Protein AF-0000000069453238 (afdb_homodimer)

Radius of gyration: 23.29 Å; Cα contacts (8 Å, |Δi|>4): 1257; chains: 2; bounding box: 55×72×62 Å

Secondary structure (DSSP, 8-state):
---HHHHTTSPPPPTTS-B----EEEHHHHHTT-HHHHHHHHHHHHTTEEEEE-TTS---THHHHHHHHHHHHHHHHHHHHHHHHHHHHHHHT--TTHHHHHS-SSS-B--EEEEEEEPPPS-TT---EEEEEE---SSEEEEEESS--EEE--TT--SSGGG-EE----TTEEEEEEPHHHHHHTTTSSEEPPEEEEPPPGGGGGS-EEEEEEEE--BTT-B-SPP-STTSPPPPTTPPPP-SBHHHHHHHHHHHHHTTSS----EE----/---HHHHTTSPPPPTTS-B----EEEHHHHHTT-HHHHHHHHHHHHTTEEEEE--SS---THHHHHHHHHHHHHHHHHHHHHHHHHHHHHHHT--TTHHHHHS-SSS-B--EEEEEEEPPPS-TT---EEEEEE---SSEEEEEESS--EEE--TT--SSGGG-EE----TTEEEEEEPHHHHHHTTTSSEE--EEEEPPPGGGGGS-EEEEEEEE--BTT-B-SPP-STTSPPPPTTPPPP-SBHHHHHHHHHHHHHTTSS----EE----

Foldseek 3Di:
DDDVVNCVVDDHDDPPDDDDDAAEAEPVCVVVVPPVRVVSVVVRVVVPDHHYDDPDDDDPCVCVVCVVVVVVVQVVVLVVVQVVVQVVCVVQAHDGCPLCQQFDPPADWPKDKDKDKDAADPDQPFWFFPWDKAWAAFAKKKKDKQFWFKWWQDPPDDPDPVRIGTDHDDPPDIDMFGGPLNCLQLVQQDKTTIMTGIQGHGPSSRGMIIMMMIRTHTHQQAASFHDDGGNRDDADVVRDTRGDTSNVVVVVVVVCVVVVNDDGHMTGNDDD/DDDVVNCVVDDHDDPPDDDDDAAEAEPVCVVVVPPVSVVSVVVRVVVPDHHYDDPPDDDPCVCVVCVVVVVVVLVVVLVVVQVVVQVVCVVQAHDGCPLCQQFDPPFDWPKDKDKDKDFADPDQPFWFFPWDKAWAAFAKKKKDKQFWFKWWQDPPDDPDPVRIGTDHDDPPDIDMFGGPLNCLQLVQQDKTTIMTGIQGHGPSSRGMIIMMMIRTHTHQQAASFHDDGGNRDDADVVRDTRGDTSNVVVVVVVVCVVVVNDDGHMTGNDDD

Structure (mmCIF, N/CA/C/O backbone):
data_AF-0000000069453238-model_v1
#
loop_
_entity.id
_entity.type
_entity.pdbx_description
1 polymer 'Contig An06c0040, genomic contig'
#
loop_
_atom_site.group_PDB
_atom_site.id
_atom_site.type_symbol
_atom_site.label_atom_id
_atom_site.label_alt_id
_atom_site.label_comp_id
_atom_site.label_asym_id
_atom_site.label_entity_id
_atom_site.label_seq_id
_atom_site.pdbx_PDB_ins_code
_atom_site.Cartn_x
_atom_site.Cartn_y
_atom_site.Cartn_z
_atom_site.occupancy
_atom_site.B_iso_or_equiv
_atom_site.auth_seq_id
_atom_site.auth_comp_id
_atom_site.auth_asym_id
_atom_site.auth_atom_id
_atom_site.pdbx_PDB_model_num
ATOM 1 N N . MET A 1 1 ? -8.023 17.938 -8.141 1 64.69 1 MET A N 1
ATOM 2 C CA . MET A 1 1 ? -9.047 17.531 -7.184 1 64.69 1 MET A CA 1
ATOM 3 C C . MET A 1 1 ? -10.336 17.156 -7.895 1 64.69 1 MET A C 1
ATOM 5 O O . MET A 1 1 ? -10.664 17.703 -8.945 1 64.69 1 MET A O 1
ATOM 9 N N . PRO A 1 2 ? -10.961 16.125 -7.246 1 71.62 2 PRO A N 1
ATOM 10 C CA . PRO A 1 2 ? -12.164 15.727 -7.984 1 71.62 2 PRO A CA 1
ATOM 11 C C . PRO A 1 2 ? -13.258 16.797 -7.945 1 71.62 2 PRO A C 1
ATOM 13 O O . PRO A 1 2 ? -13.594 17.297 -6.867 1 71.62 2 PRO A O 1
ATOM 16 N N . THR A 1 3 ? -13.609 17.219 -9.078 1 76.25 3 THR A N 1
ATOM 17 C CA . THR A 1 3 ? -14.672 18.203 -9.219 1 76.25 3 THR A CA 1
ATOM 18 C C . THR A 1 3 ? -16.047 17.531 -9.117 1 76.25 3 THR A C 1
ATOM 20 O O . THR A 1 3 ? -16.141 16.297 -9.086 1 76.25 3 THR A O 1
ATOM 23 N N . SER A 1 4 ? -17.031 18.406 -9 1 82.19 4 SER A N 1
ATOM 24 C CA . SER A 1 4 ? -18.406 17.922 -8.922 1 82.19 4 SER A CA 1
ATOM 25 C C . SER A 1 4 ? -18.734 17.031 -10.117 1 82.19 4 SER A C 1
ATOM 27 O O . SER A 1 4 ? -19.516 16.078 -9.992 1 82.19 4 SER A O 1
ATOM 29 N N . LYS A 1 5 ? -18.156 17.406 -11.234 1 81.44 5 LYS A N 1
ATOM 30 C CA . LYS A 1 5 ? -18.406 16.625 -12.445 1 81.44 5 LYS A CA 1
ATOM 31 C C . LYS A 1 5 ? -18.047 15.164 -12.258 1 81.44 5 LYS A C 1
ATOM 33 O O . LYS A 1 5 ? -18.734 14.273 -12.766 1 81.44 5 LYS A O 1
ATOM 38 N N . TYR A 1 6 ? -16.984 14.914 -11.5 1 82.44 6 TYR A N 1
ATOM 39 C CA . TYR A 1 6 ? -16.547 13.547 -11.273 1 82.44 6 TYR A CA 1
ATOM 40 C C . TYR A 1 6 ? -17.469 12.828 -10.305 1 82.44 6 TYR A C 1
ATOM 42 O O . TYR A 1 6 ? -17.734 11.633 -10.453 1 82.44 6 TYR A O 1
ATOM 50 N N . PHE A 1 7 ? -17.984 13.547 -9.367 1 88 7 PHE A N 1
ATOM 51 C CA . PHE A 1 7 ? -18.891 12.961 -8.383 1 88 7 PHE A CA 1
ATOM 52 C C . PHE A 1 7 ? -20.219 12.594 -9.016 1 88 7 PHE A C 1
ATOM 54 O O . PHE A 1 7 ? -20.875 11.641 -8.586 1 88 7 PHE A O 1
ATOM 61 N N . ASP A 1 8 ? -20.578 13.328 -10.047 1 90 8 ASP A N 1
ATOM 62 C CA . ASP A 1 8 ? -21.859 13.117 -10.719 1 90 8 ASP A CA 1
ATOM 63 C C . ASP A 1 8 ? -21.828 11.836 -11.562 1 90 8 ASP A C 1
ATOM 65 O O . ASP A 1 8 ? -22.875 11.344 -11.984 1 90 8 ASP A O 1
ATOM 69 N N . ARG A 1 9 ? -20.672 11.32 -11.773 1 86.94 9 ARG A N 1
ATOM 70 C CA . ARG A 1 9 ? -20.516 10.172 -12.656 1 86.94 9 ARG A CA 1
ATOM 71 C C . ARG A 1 9 ? -20.719 8.867 -11.891 1 86.94 9 ARG A C 1
ATOM 73 O O . ARG A 1 9 ? -20.734 7.785 -12.492 1 86.94 9 ARG A O 1
ATOM 80 N N . ILE A 1 10 ? -20.844 8.961 -10.586 1 91.88 10 ILE A N 1
ATOM 81 C CA . ILE A 1 10 ? -21 7.75 -9.797 1 91.88 10 ILE A CA 1
ATOM 82 C C . ILE A 1 10 ? -22.203 7.891 -8.859 1 91.88 10 ILE A C 1
ATOM 84 O O . ILE A 1 10 ? -22.703 9 -8.641 1 91.88 10 ILE A O 1
ATOM 88 N N . PRO A 1 11 ? -22.703 6.758 -8.352 1 95.31 11 PRO A N 1
ATOM 89 C CA . PRO A 1 11 ? -23.781 6.867 -7.367 1 95.31 11 PRO A CA 1
ATOM 90 C C . PRO A 1 11 ? -23.406 7.734 -6.172 1 95.31 11 PRO A C 1
ATOM 92 O O . PRO A 1 11 ? -22.234 7.762 -5.766 1 95.31 11 PRO A O 1
ATOM 95 N N . PRO A 1 12 ? -24.375 8.43 -5.629 1 95 12 PRO A N 1
ATOM 96 C CA . PRO A 1 12 ? -24.062 9.297 -4.488 1 95 12 PRO A CA 1
ATOM 97 C C . PRO A 1 12 ? -23.641 8.508 -3.248 1 95 12 PRO A C 1
ATOM 99 O O . PRO A 1 12 ? -24.047 7.352 -3.086 1 95 12 PRO A O 1
ATOM 102 N N . PHE A 1 13 ? -22.844 9.094 -2.438 1 96 13 PHE A N 1
ATOM 103 C CA . PHE A 1 13 ? -22.531 8.523 -1.131 1 96 13 PHE A CA 1
ATOM 104 C C . PHE A 1 13 ? -23.797 8.336 -0.309 1 96 13 PHE A C 1
ATOM 106 O O . PHE A 1 13 ? -24.609 9.258 -0.191 1 96 13 PHE A O 1
ATOM 113 N N . PRO A 1 14 ? -23.938 7.109 0.239 1 95.19 14 PRO A N 1
ATOM 114 C CA . PRO A 1 14 ? -25.188 6.875 0.963 1 95.19 14 PRO A CA 1
ATOM 115 C C . PRO A 1 14 ? -25.344 7.797 2.17 1 95.19 14 PRO A C 1
ATOM 117 O O . PRO A 1 14 ? -24.375 8.07 2.879 1 95.19 14 PRO A O 1
ATOM 120 N N . SER A 1 15 ? -26.547 8.258 2.447 1 93.88 15 SER A N 1
ATOM 121 C CA . SER A 1 15 ? -26.828 9.25 3.484 1 93.88 15 SER A CA 1
ATOM 122 C C . SER A 1 15 ? -26.875 8.602 4.863 1 93.88 15 SER A C 1
ATOM 124 O O . SER A 1 15 ? -26.797 9.289 5.883 1 93.88 15 SER A O 1
ATOM 126 N N . ASP A 1 16 ? -27.062 7.293 4.984 1 92.62 16 ASP A N 1
ATOM 127 C CA . ASP A 1 16 ? -27.297 6.629 6.262 1 92.62 16 ASP A CA 1
ATOM 128 C C . ASP A 1 16 ? -26.016 5.969 6.773 1 92.62 16 ASP A C 1
ATOM 130 O O . ASP A 1 16 ? -26.047 5.184 7.723 1 92.62 16 ASP A O 1
ATOM 134 N N . MET A 1 17 ? -24.906 6.258 6.238 1 93.31 17 MET A N 1
ATOM 135 C CA . MET A 1 17 ? -23.641 5.688 6.695 1 93.31 17 MET A CA 1
ATOM 136 C C . MET A 1 17 ? -23.094 6.465 7.891 1 93.31 17 MET A C 1
ATOM 138 O O . MET A 1 17 ? -23.297 7.676 7.996 1 93.31 17 MET A O 1
ATOM 142 N N . PRO A 1 18 ? -22.516 5.734 8.836 1 95.94 18 PRO A N 1
ATOM 143 C CA . PRO A 1 18 ? -21.828 6.465 9.906 1 95.94 18 PRO A CA 1
ATOM 144 C C . PRO A 1 18 ? -20.609 7.234 9.414 1 95.94 18 PRO A C 1
ATOM 146 O O . PRO A 1 18 ? -19.594 6.629 9.039 1 95.94 18 PRO A O 1
ATOM 149 N N . VAL A 1 19 ? -20.672 8.547 9.398 1 96.75 19 VAL A N 1
ATOM 150 C CA . VAL A 1 19 ? -19.625 9.398 8.859 1 96.75 19 VAL A CA 1
ATOM 151 C C . VAL A 1 19 ? -19 10.219 9.984 1 96.75 19 VAL A C 1
ATOM 153 O O . VAL A 1 19 ? -19.688 10.594 10.938 1 96.75 19 VAL A O 1
ATOM 156 N N . VAL A 1 20 ? -17.766 10.43 9.906 1 96.12 20 VAL A N 1
ATOM 157 C CA . VAL A 1 20 ? -17.094 11.352 10.812 1 96.12 20 VAL A CA 1
ATOM 158 C C . VAL A 1 20 ? -17.297 12.789 10.336 1 96.12 20 VAL A C 1
ATOM 160 O O . VAL A 1 20 ? -17.312 13.055 9.133 1 96.12 20 VAL A O 1
ATOM 163 N N . SER A 1 21 ? -17.5 13.672 11.242 1 93.69 21 SER A N 1
ATOM 164 C CA . SER A 1 21 ? -17.562 15.094 10.906 1 93.69 21 SER A CA 1
ATOM 165 C C . SER A 1 21 ? -16.172 15.703 10.812 1 93.69 21 SER A C 1
ATOM 167 O O . SER A 1 21 ? -15.461 15.797 11.82 1 93.69 21 SER A O 1
ATOM 169 N N . LEU A 1 22 ? -15.789 16.109 9.648 1 94.88 22 LEU A N 1
ATOM 170 C CA . LEU A 1 22 ? -14.469 16.703 9.461 1 94.88 22 LEU A CA 1
ATOM 171 C C . LEU A 1 22 ? -14.578 18.203 9.195 1 94.88 22 LEU A C 1
ATOM 173 O O . LEU A 1 22 ? -15.484 18.641 8.492 1 94.88 22 LEU A O 1
ATOM 177 N N . ALA A 1 23 ? -13.68 18.891 9.789 1 95.12 23 ALA A N 1
ATOM 178 C CA . ALA A 1 23 ? -13.562 20.297 9.414 1 95.12 23 ALA A CA 1
ATOM 179 C C . ALA A 1 23 ? -13.18 20.438 7.941 1 95.12 23 ALA A C 1
ATOM 181 O O . ALA A 1 23 ? -12.391 19.641 7.418 1 95.12 23 ALA A O 1
ATOM 182 N N . LYS A 1 24 ? -13.82 21.422 7.309 1 94.19 24 LYS A N 1
ATOM 183 C CA . LYS A 1 24 ? -13.453 21.797 5.945 1 94.19 24 LYS A CA 1
ATOM 184 C C . LYS A 1 24 ? -12.727 23.141 5.93 1 94.19 24 LYS A C 1
ATOM 186 O O . LYS A 1 24 ? -13.344 24.188 6.129 1 94.19 24 LYS A O 1
ATOM 191 N N . VAL A 1 25 ? -11.453 23.062 5.625 1 95.88 25 VAL A N 1
ATOM 192 C CA . VAL A 1 25 ? -10.617 24.25 5.652 1 95.88 25 VAL A CA 1
ATOM 193 C C . VAL A 1 25 ? -10.383 24.75 4.23 1 95.88 25 VAL A C 1
ATOM 195 O O . VAL A 1 25 ? -10.047 23.969 3.338 1 95.88 25 VAL A O 1
ATOM 198 N N . SER A 1 26 ? -10.586 26.031 4.039 1 93.75 26 SER A N 1
ATOM 199 C CA . SER A 1 26 ? -10.383 26.656 2.734 1 93.75 26 SER A CA 1
ATOM 200 C C . SER A 1 26 ? -8.914 27.016 2.518 1 93.75 26 SER A C 1
ATOM 202 O O . SER A 1 26 ? -8.352 27.812 3.26 1 93.75 26 SER A O 1
ATOM 204 N N . LEU A 1 27 ? -8.367 26.438 1.478 1 92.88 27 LEU A N 1
ATOM 205 C CA . LEU A 1 27 ? -6.98 26.766 1.162 1 92.88 27 LEU A CA 1
ATOM 206 C C . LEU A 1 27 ? -6.828 28.25 0.86 1 92.88 27 LEU A C 1
ATOM 208 O O . LEU A 1 27 ? -5.852 28.875 1.272 1 92.88 27 LEU A O 1
ATOM 212 N N . GLU A 1 28 ? -7.762 28.797 0.151 1 91.69 28 GLU A N 1
ATOM 213 C CA . GLU A 1 28 ? -7.734 30.203 -0.193 1 91.69 28 GLU A CA 1
ATOM 214 C C . GLU A 1 28 ? -7.77 31.078 1.06 1 91.69 28 GLU A C 1
ATOM 216 O O . GLU A 1 28 ? -7.02 32.062 1.165 1 91.69 28 GLU A O 1
ATOM 221 N N . ALA A 1 29 ? -8.625 30.703 1.977 1 94.12 29 ALA A N 1
ATOM 222 C CA . ALA A 1 29 ? -8.734 31.469 3.219 1 94.12 29 ALA A CA 1
ATOM 223 C C . ALA A 1 29 ? -7.449 31.359 4.039 1 94.12 29 ALA A C 1
ATOM 225 O O . ALA A 1 29 ? -7.055 32.312 4.719 1 94.12 29 ALA A O 1
ATOM 226 N N . LEU A 1 30 ? -6.836 30.156 4.012 1 94.06 30 LEU A N 1
ATOM 227 C CA . LEU A 1 30 ? -5.555 29.984 4.691 1 94.06 30 LEU A CA 1
ATOM 228 C C . LEU A 1 30 ? -4.496 30.891 4.074 1 94.06 30 LEU A C 1
ATOM 230 O O . LEU A 1 30 ? -3.746 31.562 4.793 1 94.06 30 LEU A O 1
ATOM 234 N N . LYS A 1 31 ? -4.422 30.938 2.766 1 92.25 31 LYS A N 1
ATOM 235 C CA . LYS A 1 31 ? -3.445 31.75 2.061 1 92.25 31 LYS A CA 1
ATOM 236 C C . LYS A 1 31 ? -3.631 33.219 2.395 1 92.25 31 LYS A C 1
ATOM 238 O O . LYS A 1 31 ? -2.66 34 2.457 1 92.25 31 LYS A O 1
ATOM 243 N N . ASP A 1 32 ? -4.91 33.594 2.684 1 94.06 32 ASP A N 1
ATOM 244 C CA . ASP A 1 32 ? -5.238 34.969 3.031 1 94.06 32 ASP A CA 1
ATOM 245 C C . ASP A 1 32 ? -5.016 35.219 4.52 1 94.06 32 ASP A C 1
ATOM 247 O O . ASP A 1 32 ? -5.312 36.312 5.016 1 94.06 32 ASP A O 1
ATOM 251 N N . ASN A 1 33 ? -4.586 34.25 5.215 1 94.62 33 ASN A N 1
ATOM 252 C CA . ASN A 1 33 ? -4.312 34.344 6.645 1 94.62 33 ASN A CA 1
ATOM 253 C C . ASN A 1 33 ? -5.559 34.719 7.434 1 94.62 33 ASN A C 1
ATOM 255 O O . ASN A 1 33 ? -5.477 35.531 8.359 1 94.62 33 ASN A O 1
ATOM 259 N N . ARG A 1 34 ? -6.711 34.25 6.973 1 94.94 34 ARG A N 1
ATOM 260 C CA . ARG A 1 34 ? -7.926 34.469 7.746 1 94.94 34 ARG A CA 1
ATOM 261 C C . ARG A 1 34 ? -7.855 33.781 9.102 1 94.94 34 ARG A C 1
ATOM 263 O O . ARG A 1 34 ? -7.816 32.562 9.18 1 94.94 34 ARG A O 1
ATOM 270 N N . GLY A 1 35 ? -7.91 34.5 10.117 1 95 35 GLY A N 1
ATOM 271 C CA . GLY A 1 35 ? -7.711 34 11.469 1 95 35 GLY A CA 1
ATOM 272 C C . GLY A 1 35 ? -8.648 32.875 11.828 1 95 35 GLY A C 1
ATOM 273 O O . GLY A 1 35 ? -8.234 31.875 12.422 1 95 35 GLY A O 1
ATOM 274 N N . SER A 1 36 ? -9.883 33.062 11.5 1 96 36 SER A N 1
ATOM 275 C CA . SER A 1 36 ? -10.875 32.031 11.82 1 96 36 SER A CA 1
ATOM 276 C C . SER A 1 36 ? -10.539 30.703 11.141 1 96 36 SER A C 1
ATOM 278 O O . SER A 1 36 ? -10.742 29.641 11.719 1 96 36 SER A O 1
ATOM 280 N N . GLU A 1 37 ? -10.047 30.812 9.891 1 95.62 37 GLU A N 1
ATOM 281 C CA . GLU A 1 37 ? -9.703 29.594 9.141 1 95.62 37 GLU A CA 1
ATOM 282 C C . GLU A 1 37 ? -8.461 28.938 9.711 1 95.62 37 GLU A C 1
ATOM 284 O O . GLU A 1 37 ? -8.367 27.703 9.742 1 95.62 37 GLU A O 1
ATOM 289 N N . VAL A 1 38 ? -7.52 29.719 10.133 1 96.19 38 VAL A N 1
ATOM 290 C CA . VAL A 1 38 ? -6.301 29.203 10.75 1 96.19 38 VAL A CA 1
ATOM 291 C C . VAL A 1 38 ? -6.641 28.484 12.047 1 96.19 38 VAL A C 1
ATOM 293 O O . VAL A 1 38 ? -6.109 27.406 12.328 1 96.19 38 VAL A O 1
ATOM 296 N N . LYS A 1 39 ? -7.539 29.062 12.82 1 95.75 39 LYS A N 1
ATOM 297 C CA . LYS A 1 39 ? -7.988 28.422 14.047 1 95.75 39 LYS A CA 1
ATOM 298 C C . LYS A 1 39 ? -8.703 27.109 13.75 1 95.75 39 LYS A C 1
ATOM 300 O O . LYS A 1 39 ? -8.523 26.125 14.469 1 95.75 39 LYS A O 1
ATOM 305 N N . LYS A 1 40 ? -9.508 27.172 12.742 1 96.44 40 LYS A N 1
ATOM 306 C CA . LYS A 1 40 ? -10.203 25.969 12.305 1 96.44 40 LYS A CA 1
ATOM 307 C C . LYS A 1 40 ? -9.211 24.859 11.922 1 96.44 40 LYS A C 1
ATOM 309 O O . LYS A 1 40 ? -9.406 23.703 12.273 1 96.44 40 LYS A O 1
ATOM 314 N N . LEU A 1 41 ? -8.195 25.188 11.164 1 96.12 41 LEU A N 1
ATOM 315 C CA . LEU A 1 41 ? -7.141 24.25 10.797 1 96.12 41 LEU A CA 1
ATOM 316 C C . LEU A 1 41 ? -6.5 23.625 12.031 1 96.12 41 LEU A C 1
ATOM 318 O O . LEU A 1 41 ? -6.32 22.406 12.102 1 96.12 41 LEU A O 1
ATOM 322 N N . TYR A 1 42 ? -6.152 24.469 12.945 1 95.31 42 TYR A N 1
ATOM 323 C CA . TYR A 1 42 ? -5.461 24 14.141 1 95.31 42 TYR A CA 1
ATOM 324 C C . TYR A 1 42 ? -6.301 22.969 14.891 1 95.31 42 TYR A C 1
ATOM 326 O O . TYR A 1 42 ? -5.797 21.922 15.312 1 95.31 42 TYR A O 1
ATOM 334 N N . GLU A 1 43 ? -7.586 23.266 15.07 1 94.12 43 GLU A N 1
ATOM 335 C CA . GLU A 1 43 ? -8.484 22.328 15.742 1 94.12 43 GLU A CA 1
ATOM 336 C C . GLU A 1 43 ? -8.602 21.016 14.961 1 94.12 43 GLU A C 1
ATOM 338 O O . GLU A 1 43 ? -8.648 19.938 15.547 1 94.12 43 GLU A O 1
ATOM 343 N N . ALA A 1 44 ? -8.633 21.156 13.695 1 94.44 44 ALA A N 1
ATOM 344 C CA . ALA A 1 44 ? -8.781 19.984 12.836 1 94.44 44 ALA A CA 1
ATOM 345 C C . ALA A 1 44 ? -7.559 19.078 12.938 1 94.44 44 ALA A C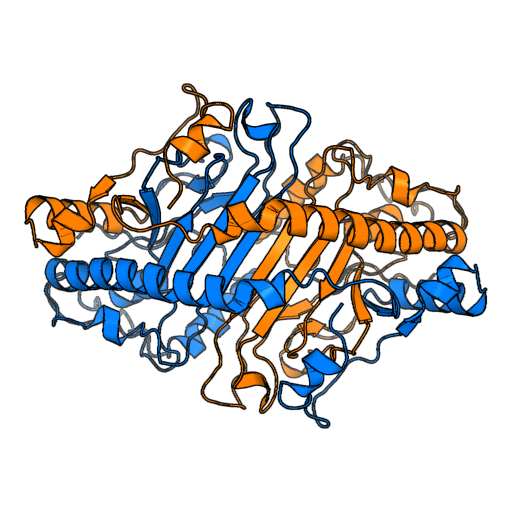 1
ATOM 347 O O . ALA A 1 44 ? -7.695 17.844 13.008 1 94.44 44 ALA A O 1
ATOM 348 N N . VAL A 1 45 ? -6.363 19.656 12.891 1 93.56 45 VAL A N 1
ATOM 349 C CA . VAL A 1 45 ? -5.148 18.844 12.914 1 93.56 45 VAL A CA 1
ATOM 350 C C . VAL A 1 45 ? -5 18.172 14.281 1 93.56 45 VAL A C 1
ATOM 352 O O . VAL A 1 45 ? -4.422 17.094 14.383 1 93.56 45 VAL A O 1
ATOM 355 N N . LYS A 1 46 ? -5.551 18.812 15.32 1 92.62 46 LYS A N 1
ATOM 356 C CA . LYS A 1 46 ? -5.559 18.188 16.641 1 92.62 46 LYS A CA 1
ATOM 357 C C . LYS A 1 46 ? -6.449 16.953 16.656 1 92.62 46 LYS A C 1
ATOM 359 O O . LYS A 1 46 ? -6.277 16.062 17.5 1 92.62 46 LYS A O 1
ATOM 364 N N . ASN A 1 47 ? -7.309 16.922 15.648 1 90.88 47 ASN A N 1
ATOM 365 C CA . ASN A 1 47 ? -8.18 15.758 15.523 1 90.88 47 ASN A CA 1
ATOM 366 C C . ASN A 1 47 ? -7.637 14.758 14.5 1 90.88 47 ASN A C 1
ATOM 368 O O . ASN A 1 47 ? -8.203 13.68 14.32 1 90.88 47 ASN A O 1
ATOM 372 N N . GLY A 1 48 ? -6.664 15.156 13.812 1 93.88 48 GLY A N 1
ATOM 373 C CA . GLY A 1 48 ? -5.844 14.211 13.07 1 93.88 48 GLY A CA 1
ATOM 374 C C . GLY A 1 48 ? -6.203 14.125 11.602 1 93.88 48 GLY A C 1
ATOM 375 O O . GLY A 1 48 ? -5.418 13.625 10.797 1 93.88 48 GLY A O 1
ATOM 376 N N . VAL A 1 49 ? -7.453 14.5 11.227 1 95.31 49 VAL A N 1
ATOM 377 C CA . VAL A 1 49 ? -7.898 14.406 9.844 1 95.31 49 VAL A CA 1
ATOM 378 C C . VAL A 1 49 ? -8.805 15.594 9.508 1 95.31 49 VAL A C 1
ATOM 380 O O . VAL A 1 49 ? -9.602 16.031 10.344 1 95.31 49 VAL A O 1
ATOM 383 N N . LEU A 1 50 ? -8.695 16.125 8.281 1 95.5 50 LEU A N 1
ATOM 384 C CA . LEU A 1 50 ? -9.516 17.25 7.844 1 95.5 50 LEU A CA 1
ATOM 385 C C . LEU A 1 50 ? -9.68 17.25 6.328 1 95.5 50 LEU A C 1
ATOM 387 O O . LEU A 1 50 ? -8.992 16.5 5.625 1 95.5 50 LEU A O 1
ATOM 391 N N . HIS A 1 51 ? -10.625 18.078 5.875 1 93.88 51 HIS A N 1
ATOM 392 C CA . HIS A 1 51 ? -10.742 18.406 4.461 1 93.88 51 HIS A CA 1
ATOM 393 C C . HIS A 1 51 ? -10.07 19.734 4.145 1 93.88 51 HIS A C 1
ATOM 395 O O . HIS A 1 51 ? -10.164 20.688 4.926 1 93.88 51 HIS A O 1
ATOM 401 N N . VAL A 1 52 ? -9.398 19.734 3.107 1 92 52 VAL A N 1
ATOM 402 C CA . VAL A 1 52 ? -8.898 21 2.578 1 92 52 VAL A CA 1
ATOM 403 C C . VAL A 1 52 ? -9.539 21.281 1.223 1 92 52 VAL A C 1
ATOM 405 O O . VAL A 1 52 ? -9.438 20.469 0.298 1 92 52 VAL A O 1
ATOM 408 N N . ASP A 1 53 ? -10.195 22.344 1.2 1 89.25 53 ASP A N 1
ATOM 409 C CA . ASP A 1 53 ? -10.867 22.766 -0.022 1 89.25 53 ASP A CA 1
ATOM 410 C C . ASP A 1 53 ? -9.953 23.656 -0.862 1 89.25 53 ASP A C 1
ATOM 412 O O . ASP A 1 53 ? -9.5 24.703 -0.396 1 89.25 53 ASP A O 1
ATOM 416 N N . TYR A 1 54 ? -9.57 23.281 -2.047 1 75.62 54 TYR A N 1
ATOM 417 C CA . TYR A 1 54 ? -8.656 24.062 -2.875 1 75.62 54 TYR A CA 1
ATOM 418 C C . TYR A 1 54 ? -9.367 24.609 -4.105 1 75.62 54 TYR A C 1
ATOM 420 O O . TYR A 1 54 ? -8.805 25.406 -4.852 1 75.62 54 TYR A O 1
ATOM 428 N N . HIS A 1 55 ? -10.758 24.703 -4.215 1 62.25 55 HIS A N 1
ATOM 429 C CA . HIS A 1 55 ? -11.648 25.219 -5.246 1 62.25 55 HIS A CA 1
ATOM 430 C C . HIS A 1 55 ? -10.969 25.219 -6.613 1 62.25 55 HIS A C 1
ATOM 432 O O . HIS A 1 55 ? -11.602 24.906 -7.625 1 62.25 55 HIS A O 1
ATOM 438 N N . SER A 1 56 ? -9.797 26.141 -6.859 1 54.19 56 SER A N 1
ATOM 439 C CA . SER A 1 56 ? -9.375 26.609 -8.18 1 54.19 56 SER A CA 1
ATOM 440 C C . SER A 1 56 ? -8.672 25.5 -8.953 1 54.19 56 SER A C 1
ATOM 442 O O . SER A 1 56 ? -8.5 25.594 -10.172 1 54.19 56 SER A O 1
ATOM 444 N N . ARG A 1 57 ? -7.66 24.828 -8.367 1 52.5 57 ARG A N 1
ATOM 445 C CA . ARG A 1 57 ? -6.602 24.344 -9.242 1 52.5 57 ARG A CA 1
ATOM 446 C C . ARG A 1 57 ? -6.914 22.938 -9.758 1 52.5 57 ARG A C 1
ATOM 448 O O . ARG A 1 57 ? -7.707 22.219 -9.148 1 52.5 57 ARG A O 1
ATOM 455 N N . LEU A 1 58 ? -6.477 22.719 -11.086 1 48.59 58 LEU A N 1
ATOM 456 C CA . LEU A 1 58 ? -6.508 21.641 -12.062 1 48.59 58 LEU A CA 1
ATOM 457 C C . LEU A 1 58 ? -6.062 20.312 -11.438 1 48.59 58 LEU A C 1
ATOM 459 O O . LEU A 1 58 ? -4.988 20.25 -10.836 1 48.59 58 LEU A O 1
ATOM 463 N N . HIS A 1 59 ? -6.973 19.625 -10.945 1 49.66 59 HIS A N 1
ATOM 464 C CA . HIS A 1 59 ? -6.836 18.203 -10.648 1 49.66 59 HIS A CA 1
ATOM 465 C C . HIS A 1 59 ? -5.879 17.531 -11.625 1 49.66 59 HIS A C 1
ATOM 467 O O . HIS A 1 59 ? -5.938 17.766 -12.828 1 49.66 59 HIS A O 1
ATOM 473 N N . PRO A 1 60 ? -4.734 17.203 -11.242 1 51.34 60 PRO A N 1
ATOM 474 C CA . PRO A 1 60 ? -4.125 16.328 -12.242 1 51.34 60 PRO A CA 1
ATOM 475 C C . PRO A 1 60 ? -5.105 15.297 -12.805 1 51.34 60 PRO A C 1
ATOM 477 O O . PRO A 1 60 ? -5.801 14.617 -12.047 1 51.34 60 PRO A O 1
ATOM 480 N N . ASP A 1 61 ? -5.738 15.562 -13.836 1 56.56 61 ASP A N 1
ATOM 481 C CA . ASP A 1 61 ? -6.574 14.602 -14.555 1 56.56 61 ASP A CA 1
ATOM 482 C C . ASP A 1 61 ? -5.848 13.273 -14.742 1 56.56 61 ASP A C 1
ATOM 484 O O . ASP A 1 61 ? -6.148 12.523 -15.68 1 56.56 61 ASP A O 1
ATOM 488 N N . VAL A 1 62 ? -4.781 13.18 -13.922 1 57.5 62 VAL A N 1
ATOM 489 C CA . VAL A 1 62 ? -3.967 12 -14.164 1 57.5 62 VAL A CA 1
ATOM 490 C C . VAL A 1 62 ? -4.832 10.742 -14.062 1 57.5 62 VAL A C 1
ATOM 492 O O . VAL A 1 62 ? -4.742 9.852 -14.914 1 57.5 62 VAL A O 1
ATOM 495 N N . ILE A 1 63 ? -5.699 10.672 -12.992 1 59.78 63 ILE A N 1
ATOM 496 C CA . ILE A 1 63 ? -6.449 9.438 -12.812 1 59.78 63 ILE A CA 1
ATOM 497 C C . ILE A 1 63 ? -7.512 9.312 -13.906 1 59.78 63 ILE A C 1
ATOM 499 O O . ILE A 1 63 ? -7.715 8.234 -14.469 1 59.78 63 ILE A O 1
ATOM 503 N N . SER A 1 64 ? -8.07 10.445 -14.188 1 60.56 64 SER A N 1
ATOM 504 C CA . SER A 1 64 ? -9.148 10.359 -15.164 1 60.56 64 SER A CA 1
ATOM 505 C C . SER A 1 64 ? -8.617 10.031 -16.562 1 60.56 64 SER A C 1
ATOM 507 O O . SER A 1 64 ? -9.273 9.336 -17.328 1 60.56 64 SER A O 1
ATOM 509 N N . ILE A 1 65 ? -7.434 10.383 -16.75 1 60.22 65 ILE A N 1
ATOM 510 C CA . ILE A 1 65 ? -6.93 10.211 -18.109 1 60.22 65 ILE A CA 1
ATOM 511 C C . ILE A 1 65 ? -6.273 8.836 -18.234 1 60.22 65 ILE A C 1
ATOM 513 O O . ILE A 1 65 ? -6.055 8.359 -19.359 1 60.22 65 ILE A O 1
ATOM 517 N N . SER A 1 66 ? -6.176 8.227 -17.125 1 69.75 66 SER A N 1
ATOM 518 C CA . SER A 1 66 ? -5.418 6.984 -17.188 1 69.75 66 SER A CA 1
ATOM 519 C C . SER A 1 66 ? -6.328 5.77 -17.031 1 69.75 66 SER A C 1
ATOM 521 O O . SER A 1 66 ? -5.863 4.629 -17.078 1 69.75 66 SER A O 1
ATOM 523 N N . GLN A 1 67 ? -7.609 6.012 -17 1 73 67 GLN A N 1
ATOM 524 C CA . GLN A 1 67 ? -8.523 4.914 -16.703 1 73 67 GLN A CA 1
ATOM 525 C C . GLN A 1 67 ? -8.469 3.844 -17.781 1 73 67 GLN A C 1
ATOM 527 O O . GLN A 1 67 ? -8.406 2.65 -17.484 1 73 67 GLN A O 1
ATOM 532 N N . GLU A 1 68 ? -8.539 4.285 -19 1 77.12 68 GLU A N 1
ATOM 533 C CA . GLU A 1 68 ? -8.523 3.332 -20.109 1 77.12 68 GLU A CA 1
ATOM 534 C C . GLU A 1 68 ? -7.203 2.574 -20.172 1 77.12 68 GLU A C 1
ATOM 536 O O . GLU A 1 68 ? -7.184 1.371 -20.438 1 77.12 68 GLU A O 1
ATOM 541 N N . GLN A 1 69 ? -6.152 3.279 -19.891 1 77.88 69 GLN A N 1
ATOM 542 C CA . GLN A 1 69 ? -4.84 2.643 -19.906 1 77.88 69 GLN A CA 1
ATOM 543 C C . GLN A 1 69 ? -4.711 1.624 -18.766 1 77.88 69 GLN A C 1
ATOM 545 O O . GLN A 1 69 ? -4.137 0.549 -18.953 1 77.88 69 GLN A O 1
ATOM 550 N N . ILE A 1 70 ? -5.242 1.943 -17.688 1 79.69 70 ILE A N 1
ATOM 551 C CA . ILE A 1 70 ? -5.191 1.05 -16.531 1 79.69 70 ILE A CA 1
ATOM 552 C C . ILE A 1 70 ? -6.055 -0.184 -16.797 1 79.69 70 ILE A C 1
ATOM 554 O O . ILE A 1 70 ? -5.648 -1.308 -16.5 1 79.69 70 ILE A O 1
ATOM 558 N N . ARG A 1 71 ? -7.168 0.028 -17.375 1 82.12 71 ARG A N 1
ATOM 559 C CA . ARG A 1 71 ? -8.047 -1.092 -17.703 1 82.12 71 ARG A CA 1
ATOM 560 C C . ARG A 1 71 ? -7.348 -2.066 -18.656 1 82.12 71 ARG A C 1
ATOM 562 O O . ARG A 1 71 ? -7.402 -3.281 -18.453 1 82.12 71 ARG A O 1
ATOM 569 N N . GLN A 1 72 ? -6.762 -1.543 -19.672 1 82.19 72 GLN A N 1
ATOM 570 C CA . GLN A 1 72 ? -6.051 -2.379 -20.641 1 82.19 72 GLN A CA 1
ATOM 571 C C . GLN A 1 72 ? -4.898 -3.125 -19.969 1 82.19 72 GLN A C 1
ATOM 573 O O . GLN A 1 72 ? -4.652 -4.293 -20.266 1 82.19 72 GLN A O 1
ATOM 578 N N . PHE A 1 73 ? -4.234 -2.439 -19.094 1 82.5 73 PHE A N 1
ATOM 579 C CA . PHE A 1 73 ? -3.15 -3.061 -18.344 1 82.5 73 PHE A CA 1
ATOM 580 C C . PHE A 1 73 ? -3.668 -4.238 -17.531 1 82.5 73 PHE A C 1
ATOM 582 O O . PHE A 1 73 ? -3.066 -5.312 -17.531 1 82.5 73 PHE A O 1
ATOM 589 N N . ILE A 1 74 ? -4.738 -4.051 -16.922 1 86.5 74 ILE A N 1
ATOM 590 C CA . ILE A 1 74 ? -5.312 -5.086 -16.062 1 86.5 74 ILE A CA 1
ATOM 591 C C . ILE A 1 74 ? -5.688 -6.305 -16.906 1 86.5 74 ILE A C 1
ATOM 593 O O . ILE A 1 74 ? -5.363 -7.438 -16.547 1 86.5 74 ILE A O 1
ATOM 597 N N . GLU A 1 75 ? -6.324 -6.062 -18 1 87.31 75 GLU A N 1
ATOM 598 C CA . GLU A 1 75 ? -6.742 -7.148 -18.875 1 87.31 75 GLU A CA 1
ATOM 599 C C . GLU A 1 75 ? -5.543 -7.953 -19.375 1 87.31 75 GLU A C 1
ATOM 601 O O . GLU A 1 75 ? -5.578 -9.188 -19.375 1 87.31 75 GLU A O 1
ATOM 606 N N . HIS A 1 76 ? -4.559 -7.258 -19.703 1 86.44 76 HIS A N 1
ATOM 607 C CA . HIS A 1 76 ? -3.363 -7.926 -20.203 1 86.44 76 HIS A CA 1
ATOM 608 C C . HIS A 1 76 ? -2.648 -8.688 -19.094 1 86.44 76 HIS A C 1
ATOM 610 O O . HIS A 1 76 ? -2.24 -9.836 -19.297 1 86.44 76 HIS A O 1
ATOM 616 N N . ALA A 1 77 ? -2.428 -7.969 -17.984 1 89.19 77 ALA A N 1
ATOM 617 C CA . ALA A 1 77 ? -1.756 -8.594 -16.859 1 89.19 77 ALA A CA 1
ATOM 618 C C . ALA A 1 77 ? -2.525 -9.82 -16.375 1 89.19 77 ALA A C 1
ATOM 620 O O . ALA A 1 77 ? -1.925 -10.852 -16.047 1 89.19 77 ALA A O 1
ATOM 621 N N . HIS A 1 78 ? -3.809 -9.695 -16.391 1 91.88 78 HIS A N 1
ATOM 622 C CA . HIS A 1 78 ? -4.633 -10.812 -15.953 1 91.88 78 HIS A CA 1
ATOM 623 C C . HIS A 1 78 ? -4.496 -12 -16.906 1 91.88 78 HIS A C 1
ATOM 625 O O . HIS A 1 78 ? -4.445 -13.148 -16.469 1 91.88 78 HIS A O 1
ATOM 631 N N . ALA A 1 79 ? -4.473 -11.711 -18.141 1 90.94 79 ALA A N 1
ATOM 632 C CA . ALA A 1 79 ? -4.324 -12.766 -19.141 1 90.94 79 ALA A CA 1
ATOM 633 C C . ALA A 1 79 ? -3.006 -13.516 -18.953 1 90.94 79 ALA A C 1
ATOM 635 O O . ALA A 1 79 ? -2.941 -14.734 -19.156 1 90.94 79 ALA A O 1
ATOM 636 N N . VAL A 1 80 ? -1.976 -12.812 -18.656 1 90.5 80 VAL A N 1
ATOM 637 C CA . VAL A 1 80 ? -0.68 -13.43 -18.391 1 90.5 80 VAL A CA 1
ATOM 638 C C . VAL A 1 80 ? -0.793 -14.383 -17.203 1 90.5 80 VAL A C 1
ATOM 640 O O . VAL A 1 80 ? -0.352 -15.531 -17.281 1 90.5 80 VAL A O 1
ATOM 643 N N . LEU A 1 81 ? -1.376 -13.938 -16.156 1 93.81 81 LEU A N 1
ATOM 644 C CA . LEU A 1 81 ? -1.485 -14.758 -14.945 1 93.81 81 LEU A CA 1
ATOM 645 C C . LEU A 1 81 ? -2.43 -15.93 -15.172 1 93.81 81 LEU A C 1
ATOM 647 O O . LEU A 1 81 ? -2.225 -17.016 -14.609 1 93.81 81 LEU A O 1
ATOM 651 N N . ASP A 1 82 ? -3.43 -15.688 -16.031 1 94.88 82 ASP A N 1
ATOM 652 C CA . ASP A 1 82 ? -4.301 -16.797 -16.406 1 94.88 82 ASP A CA 1
ATOM 653 C C . ASP A 1 82 ? -3.512 -17.922 -17.062 1 94.88 82 ASP A C 1
ATOM 655 O O . ASP A 1 82 ? -3.771 -19.094 -16.812 1 94.88 82 ASP A O 1
ATOM 659 N N . GLU A 1 83 ? -2.623 -17.547 -17.906 1 93.94 83 GLU A N 1
ATOM 660 C CA . GLU A 1 83 ? -1.79 -18.547 -18.562 1 93.94 83 GLU A CA 1
ATOM 661 C C . GLU A 1 83 ? -0.93 -19.297 -17.547 1 93.94 83 GLU A C 1
ATOM 663 O O . GLU A 1 83 ? -0.791 -20.531 -17.641 1 93.94 83 GLU A O 1
ATOM 668 N N . VAL A 1 84 ? -0.346 -18.578 -16.625 1 95.69 84 VAL A N 1
ATOM 669 C CA . VAL A 1 84 ? 0.472 -19.188 -15.578 1 95.69 84 VAL A CA 1
ATOM 670 C C . VAL A 1 84 ? -0.378 -20.141 -14.742 1 95.69 84 VAL A C 1
ATOM 672 O O . VAL A 1 84 ? 0.027 -21.281 -14.484 1 95.69 84 VAL A O 1
ATOM 675 N N . LEU A 1 85 ? -1.558 -19.703 -14.352 1 97.38 85 LEU A N 1
ATOM 676 C CA . LEU A 1 85 ? -2.449 -20.5 -13.516 1 97.38 85 LEU A CA 1
ATOM 677 C C . LEU A 1 85 ? -2.906 -21.766 -14.258 1 97.38 85 LEU A C 1
ATOM 679 O O . LEU A 1 85 ? -3.023 -22.828 -13.664 1 97.38 85 LEU A O 1
ATOM 683 N N . ALA A 1 86 ? -3.156 -21.609 -15.531 1 96.94 86 ALA A N 1
ATOM 684 C CA . ALA A 1 86 ? -3.561 -22.766 -16.344 1 96.94 86 ALA A CA 1
ATOM 685 C C . ALA A 1 86 ? -2.48 -23.844 -16.344 1 96.94 86 ALA A C 1
ATOM 687 O O . ALA A 1 86 ? -2.781 -25.031 -16.234 1 96.94 86 ALA A O 1
ATOM 688 N N . LYS A 1 87 ? -1.243 -23.422 -16.531 1 97.38 87 LYS A N 1
ATOM 689 C CA . LYS A 1 87 ? -0.144 -24.375 -16.516 1 97.38 87 LYS A CA 1
ATOM 690 C C . LYS A 1 87 ? 0.039 -24.984 -15.125 1 97.38 87 LYS A C 1
ATOM 692 O O . LYS A 1 87 ? 0.422 -26.156 -15 1 97.38 87 LYS A O 1
ATOM 697 N N . LEU A 1 88 ? -0.225 -24.203 -14.133 1 96.69 88 LEU A N 1
ATOM 698 C CA . LEU A 1 88 ? -0.13 -24.719 -12.766 1 96.69 88 LEU A CA 1
ATOM 699 C C . LEU A 1 88 ? -1.16 -25.812 -12.531 1 96.69 88 LEU A C 1
ATOM 701 O O . LEU A 1 88 ? -0.88 -26.797 -11.836 1 96.69 88 LEU A O 1
ATOM 705 N N . ASP A 1 89 ? -2.389 -25.625 -13.086 1 97.19 89 ASP A N 1
ATOM 706 C CA . ASP A 1 89 ? -3.367 -26.703 -13.031 1 97.19 89 ASP A CA 1
ATOM 707 C C . ASP A 1 89 ? -2.771 -28.016 -13.539 1 97.19 89 ASP A C 1
ATOM 709 O O . ASP A 1 89 ? -2.936 -29.062 -12.906 1 97.19 89 ASP A O 1
ATOM 713 N N . THR A 1 90 ? -2.096 -27.938 -14.609 1 96.12 90 THR A N 1
ATOM 714 C CA . THR A 1 90 ? -1.468 -29.109 -15.227 1 96.12 90 THR A CA 1
ATOM 715 C C . THR A 1 90 ? -0.391 -29.688 -14.312 1 96.12 90 THR A C 1
ATOM 717 O O . THR A 1 90 ? -0.335 -30.891 -14.102 1 96.12 90 THR A O 1
ATOM 720 N N . CYS A 1 91 ? 0.436 -28.797 -13.766 1 95.31 91 CYS A N 1
ATOM 721 C CA . CYS A 1 91 ? 1.524 -29.219 -12.891 1 95.31 91 CYS A CA 1
ATOM 722 C C . CYS A 1 91 ? 0.987 -29.922 -11.648 1 95.31 91 CYS A C 1
ATOM 724 O O . CYS A 1 91 ? 1.566 -30.906 -11.188 1 95.31 91 CYS A O 1
ATOM 726 N N . LEU A 1 92 ? -0.083 -29.438 -11.125 1 95.69 92 LEU A N 1
ATOM 727 C CA . LEU A 1 92 ? -0.664 -29.953 -9.883 1 95.69 92 LEU A CA 1
ATOM 728 C C . LEU A 1 92 ? -1.464 -31.219 -10.148 1 95.69 92 LEU A C 1
ATOM 730 O O . LEU A 1 92 ? -1.785 -31.969 -9.219 1 95.69 92 LEU A O 1
ATOM 734 N N . GLY A 1 93 ? -1.827 -31.469 -11.422 1 96.06 93 GLY A N 1
ATOM 735 C CA . GLY A 1 93 ? -2.625 -32.625 -11.781 1 96.06 93 GLY A CA 1
ATOM 736 C C . GLY A 1 93 ? -4.09 -32.469 -11.414 1 96.06 93 GLY A C 1
ATOM 737 O O . GLY A 1 93 ? -4.738 -33.469 -11.023 1 96.06 93 GLY A O 1
ATOM 738 N N . ILE A 1 94 ? -4.586 -31.281 -11.453 1 96.69 94 ILE A N 1
ATOM 739 C CA . ILE A 1 94 ? -5.996 -31.047 -11.156 1 96.69 94 ILE A CA 1
ATOM 740 C C . ILE A 1 94 ? -6.73 -30.672 -12.445 1 96.69 94 ILE A C 1
ATOM 742 O O . ILE A 1 94 ? -6.121 -30.578 -13.508 1 96.69 94 ILE A O 1
ATOM 746 N N . GLU A 1 95 ? -8.07 -30.547 -12.305 1 96.88 95 GLU A N 1
ATOM 747 C CA . GLU A 1 95 ? -8.891 -30.25 -13.477 1 96.88 95 GLU A CA 1
ATOM 748 C C . GLU A 1 95 ? -8.469 -28.938 -14.125 1 96.88 95 GLU A C 1
ATOM 750 O O . GLU A 1 95 ? -8.172 -27.953 -13.43 1 96.88 95 GLU A O 1
ATOM 755 N N . SER A 1 96 ? -8.422 -28.906 -15.461 1 96.19 96 SER A N 1
ATOM 756 C CA . SER A 1 96 ? -8.078 -27.703 -16.203 1 96.19 96 SER A CA 1
ATOM 757 C C . SER A 1 96 ? -9.047 -26.562 -15.875 1 96.19 96 SER A C 1
ATOM 759 O O . SER A 1 96 ? -10.234 -26.781 -15.672 1 96.19 96 SER A O 1
ATOM 761 N N . GLN A 1 97 ? -8.461 -25.297 -15.797 1 96.75 97 GLN A N 1
ATOM 762 C CA . GLN A 1 97 ? -9.211 -24.062 -15.609 1 96.75 97 GLN A CA 1
ATOM 763 C C . GLN A 1 97 ? -9.75 -23.953 -14.188 1 96.75 97 GLN A C 1
ATOM 765 O O . GLN A 1 97 ? -10.688 -23.203 -13.93 1 96.75 97 GLN A O 1
ATOM 770 N N . THR A 1 98 ? -9.18 -24.766 -13.289 1 97.5 98 THR A N 1
ATOM 771 C CA . THR A 1 98 ? -9.617 -24.688 -11.898 1 97.5 98 THR A CA 1
ATOM 772 C C . THR A 1 98 ? -9.18 -23.375 -11.258 1 97.5 98 THR A C 1
ATOM 774 O O . THR A 1 98 ? -10.016 -22.609 -10.766 1 97.5 98 THR A O 1
ATOM 777 N N . LEU A 1 99 ? -7.906 -23.062 -11.305 1 97.44 99 LEU A N 1
ATOM 778 C CA . LEU A 1 99 ? -7.367 -21.906 -10.602 1 97.44 99 LEU A CA 1
ATOM 779 C C . LEU A 1 99 ? -7.812 -20.609 -11.273 1 97.44 99 LEU A C 1
ATOM 781 O O . LEU A 1 99 ? -8.078 -19.609 -10.594 1 97.44 99 LEU A O 1
ATOM 785 N N . GLU A 1 100 ? -7.891 -20.547 -12.609 1 96.25 100 GLU A N 1
ATOM 786 C CA . GLU A 1 100 ? -8.422 -19.391 -13.305 1 96.25 100 GLU A CA 1
ATOM 787 C C . GLU A 1 100 ? -9.859 -19.094 -12.883 1 96.25 100 GLU A C 1
ATOM 789 O O . GLU A 1 100 ? -10.234 -17.938 -12.695 1 96.25 100 GLU A O 1
ATOM 794 N N . ALA A 1 101 ? -10.633 -20.172 -12.75 1 96.44 101 ALA A N 1
ATOM 795 C CA . ALA A 1 101 ? -12.039 -20.031 -12.406 1 96.44 101 ALA A CA 1
ATOM 796 C C . ALA A 1 101 ? -12.211 -19.516 -10.977 1 96.44 101 ALA A C 1
ATOM 798 O O . ALA A 1 101 ? -13.242 -18.938 -10.641 1 96.44 101 ALA A O 1
ATOM 799 N N . LEU A 1 102 ? -11.219 -19.75 -10.203 1 96.81 102 LEU A N 1
ATOM 800 C CA . LEU A 1 102 ? -11.273 -19.297 -8.812 1 96.81 102 LEU A CA 1
ATOM 801 C C . LEU A 1 102 ? -10.852 -17.844 -8.688 1 96.81 102 LEU A C 1
ATOM 803 O O . LEU A 1 102 ? -11.102 -17.203 -7.664 1 96.81 102 LEU A O 1
ATOM 807 N N . SER A 1 103 ? -10.18 -17.297 -9.695 1 94.38 103 SER A N 1
ATOM 808 C CA . SER A 1 103 ? -9.703 -15.922 -9.672 1 94.38 103 SER A CA 1
ATOM 809 C C . SER A 1 103 ? -10.031 -15.195 -10.969 1 94.38 103 SER A C 1
ATOM 811 O O . SER A 1 103 ? -9.148 -14.625 -11.609 1 94.38 103 SER A O 1
ATOM 813 N N . PRO A 1 104 ? -11.289 -15.109 -11.281 1 92.56 104 PRO A N 1
ATOM 814 C CA . PRO A 1 104 ? -11.688 -14.492 -12.547 1 92.56 104 PRO A CA 1
ATOM 815 C C . PRO A 1 104 ? -11.617 -12.969 -12.523 1 92.56 104 PRO A C 1
ATOM 817 O O . PRO A 1 104 ? -11.711 -12.367 -11.453 1 92.56 104 PRO A O 1
ATOM 820 N N . LEU A 1 105 ? -11.422 -12.438 -13.711 1 87.94 105 LEU A N 1
ATOM 821 C CA . LEU A 1 105 ? -11.375 -10.984 -13.859 1 87.94 105 LEU A CA 1
ATOM 822 C C . LEU A 1 105 ? -12.766 -10.383 -13.75 1 87.94 105 LEU A C 1
ATOM 824 O O . LEU A 1 105 ? -12.922 -9.242 -13.305 1 87.94 105 LEU A O 1
ATOM 828 N N . ASP A 1 106 ? -13.797 -11.133 -14.078 1 84.94 106 ASP A N 1
ATOM 829 C CA . ASP A 1 106 ? -15.125 -10.562 -14.289 1 84.94 106 ASP A CA 1
ATOM 830 C C . ASP A 1 106 ? -16.016 -10.789 -13.07 1 84.94 106 ASP A C 1
ATOM 832 O O . ASP A 1 106 ? -17.234 -10.625 -13.148 1 84.94 106 ASP A O 1
ATOM 836 N N . GLN A 1 107 ? -15.469 -11.359 -12.023 1 86 107 GLN A N 1
ATOM 837 C CA . GLN A 1 107 ? -16.25 -11.539 -10.805 1 86 107 GLN A CA 1
ATOM 838 C C . GLN A 1 107 ? -15.664 -10.711 -9.656 1 86 107 GLN A C 1
ATOM 840 O O . GLN A 1 107 ? -14.516 -10.281 -9.719 1 86 107 GLN A O 1
ATOM 845 N N . GLU A 1 108 ? -16.469 -10.562 -8.695 1 81.56 108 GLU A N 1
ATOM 846 C CA . GLU A 1 108 ? -16.094 -9.734 -7.551 1 81.56 108 GLU A CA 1
ATOM 847 C C . GLU A 1 108 ? -14.891 -10.32 -6.812 1 81.56 108 GLU A C 1
ATOM 849 O O . GLU A 1 108 ? -14.859 -11.516 -6.516 1 81.56 108 GLU A O 1
ATOM 854 N N . SER A 1 109 ? -13.922 -9.477 -6.656 1 83.38 109 SER A N 1
ATOM 855 C CA . SER A 1 109 ? -12.727 -9.82 -5.891 1 83.38 109 SER A CA 1
ATOM 856 C C . SER A 1 109 ? -12.078 -8.578 -5.293 1 83.38 109 SER A C 1
ATOM 858 O O . SER A 1 109 ? -12.523 -7.453 -5.539 1 83.38 109 SER A O 1
ATOM 860 N N . ASP A 1 110 ? -11.078 -8.797 -4.5 1 83.31 110 ASP A N 1
ATOM 861 C CA . ASP A 1 110 ? -10.352 -7.688 -3.885 1 83.31 110 ASP A CA 1
ATOM 862 C C . ASP A 1 110 ? -9.086 -7.352 -4.676 1 83.31 110 ASP A C 1
ATOM 864 O O . ASP A 1 110 ? -8.117 -6.844 -4.117 1 83.31 110 ASP A O 1
ATOM 868 N N . GLY A 1 111 ? -9.117 -7.758 -5.969 1 88 111 GLY A N 1
ATOM 869 C CA . GLY A 1 111 ? -7.973 -7.43 -6.797 1 88 111 GLY A CA 1
ATOM 870 C C . GLY A 1 111 ? -7.715 -5.938 -6.895 1 88 111 GLY A C 1
ATOM 871 O O . GLY A 1 111 ? -8.648 -5.137 -6.852 1 88 111 GLY A O 1
ATOM 872 N N . ILE A 1 112 ? -6.457 -5.484 -7.016 1 90.62 112 ILE A N 1
ATOM 873 C CA . ILE A 1 112 ? -6.105 -4.07 -7.012 1 90.62 112 ILE A CA 1
ATOM 874 C C . ILE A 1 112 ? -4.879 -3.84 -7.891 1 90.62 112 ILE A C 1
ATOM 876 O O . ILE A 1 112 ? -4.039 -4.73 -8.039 1 90.62 112 ILE A O 1
ATOM 880 N N . VAL A 1 113 ? -4.867 -2.666 -8.492 1 90.12 113 VAL A N 1
ATOM 881 C CA . VAL A 1 113 ? -3.66 -2.168 -9.141 1 90.12 113 VAL A CA 1
ATOM 882 C C . VAL A 1 113 ? -3.059 -1.03 -8.32 1 90.12 113 VAL A C 1
ATOM 884 O O . VAL A 1 113 ? -3.777 -0.135 -7.867 1 90.12 113 VAL A O 1
ATOM 887 N N . ARG A 1 114 ? -1.796 -1.104 -8.086 1 90.75 114 ARG A N 1
ATOM 888 C CA . ARG A 1 114 ? -1.05 -0.047 -7.414 1 90.75 114 ARG A CA 1
ATOM 889 C C . ARG A 1 114 ? 0.035 0.523 -8.32 1 90.75 114 ARG A C 1
ATOM 891 O O . ARG A 1 114 ? 0.893 -0.215 -8.812 1 90.75 114 ARG A O 1
ATOM 898 N N . LEU A 1 115 ? -0.076 1.764 -8.562 1 87.62 115 LEU A N 1
ATOM 899 C CA . LEU A 1 115 ? 1.014 2.508 -9.18 1 87.62 115 LEU A CA 1
ATOM 900 C C . LEU A 1 115 ? 1.754 3.35 -8.148 1 87.62 115 LEU A C 1
ATOM 902 O O . LEU A 1 115 ? 1.16 4.223 -7.512 1 87.62 115 LEU A O 1
ATOM 906 N N . LEU A 1 116 ? 3.014 3.07 -8.047 1 89.88 116 LEU A N 1
ATOM 907 C CA . LEU A 1 116 ? 3.797 3.678 -6.973 1 89.88 116 LEU A CA 1
ATOM 908 C C . LEU A 1 116 ? 4.941 4.508 -7.543 1 89.88 116 LEU A C 1
ATOM 910 O O . LEU A 1 116 ? 5.582 4.105 -8.516 1 89.88 116 LEU A O 1
ATOM 914 N N . TRP A 1 117 ? 5.121 5.664 -6.914 1 87.31 117 TRP A N 1
ATOM 915 C CA . TRP A 1 117 ? 6.188 6.578 -7.312 1 87.31 117 TRP A CA 1
ATOM 916 C C . TRP A 1 117 ? 6.926 7.113 -6.09 1 87.31 117 TRP A C 1
ATOM 918 O O . TRP A 1 117 ? 6.309 7.637 -5.16 1 87.31 117 TRP A O 1
ATOM 928 N N . SER A 1 118 ? 8.227 6.918 -6.098 1 86.69 118 SER A N 1
ATOM 929 C CA . SER A 1 118 ? 9.062 7.465 -5.035 1 86.69 118 SER A CA 1
ATOM 930 C C . SER A 1 118 ? 10.148 8.375 -5.598 1 86.69 118 SER A C 1
ATOM 932 O O . SER A 1 118 ? 10.688 8.117 -6.676 1 86.69 118 SER A O 1
ATOM 934 N N . PRO A 1 119 ? 10.523 9.375 -4.883 1 81.62 119 PRO A N 1
ATOM 935 C CA . PRO A 1 119 ? 11.531 10.312 -5.379 1 81.62 119 PRO A CA 1
ATOM 936 C C . PRO A 1 119 ? 12.945 9.742 -5.344 1 81.62 119 PRO A C 1
ATOM 938 O O . PRO A 1 119 ? 13.195 8.742 -4.66 1 81.62 119 PRO A O 1
ATOM 941 N N . ALA A 1 120 ? 13.75 10.43 -6.172 1 84.38 120 ALA A N 1
ATOM 942 C CA . ALA A 1 120 ? 15.18 10.117 -6.141 1 84.38 120 ALA A CA 1
ATOM 943 C C . ALA A 1 120 ? 15.789 10.508 -4.801 1 84.38 120 ALA A C 1
ATOM 945 O O . ALA A 1 120 ? 15.359 11.477 -4.168 1 84.38 120 ALA A O 1
ATOM 946 N N . GLN A 1 121 ? 16.719 9.656 -4.43 1 84.38 121 GLN A N 1
ATOM 947 C CA . GLN A 1 121 ? 17.484 9.969 -3.229 1 84.38 121 GLN A CA 1
ATOM 948 C C . GLN A 1 121 ? 18.797 10.688 -3.578 1 84.38 121 GLN A C 1
ATOM 950 O O . GLN A 1 121 ? 19.203 10.695 -4.738 1 84.38 121 GLN A O 1
ATOM 955 N N . THR A 1 122 ? 19.406 11.336 -2.623 1 81.31 122 THR A N 1
ATOM 956 C CA . THR A 1 122 ? 20.609 12.109 -2.883 1 81.31 122 THR A CA 1
ATOM 957 C C . THR A 1 122 ? 21.859 11.297 -2.525 1 81.31 122 THR A C 1
ATOM 959 O O . THR A 1 122 ? 22.984 11.742 -2.762 1 81.31 122 THR A O 1
ATOM 962 N N . ASN A 1 123 ? 21.609 10.062 -1.932 1 82.38 123 ASN A N 1
ATOM 963 C CA . ASN A 1 123 ? 22.703 9.203 -1.488 1 82.38 123 ASN A CA 1
ATOM 964 C C . ASN A 1 123 ? 22.516 7.762 -1.959 1 82.38 123 ASN A C 1
ATOM 966 O O . ASN A 1 123 ? 21.484 7.148 -1.684 1 82.38 123 ASN A O 1
ATOM 970 N N . PRO A 1 124 ? 23.531 7.223 -2.666 1 82 124 PRO A N 1
ATOM 971 C CA . PRO A 1 124 ? 23.422 5.863 -3.195 1 82 124 PRO A CA 1
ATOM 972 C C . PRO A 1 124 ? 23.438 4.801 -2.098 1 82 124 PRO A C 1
ATOM 974 O O . PRO A 1 124 ? 23.094 3.645 -2.352 1 82 124 PRO A O 1
ATOM 977 N N . ASN A 1 125 ? 23.875 5.16 -0.889 1 77.25 125 ASN A N 1
ATOM 978 C CA . ASN A 1 125 ? 23.984 4.18 0.185 1 77.25 125 ASN A CA 1
ATOM 979 C C . ASN A 1 125 ? 22.75 4.176 1.07 1 77.25 125 ASN A C 1
ATOM 981 O O . ASN A 1 125 ? 22.75 3.582 2.15 1 77.25 125 ASN A O 1
ATOM 985 N N . TYR A 1 126 ? 21.844 4.715 0.463 1 69.88 126 TYR A N 1
ATOM 986 C CA . TYR A 1 126 ? 20.625 4.816 1.265 1 69.88 126 TYR A CA 1
ATOM 987 C C . TYR A 1 126 ? 19.859 3.504 1.253 1 69.88 126 TYR A C 1
ATOM 989 O O . TYR A 1 126 ? 19.719 2.865 0.207 1 69.88 126 TYR A O 1
ATOM 997 N N . ASP A 1 127 ? 19.594 2.932 2.467 1 75.88 127 ASP A N 1
ATOM 998 C CA . ASP A 1 127 ? 18.828 1.699 2.617 1 75.88 127 ASP A CA 1
ATOM 999 C C . ASP A 1 127 ? 17.547 1.938 3.422 1 75.88 127 ASP A C 1
ATOM 1001 O O . ASP A 1 127 ? 17.531 1.775 4.645 1 75.88 127 ASP A O 1
ATOM 1005 N N . ARG A 1 128 ? 16.5 2.369 2.758 1 80.44 128 ARG A N 1
ATOM 1006 C CA . ARG A 1 128 ? 15.227 2.643 3.424 1 80.44 128 ARG A CA 1
ATOM 1007 C C . ARG A 1 128 ? 14.164 1.637 3.004 1 80.44 128 ARG A C 1
ATOM 1009 O O . ARG A 1 128 ? 14.086 1.259 1.834 1 80.44 128 ARG A O 1
ATOM 1016 N N . ILE A 1 129 ? 13.469 1.324 4.055 1 84.69 129 ILE A N 1
ATOM 1017 C CA . ILE A 1 129 ? 12.32 0.477 3.754 1 84.69 129 ILE A CA 1
ATOM 1018 C C . ILE A 1 129 ? 11.156 1.339 3.287 1 84.69 129 ILE A C 1
ATOM 1020 O O . ILE A 1 129 ? 10.68 2.207 4.023 1 84.69 129 ILE A O 1
ATOM 1024 N N . LEU A 1 130 ? 10.75 1.179 2.059 1 83.19 130 LEU A N 1
ATOM 1025 C CA . LEU A 1 130 ? 9.641 1.924 1.479 1 83.19 130 LEU A CA 1
ATOM 1026 C C . LEU A 1 130 ? 8.32 1.19 1.696 1 83.19 130 LEU A C 1
ATOM 1028 O O . LEU A 1 130 ? 7.273 1.821 1.849 1 83.19 130 LEU A O 1
ATOM 1032 N N . PHE A 1 131 ? 8.352 -0.015 1.636 1 85.81 131 PHE A N 1
ATOM 1033 C CA . PHE A 1 131 ? 7.219 -0.895 1.901 1 85.81 131 PHE A CA 1
ATOM 1034 C C . PHE A 1 131 ? 7.652 -2.098 2.73 1 85.81 131 PHE A C 1
ATOM 1036 O O . PHE A 1 131 ? 8.469 -2.906 2.281 1 85.81 131 PHE A O 1
ATOM 1043 N N . GLY A 1 132 ? 7.094 -2.207 3.912 1 85.88 132 GLY A N 1
ATOM 1044 C CA . GLY A 1 132 ? 7.535 -3.199 4.883 1 85.88 132 GLY A CA 1
ATOM 1045 C C . GLY A 1 132 ? 7.277 -4.625 4.434 1 85.88 132 GLY A C 1
ATOM 1046 O O . GLY A 1 132 ? 6.465 -4.863 3.539 1 85.88 132 GLY A O 1
ATOM 1047 N N . GLY A 1 133 ? 7.957 -5.527 5.105 1 89.06 133 GLY A N 1
ATOM 1048 C CA . GLY A 1 133 ? 7.824 -6.938 4.789 1 89.06 133 GLY A CA 1
ATOM 1049 C C . GLY A 1 133 ? 6.398 -7.445 4.902 1 89.06 133 GLY A C 1
ATOM 1050 O O . GLY A 1 133 ? 5.707 -7.164 5.883 1 89.06 133 GLY A O 1
ATOM 1051 N N . HIS A 1 134 ? 5.977 -8.211 3.885 1 90.69 134 HIS A N 1
ATOM 1052 C CA . HIS A 1 134 ? 4.637 -8.781 3.84 1 90.69 134 HIS A CA 1
ATOM 1053 C C . HIS A 1 134 ? 4.551 -9.914 2.818 1 90.69 134 HIS A C 1
ATOM 1055 O O . HIS A 1 134 ? 5.469 -10.094 2.012 1 90.69 134 HIS A O 1
ATOM 1061 N N . THR A 1 135 ? 3.564 -10.703 2.943 1 93.56 135 THR A N 1
ATOM 1062 C CA . THR A 1 135 ? 3.15 -11.625 1.893 1 93.56 135 THR A CA 1
ATOM 1063 C C . THR A 1 135 ? 1.861 -11.148 1.23 1 93.56 135 THR A C 1
ATOM 1065 O O . THR A 1 135 ? 1.099 -10.383 1.823 1 93.56 135 THR A O 1
ATOM 1068 N N . ASP A 1 136 ? 1.735 -11.555 0.017 1 94.19 136 ASP A N 1
ATOM 1069 C CA . ASP A 1 136 ? 0.507 -11.18 -0.677 1 94.19 136 ASP A CA 1
ATOM 1070 C C . ASP A 1 136 ? -0.629 -12.148 -0.344 1 94.19 136 ASP A C 1
ATOM 1072 O O . ASP A 1 136 ? -0.466 -13.367 -0.444 1 94.19 136 ASP A O 1
ATOM 1076 N N . MET A 1 137 ? -1.81 -11.734 0.043 1 91.06 137 MET A N 1
ATOM 1077 C CA . MET A 1 137 ? -2.914 -12.578 0.496 1 91.06 137 MET A CA 1
ATOM 1078 C C . MET A 1 137 ? -3.65 -13.195 -0.689 1 91.06 137 MET A C 1
ATOM 1080 O O . MET A 1 137 ? -4.371 -14.18 -0.534 1 91.06 137 MET A O 1
ATOM 1084 N N . GLY A 1 138 ? -3.498 -12.805 -1.844 1 93.75 138 GLY A N 1
ATOM 1085 C CA . GLY A 1 138 ? -4.281 -13.219 -3 1 93.75 138 GLY A CA 1
ATOM 1086 C C . GLY A 1 138 ? -3.709 -14.43 -3.707 1 93.75 138 GLY A C 1
ATOM 1087 O O . GLY A 1 138 ? -3.033 -15.258 -3.088 1 93.75 138 GLY A O 1
ATOM 1088 N N . THR A 1 139 ? -4.152 -14.648 -4.922 1 96.94 139 THR A N 1
ATOM 1089 C CA . THR A 1 139 ? -3.746 -15.789 -5.738 1 96.94 139 THR A CA 1
ATOM 1090 C C . THR A 1 139 ? -2.326 -15.594 -6.27 1 96.94 139 THR A C 1
ATOM 1092 O O . THR A 1 139 ? -1.431 -16.391 -5.961 1 96.94 139 THR A O 1
ATOM 1095 N N . MET A 1 140 ? -2.117 -14.555 -6.957 1 96.94 140 MET A N 1
ATOM 1096 C CA . MET A 1 140 ? -0.826 -14.211 -7.547 1 96.94 140 MET A CA 1
ATOM 1097 C C . MET A 1 140 ? -0.719 -12.703 -7.781 1 96.94 140 MET A C 1
ATOM 1099 O O . MET A 1 140 ? -1.732 -12.023 -7.953 1 96.94 140 MET A O 1
ATOM 1103 N N . THR A 1 141 ? 0.461 -12.211 -7.766 1 96.62 141 THR A N 1
ATOM 1104 C CA . THR A 1 141 ? 0.731 -10.805 -8.008 1 96.62 141 THR A CA 1
ATOM 1105 C C . THR A 1 141 ? 1.739 -10.633 -9.141 1 96.62 141 THR A C 1
ATOM 1107 O O . THR A 1 141 ? 2.732 -11.359 -9.211 1 96.62 141 THR A O 1
ATOM 1110 N N . LEU A 1 142 ? 1.447 -9.766 -10.031 1 93.88 142 LEU A N 1
ATOM 1111 C CA . LEU A 1 142 ? 2.373 -9.367 -11.086 1 93.88 142 LEU A CA 1
ATOM 1112 C C . LEU A 1 142 ? 2.957 -7.984 -10.797 1 93.88 142 LEU A C 1
ATOM 1114 O O . LEU A 1 142 ? 2.219 -7.039 -10.523 1 93.88 142 LEU A O 1
ATOM 1118 N N . LEU A 1 143 ? 4.305 -7.887 -10.844 1 92.44 143 LEU A N 1
ATOM 1119 C CA . LEU A 1 143 ? 4.988 -6.637 -10.531 1 92.44 143 LEU A CA 1
ATOM 1120 C C . LEU A 1 143 ? 5.918 -6.227 -11.672 1 92.44 143 LEU A C 1
ATOM 1122 O O . LEU A 1 143 ? 6.527 -7.082 -12.32 1 92.44 143 LEU A O 1
ATOM 1126 N N . PHE A 1 144 ? 6.008 -4.859 -11.75 1 87.75 144 PHE A N 1
ATOM 1127 C CA . PHE A 1 144 ? 6.926 -4.262 -12.719 1 87.75 144 PHE A CA 1
ATOM 1128 C C . PHE A 1 144 ? 7.688 -3.1 -12.094 1 87.75 144 PHE A C 1
ATOM 1130 O O . PHE A 1 144 ? 7.094 -2.25 -11.422 1 87.75 144 PHE A O 1
ATOM 1137 N N . ASN A 1 145 ? 8.953 -3.146 -12.242 1 90.19 145 ASN A N 1
ATOM 1138 C CA . ASN A 1 145 ? 9.805 -2.012 -11.898 1 90.19 145 ASN A CA 1
ATOM 1139 C C . ASN A 1 145 ? 11.086 -2.008 -12.727 1 90.19 145 ASN A C 1
ATOM 1141 O O . ASN A 1 145 ? 11.516 -3.053 -13.227 1 90.19 145 ASN A O 1
ATOM 1145 N N . ILE A 1 146 ? 11.648 -0.875 -12.938 1 90.69 146 ILE A N 1
ATOM 1146 C CA . ILE A 1 146 ? 12.922 -0.746 -13.648 1 90.69 146 ILE A CA 1
ATOM 1147 C C . ILE A 1 146 ? 14.062 -0.603 -12.648 1 90.69 146 ILE A C 1
ATOM 1149 O O . ILE A 1 146 ? 14.992 -1.408 -12.641 1 90.69 146 ILE A O 1
ATOM 1153 N N . ALA A 1 147 ? 13.945 0.443 -11.82 1 93.19 147 ALA A N 1
ATOM 1154 C CA . ALA A 1 147 ? 14.914 0.547 -10.727 1 93.19 147 ALA A CA 1
ATOM 1155 C C . ALA A 1 147 ? 14.695 -0.562 -9.703 1 93.19 147 ALA A C 1
ATOM 1157 O O . ALA A 1 147 ? 13.555 -0.92 -9.391 1 93.19 147 ALA A O 1
ATOM 1158 N N . GLY A 1 148 ? 15.781 -1.079 -9.148 1 95.12 148 GLY A N 1
ATOM 1159 C CA . GLY A 1 148 ? 15.695 -2.135 -8.156 1 95.12 148 GLY A CA 1
ATOM 1160 C C . GLY A 1 148 ? 14.961 -1.708 -6.898 1 95.12 148 GLY A C 1
ATOM 1161 O O . GLY A 1 148 ? 14.078 -0.851 -6.953 1 95.12 148 GLY A O 1
ATOM 1162 N N . GLY A 1 149 ? 15.203 -2.475 -5.793 1 95.19 149 GLY A N 1
ATOM 1163 C CA . GLY A 1 149 ? 14.609 -2.145 -4.504 1 95.19 149 GLY A CA 1
ATOM 1164 C C . GLY A 1 149 ? 13.727 -3.248 -3.955 1 95.19 149 GLY A C 1
ATOM 1165 O O . GLY A 1 149 ? 13.484 -3.318 -2.748 1 95.19 149 GLY A O 1
ATOM 1166 N N . LEU A 1 150 ? 13.188 -4.055 -4.848 1 96.44 150 LEU A N 1
ATOM 1167 C CA . LEU A 1 150 ? 12.406 -5.191 -4.383 1 96.44 150 LEU A CA 1
ATOM 1168 C C . LEU A 1 150 ? 13.312 -6.277 -3.805 1 96.44 150 LEU A C 1
ATOM 1170 O O . LEU A 1 150 ? 14.328 -6.633 -4.406 1 96.44 150 LEU A O 1
ATOM 1174 N N . GLN A 1 151 ? 12.93 -6.66 -2.598 1 96.75 151 GLN A N 1
ATOM 1175 C CA . GLN A 1 151 ? 13.703 -7.711 -1.947 1 96.75 151 GLN A CA 1
ATOM 1176 C C . GLN A 1 151 ? 12.805 -8.852 -1.479 1 96.75 151 GLN A C 1
ATOM 1178 O O . GLN A 1 151 ? 11.609 -8.664 -1.278 1 96.75 151 GLN A O 1
ATOM 1183 N N . VAL A 1 152 ? 13.375 -10.023 -1.381 1 97.19 152 VAL A N 1
ATOM 1184 C CA . VAL A 1 152 ? 12.711 -11.195 -0.836 1 97.19 152 VAL A CA 1
ATOM 1185 C C . VAL A 1 152 ? 13.562 -11.812 0.273 1 97.19 152 VAL A C 1
ATOM 1187 O O . VAL A 1 152 ? 14.789 -11.742 0.228 1 97.19 152 VAL A O 1
ATOM 1190 N N . LEU A 1 153 ? 12.922 -12.242 1.301 1 95.5 153 LEU A N 1
ATOM 1191 C CA . LEU A 1 153 ? 13.594 -13.039 2.318 1 95.5 153 LEU A CA 1
ATOM 1192 C C . LEU A 1 153 ? 13.539 -14.523 1.975 1 95.5 153 LEU A C 1
ATOM 1194 O O . LEU A 1 153 ? 12.461 -15.133 2.006 1 95.5 153 LEU A O 1
ATOM 1198 N N . PRO A 1 154 ? 14.68 -15.102 1.609 1 94.5 154 PRO A N 1
ATOM 1199 C CA . PRO A 1 154 ? 14.656 -16.516 1.241 1 94.5 154 PRO A CA 1
ATOM 1200 C C . PRO A 1 154 ? 14.07 -17.406 2.342 1 94.5 154 PRO A C 1
ATOM 1202 O O . PRO A 1 154 ? 14.273 -17.141 3.527 1 94.5 154 PRO A O 1
ATOM 1205 N N . ALA A 1 155 ? 13.414 -18.453 1.901 1 92.38 155 ALA A N 1
ATOM 1206 C CA . ALA A 1 155 ? 12.766 -19.359 2.842 1 92.38 155 ALA A CA 1
ATOM 1207 C C . ALA A 1 155 ? 13.766 -19.922 3.85 1 92.38 155 ALA A C 1
ATOM 1209 O O . ALA A 1 155 ? 14.891 -20.266 3.486 1 92.38 155 ALA A O 1
ATOM 1210 N N . GLY A 1 156 ? 13.352 -19.953 5.086 1 90.56 156 GLY A N 1
ATOM 1211 C CA . GLY A 1 156 ? 14.164 -20.562 6.129 1 90.56 156 GLY A CA 1
ATOM 1212 C C . GLY A 1 156 ? 15.148 -19.594 6.754 1 90.56 156 GLY A C 1
ATOM 1213 O O . GLY A 1 156 ? 15.805 -19.922 7.746 1 90.56 156 GLY A O 1
ATOM 1214 N N . CYS A 1 157 ? 15.266 -18.438 6.262 1 92.94 157 CYS A N 1
ATOM 1215 C CA . CYS A 1 157 ? 16.219 -17.469 6.789 1 92.94 157 CYS A CA 1
ATOM 1216 C C . CYS A 1 157 ? 15.586 -16.625 7.891 1 92.94 157 CYS A C 1
ATOM 1218 O O . CYS A 1 157 ? 14.398 -16.312 7.824 1 92.94 157 CYS A O 1
ATOM 1220 N N . GLU A 1 158 ? 16.406 -16.25 8.844 1 91.88 158 GLU A N 1
ATOM 1221 C CA . GLU A 1 158 ? 15.969 -15.312 9.867 1 91.88 158 GLU A CA 1
ATOM 1222 C C . GLU A 1 158 ? 15.672 -13.938 9.266 1 91.88 158 GLU A C 1
ATOM 1224 O O . GLU A 1 158 ? 16.359 -13.5 8.344 1 91.88 158 GLU A O 1
ATOM 1229 N N . ASN A 1 159 ? 14.648 -13.289 9.82 1 88.69 159 ASN A N 1
ATOM 1230 C CA . ASN A 1 159 ? 14.273 -11.969 9.336 1 88.69 159 ASN A CA 1
ATOM 1231 C C . ASN A 1 159 ? 15.203 -10.883 9.867 1 88.69 159 ASN A C 1
ATOM 1233 O O . ASN A 1 159 ? 14.828 -10.125 10.758 1 88.69 159 ASN A O 1
ATOM 1237 N N . CYS A 1 160 ? 16.312 -10.836 9.391 1 89.19 160 CYS A N 1
ATOM 1238 C CA . CYS A 1 160 ? 17.281 -9.789 9.664 1 89.19 160 CYS A CA 1
ATOM 1239 C C . CYS A 1 160 ? 17.797 -9.172 8.367 1 89.19 160 CYS A C 1
ATOM 1241 O O . CYS A 1 160 ? 17.688 -9.789 7.301 1 89.19 160 CYS A O 1
ATOM 1243 N N . LYS A 1 161 ? 18.328 -7.996 8.43 1 86.75 161 LYS A N 1
ATOM 1244 C CA . LYS A 1 161 ? 18.672 -7.18 7.27 1 86.75 161 LYS A CA 1
ATOM 1245 C C . LYS A 1 161 ? 19.609 -7.926 6.328 1 86.75 161 LYS A C 1
ATOM 1247 O O . LYS A 1 161 ? 19.438 -7.887 5.109 1 86.75 161 LYS A O 1
ATOM 1252 N N . GLU A 1 162 ? 20.484 -8.742 6.82 1 92.62 162 GLU A N 1
ATOM 1253 C CA . GLU A 1 162 ? 21.562 -9.359 6.047 1 92.62 162 GLU A CA 1
ATOM 1254 C C . GLU A 1 162 ? 21.016 -10.508 5.188 1 92.62 162 GLU A C 1
ATOM 1256 O O . GLU A 1 162 ? 21.672 -10.914 4.219 1 92.62 162 GLU A O 1
ATOM 1261 N N . ASN A 1 163 ? 19.875 -10.977 5.547 1 95.75 163 ASN A N 1
ATOM 1262 C CA . ASN A 1 163 ? 19.375 -12.164 4.867 1 95.75 163 ASN A CA 1
ATOM 1263 C C . ASN A 1 163 ? 18.484 -11.797 3.682 1 95.75 163 ASN A C 1
ATOM 1265 O O . ASN A 1 163 ? 18.156 -12.656 2.857 1 95.75 163 ASN A O 1
ATOM 1269 N N . TRP A 1 164 ? 18.094 -10.516 3.594 1 95.19 164 TRP A N 1
ATOM 1270 C CA . TRP A 1 164 ? 17.25 -10.094 2.482 1 95.19 164 TRP A CA 1
ATOM 1271 C C . TRP A 1 164 ? 18.031 -10.062 1.179 1 95.19 164 TRP A C 1
ATOM 1273 O O . TRP A 1 164 ? 19.203 -9.656 1.164 1 95.19 164 TRP A O 1
ATOM 1283 N N . ARG A 1 165 ? 17.438 -10.523 0.075 1 97.5 165 ARG A N 1
ATOM 1284 C CA . ARG A 1 165 ? 18.047 -10.539 -1.251 1 97.5 165 ARG A CA 1
ATOM 1285 C C . ARG A 1 165 ? 17.25 -9.695 -2.234 1 97.5 165 ARG A C 1
ATOM 1287 O O . ARG A 1 165 ? 16.016 -9.727 -2.221 1 97.5 165 ARG A O 1
ATOM 1294 N N . TYR A 1 166 ? 17.969 -9.016 -3.08 1 97.31 166 TYR A N 1
ATOM 1295 C CA . TYR A 1 166 ? 17.312 -8.211 -4.098 1 97.31 166 TYR A CA 1
ATOM 1296 C C . TYR A 1 166 ? 16.75 -9.086 -5.215 1 97.31 166 TYR A C 1
ATOM 1298 O O . TYR A 1 166 ? 17.359 -10.094 -5.582 1 97.31 166 TYR A O 1
ATOM 1306 N N . ILE A 1 167 ? 15.68 -8.727 -5.73 1 97.31 167 ILE A N 1
ATOM 1307 C CA . ILE A 1 167 ? 15.211 -9.203 -7.031 1 97.31 167 ILE A CA 1
ATOM 1308 C C . ILE A 1 167 ? 15.633 -8.219 -8.117 1 97.31 167 ILE A C 1
ATOM 1310 O O . ILE A 1 167 ? 15.094 -7.113 -8.211 1 97.31 167 ILE A O 1
ATOM 1314 N N . LYS A 1 168 ? 16.578 -8.617 -8.875 1 96.5 168 LYS A N 1
ATOM 1315 C CA . LYS A 1 168 ? 17.047 -7.746 -9.953 1 96.5 168 LYS A CA 1
ATOM 1316 C C . LYS A 1 168 ? 16.031 -7.664 -11.078 1 96.5 168 LYS A C 1
ATOM 1318 O O . LYS A 1 168 ? 15.656 -8.688 -11.656 1 96.5 168 LYS A O 1
ATOM 1323 N N . PRO A 1 169 ? 15.586 -6.398 -11.367 1 94.25 169 PRO A N 1
ATOM 1324 C CA . PRO A 1 169 ? 14.672 -6.277 -12.5 1 94.25 169 PRO A CA 1
ATOM 1325 C C . PRO A 1 169 ? 15.312 -6.695 -13.82 1 94.25 169 PRO A C 1
ATOM 1327 O O . PRO A 1 169 ? 16.5 -6.434 -14.047 1 94.25 169 PRO A O 1
ATOM 1330 N N . GLU A 1 170 ? 14.562 -7.34 -14.648 1 91.5 170 GLU A N 1
ATOM 1331 C CA . GLU A 1 170 ? 15.023 -7.801 -15.953 1 91.5 170 GLU A CA 1
ATOM 1332 C C . GLU A 1 170 ? 14.18 -7.215 -17.078 1 91.5 170 GLU A C 1
ATOM 1334 O O . GLU A 1 170 ? 12.945 -7.258 -17.016 1 91.5 170 GLU A O 1
ATOM 1339 N N . PRO A 1 171 ? 14.875 -6.695 -18.078 1 88.69 171 PRO A N 1
ATOM 1340 C CA . PRO A 1 171 ? 14.109 -6.199 -19.234 1 88.69 171 PRO A CA 1
ATOM 1341 C C . PRO A 1 171 ? 13.18 -7.258 -19.828 1 88.69 171 PRO A C 1
ATOM 1343 O O . PRO A 1 171 ? 13.586 -8.414 -19.984 1 88.69 171 PRO A O 1
ATOM 1346 N N . GLY A 1 172 ? 11.922 -6.809 -20.078 1 85.56 172 GLY A N 1
ATOM 1347 C CA . GLY A 1 172 ? 10.961 -7.691 -20.719 1 85.56 172 GLY A CA 1
ATOM 1348 C C . GLY A 1 172 ? 10.312 -8.672 -19.766 1 85.56 172 GLY A C 1
ATOM 1349 O O . GLY A 1 172 ? 9.492 -9.492 -20.172 1 85.56 172 GLY A O 1
ATOM 1350 N N . CYS A 1 173 ? 10.656 -8.578 -18.453 1 89.88 173 CYS A N 1
ATOM 1351 C CA . CYS A 1 173 ? 10.141 -9.547 -17.5 1 89.88 173 CYS A CA 1
ATOM 1352 C C . CYS A 1 173 ? 9.289 -8.867 -16.438 1 89.88 173 CYS A C 1
ATOM 1354 O O . CYS A 1 173 ? 9.523 -7.699 -16.094 1 89.88 173 CYS A O 1
ATOM 1356 N N . ALA A 1 174 ? 8.289 -9.547 -16 1 91.31 174 ALA A N 1
ATOM 1357 C CA . ALA A 1 174 ? 7.559 -9.211 -14.789 1 91.31 174 ALA A CA 1
ATOM 1358 C C . ALA A 1 174 ? 7.941 -10.156 -13.648 1 91.31 174 ALA A C 1
ATOM 1360 O O . ALA A 1 174 ? 8.359 -11.289 -13.883 1 91.31 174 ALA A O 1
ATOM 1361 N N . VAL A 1 175 ? 7.902 -9.602 -12.484 1 94.62 175 VAL A N 1
ATOM 1362 C CA . VAL A 1 175 ? 8.023 -10.453 -11.312 1 94.62 175 VAL A CA 1
ATOM 1363 C C . VAL A 1 175 ? 6.648 -10.984 -10.906 1 94.62 175 VAL A C 1
ATOM 1365 O O . VAL A 1 175 ? 5.672 -10.227 -10.891 1 94.62 175 VAL A O 1
ATOM 1368 N N . VAL A 1 176 ? 6.543 -12.266 -10.672 1 96.06 176 VAL A N 1
ATOM 1369 C CA . VAL A 1 176 ? 5.301 -12.875 -10.211 1 96.06 176 VAL A CA 1
ATOM 1370 C C . VAL A 1 176 ? 5.492 -13.445 -8.812 1 96.06 176 VAL A C 1
ATOM 1372 O O . VAL A 1 176 ? 6.406 -14.234 -8.57 1 96.06 176 VAL A O 1
ATOM 1375 N N . ASN A 1 177 ? 4.668 -12.984 -7.883 1 97.06 177 ASN A N 1
ATOM 1376 C CA . ASN A 1 177 ? 4.621 -13.508 -6.523 1 97.06 177 ASN A CA 1
ATOM 1377 C C . ASN A 1 177 ? 3.43 -14.438 -6.324 1 97.06 177 ASN A C 1
ATOM 1379 O O . ASN A 1 177 ? 2.305 -14.109 -6.711 1 97.06 177 ASN A O 1
ATOM 1383 N N . VAL A 1 178 ? 3.713 -15.602 -5.723 1 97.75 178 VAL A N 1
ATOM 1384 C CA . VAL A 1 178 ? 2.633 -16.5 -5.32 1 97.75 178 VAL A CA 1
ATOM 1385 C C . VAL A 1 178 ? 1.974 -15.977 -4.047 1 97.75 178 VAL A C 1
ATOM 1387 O O . VAL A 1 178 ? 2.66 -15.531 -3.123 1 97.75 178 VAL A O 1
ATOM 1390 N N . GLY A 1 179 ? 0.674 -16.031 -3.984 1 97.19 179 GLY A N 1
ATOM 1391 C CA . GLY A 1 179 ? -0.047 -15.492 -2.842 1 97.19 179 GLY A CA 1
ATOM 1392 C C . GLY A 1 179 ? -0.438 -16.547 -1.83 1 97.19 179 GLY A C 1
ATOM 1393 O O . GLY A 1 179 ? -0.37 -17.75 -2.119 1 97.19 179 GLY A O 1
ATOM 1394 N N . ASP A 1 180 ? -0.886 -16.078 -0.7 1 96.19 180 ASP A N 1
ATOM 1395 C CA . ASP A 1 180 ? -1.246 -16.938 0.428 1 96.19 180 ASP A CA 1
ATOM 1396 C C . ASP A 1 180 ? -2.439 -17.812 0.085 1 96.19 180 ASP A C 1
ATOM 1398 O O . ASP A 1 180 ? -2.545 -18.938 0.581 1 96.19 180 ASP A O 1
ATOM 1402 N N . THR A 1 181 ? -3.389 -17.344 -0.693 1 96.31 181 THR A N 1
ATOM 1403 C CA . THR A 1 181 ? -4.574 -18.109 -1.057 1 96.31 181 THR A CA 1
ATOM 1404 C C . THR A 1 181 ? -4.188 -19.375 -1.841 1 96.31 181 THR A C 1
ATOM 1406 O O . THR A 1 181 ? -4.719 -20.453 -1.594 1 96.31 181 THR A O 1
ATOM 1409 N N . LEU A 1 182 ? -3.277 -19.234 -2.764 1 96.5 182 LEU A N 1
ATOM 1410 C CA . LEU A 1 182 ? -2.791 -20.391 -3.514 1 96.5 182 LEU A CA 1
ATOM 1411 C C . LEU A 1 182 ? -2.1 -21.375 -2.588 1 96.5 182 LEU A C 1
ATOM 1413 O O . LEU A 1 182 ? -2.219 -22.594 -2.777 1 96.5 182 LEU A O 1
ATOM 1417 N N . VAL A 1 183 ? -1.357 -20.844 -1.631 1 96.06 183 VAL A N 1
ATOM 1418 C CA . VAL A 1 183 ? -0.696 -21.688 -0.65 1 96.06 183 VAL A CA 1
ATOM 1419 C C . VAL A 1 183 ? -1.737 -22.516 0.103 1 96.06 183 VAL A C 1
ATOM 1421 O O . VAL A 1 183 ? -1.584 -23.734 0.258 1 96.06 183 VAL A O 1
ATOM 1424 N N . GLU A 1 184 ? -2.805 -21.891 0.53 1 95.31 184 GLU A N 1
ATOM 1425 C CA . GLU A 1 184 ? -3.879 -22.578 1.235 1 95.31 184 GLU A CA 1
ATOM 1426 C C . GLU A 1 184 ? -4.539 -23.625 0.344 1 95.31 184 GLU A C 1
ATOM 1428 O O . GLU A 1 184 ? -4.723 -24.781 0.757 1 95.31 184 GLU A O 1
ATOM 1433 N N . TRP A 1 185 ? -4.879 -23.266 -0.868 1 96.38 185 TRP A N 1
ATOM 1434 C CA . TRP A 1 185 ? -5.57 -24.156 -1.795 1 96.38 185 TRP A CA 1
ATOM 1435 C C . TRP A 1 185 ? -4.73 -25.391 -2.1 1 96.38 185 TRP A C 1
ATOM 1437 O O . TRP A 1 185 ? -5.27 -26.453 -2.43 1 96.38 185 TRP A O 1
ATOM 1447 N N . THR A 1 186 ? -3.43 -25.266 -1.993 1 95.88 186 THR A N 1
ATOM 1448 C CA . THR A 1 186 ? -2.562 -26.375 -2.387 1 95.88 186 THR A CA 1
ATOM 1449 C C . THR A 1 186 ? -2.006 -27.094 -1.158 1 95.88 186 THR A C 1
ATOM 1451 O O . THR A 1 186 ? -1.05 -27.859 -1.263 1 95.88 186 THR A O 1
ATOM 1454 N N . GLY A 1 187 ? -2.535 -26.734 0.027 1 93.5 187 GLY A N 1
ATOM 1455 C CA . GLY A 1 187 ? -2.121 -27.391 1.253 1 93.5 187 GLY A CA 1
ATOM 1456 C C . GLY A 1 187 ? -0.671 -27.125 1.612 1 93.5 187 GLY A C 1
ATOM 1457 O O . GLY A 1 187 ? 0.019 -28.016 2.123 1 93.5 187 GLY A O 1
ATOM 1458 N N . GLY A 1 188 ? -0.19 -26 1.177 1 94.38 188 GLY A N 1
ATOM 1459 C CA . GLY A 1 188 ? 1.169 -25.625 1.526 1 94.38 188 GLY A CA 1
ATOM 1460 C C . GLY A 1 188 ? 2.209 -26.156 0.565 1 94.38 188 GLY A C 1
ATOM 1461 O O . GLY A 1 188 ? 3.41 -26.078 0.825 1 94.38 188 GLY A O 1
ATOM 1462 N N . LEU A 1 189 ? 1.785 -26.766 -0.474 1 94.62 189 LEU A N 1
ATOM 1463 C CA . LEU A 1 189 ? 2.717 -27.234 -1.493 1 94.62 189 LEU A CA 1
ATOM 1464 C C . LEU A 1 189 ? 3.494 -26.062 -2.098 1 94.62 189 LEU A C 1
ATOM 1466 O O . LEU A 1 189 ? 4.703 -26.156 -2.311 1 94.62 189 LEU A O 1
ATOM 1470 N N . LEU A 1 190 ? 2.805 -25 -2.484 1 96 190 LEU A N 1
ATOM 1471 C CA . LEU A 1 190 ? 3.416 -23.797 -3.031 1 96 190 LEU A CA 1
ATOM 1472 C C . LEU A 1 190 ? 3.838 -22.859 -1.914 1 96 190 LEU A C 1
ATOM 1474 O O . LEU A 1 190 ? 3.549 -23.094 -0.742 1 96 190 LEU A O 1
ATOM 1478 N N . ARG A 1 191 ? 4.578 -21.812 -2.295 1 96.06 191 ARG A N 1
ATOM 1479 C CA . ARG A 1 191 ? 5.121 -20.906 -1.295 1 96.06 191 ARG A CA 1
ATOM 1480 C C . ARG A 1 191 ? 4.738 -19.453 -1.608 1 96.06 191 ARG A C 1
ATOM 1482 O O . ARG A 1 191 ? 4.75 -19.047 -2.77 1 96.06 191 ARG A O 1
ATOM 1489 N N . SER A 1 192 ? 4.324 -18.75 -0.627 1 96.94 192 SER A N 1
ATOM 1490 C CA . SER A 1 192 ? 4.238 -17.297 -0.669 1 96.94 192 SER A CA 1
ATOM 1491 C C . SER A 1 192 ? 5.379 -16.641 0.117 1 96.94 192 SER A C 1
ATOM 1493 O O . SER A 1 192 ? 5.508 -16.859 1.323 1 96.94 192 SER A O 1
ATOM 1495 N N . SER A 1 193 ? 6.164 -15.844 -0.48 1 95.75 193 SER A N 1
ATOM 1496 C CA . SER A 1 193 ? 7.43 -15.383 0.082 1 95.75 193 SER A CA 1
ATOM 1497 C C . SER A 1 193 ? 7.277 -14.008 0.724 1 95.75 193 SER A C 1
ATOM 1499 O O . SER A 1 193 ? 6.586 -13.133 0.187 1 95.75 193 SER A O 1
ATOM 1501 N N . LEU A 1 194 ? 7.926 -13.898 1.881 1 95.38 194 LEU A N 1
ATOM 1502 C CA . LEU A 1 194 ? 8.055 -12.578 2.484 1 95.38 194 LEU A CA 1
ATOM 1503 C C . LEU A 1 194 ? 8.898 -11.664 1.607 1 95.38 194 LEU A C 1
ATOM 1505 O O . LEU A 1 194 ? 10.008 -12.023 1.211 1 95.38 194 LEU A O 1
ATOM 1509 N N . HIS A 1 195 ? 8.398 -10.5 1.268 1 96.12 195 HIS A N 1
ATOM 1510 C CA . HIS A 1 195 ? 9.117 -9.547 0.429 1 96.12 195 HIS A CA 1
ATOM 1511 C C . HIS A 1 195 ? 8.883 -8.117 0.89 1 96.12 195 HIS A C 1
ATOM 1513 O O . HIS A 1 195 ? 7.977 -7.863 1.692 1 96.12 195 HIS A O 1
ATOM 1519 N N . ARG A 1 196 ? 9.695 -7.25 0.518 1 93.25 196 ARG A N 1
ATOM 1520 C CA . ARG A 1 196 ? 9.633 -5.84 0.885 1 93.25 196 ARG A CA 1
ATOM 1521 C C . ARG A 1 196 ? 10.234 -4.961 -0.211 1 93.25 196 ARG A C 1
ATOM 1523 O O . ARG A 1 196 ? 10.75 -5.469 -1.207 1 93.25 196 ARG A O 1
ATOM 1530 N N . VAL A 1 197 ? 10.047 -3.697 -0.12 1 93.56 197 VAL A N 1
ATOM 1531 C CA . VAL A 1 197 ? 10.656 -2.732 -1.03 1 93.56 197 VAL A CA 1
ATOM 1532 C C . VAL A 1 197 ? 11.539 -1.766 -0.244 1 93.56 197 VAL A C 1
ATOM 1534 O O . VAL A 1 197 ? 11.102 -1.196 0.761 1 93.56 197 VAL A O 1
ATOM 1537 N N . VAL A 1 198 ? 12.75 -1.693 -0.648 1 91.56 198 VAL A N 1
ATOM 1538 C CA . VAL A 1 198 ? 13.695 -0.733 -0.092 1 91.56 198 VAL A CA 1
ATOM 1539 C C . VAL A 1 198 ? 14.164 0.223 -1.187 1 91.56 198 VAL A C 1
ATOM 1541 O O . VAL A 1 198 ? 13.789 0.075 -2.352 1 91.56 198 VAL A O 1
ATOM 1544 N N . THR A 1 199 ? 14.875 1.207 -0.791 1 91 199 THR A N 1
ATOM 1545 C CA . THR A 1 199 ? 15.484 2.08 -1.786 1 91 199 THR A CA 1
ATOM 1546 C C . THR A 1 199 ? 16.312 1.271 -2.777 1 91 199 THR A C 1
ATOM 1548 O O . THR A 1 199 ? 17 0.313 -2.395 1 91 199 THR A O 1
ATOM 1551 N N . ALA A 1 200 ? 16.234 1.706 -4.059 1 94 200 ALA A N 1
ATOM 1552 C CA . ALA A 1 200 ? 17.031 1.012 -5.062 1 94 200 ALA A CA 1
ATOM 1553 C C . ALA A 1 200 ? 18.516 1.063 -4.715 1 94 200 ALA A C 1
ATOM 1555 O O . ALA A 1 200 ? 19 2.055 -4.16 1 94 200 ALA A O 1
ATOM 1556 N N . PRO A 1 201 ? 19.219 0.025 -5.035 1 94.75 201 PRO A N 1
ATOM 1557 C CA . PRO A 1 201 ? 20.625 -0.036 -4.621 1 94.75 201 PRO A CA 1
ATOM 1558 C C . PRO A 1 201 ? 21.531 0.797 -5.516 1 94.75 201 PRO A C 1
ATOM 1560 O O . PRO A 1 201 ? 21.25 0.975 -6.703 1 94.75 201 PRO A O 1
ATOM 1563 N N . GLY A 1 202 ? 22.625 1.268 -4.922 1 94.06 202 GLY A N 1
ATOM 1564 C CA . GLY A 1 202 ? 23.656 1.982 -5.652 1 94.06 202 GLY A CA 1
ATOM 1565 C C . GLY A 1 202 ? 23.156 3.26 -6.301 1 94.06 202 GLY A C 1
ATOM 1566 O O . GLY A 1 202 ? 22.375 4 -5.699 1 94.06 202 GLY A O 1
ATOM 1567 N N . ASP A 1 203 ? 23.641 3.469 -7.523 1 94.38 203 ASP A N 1
ATOM 1568 C CA . ASP A 1 203 ? 23.328 4.711 -8.219 1 94.38 203 ASP A CA 1
ATOM 1569 C C . ASP A 1 203 ? 21.844 4.77 -8.594 1 94.38 203 ASP A C 1
ATOM 1571 O O . ASP A 1 203 ? 21.328 5.836 -8.906 1 94.38 203 ASP A O 1
ATOM 1575 N N . GLN A 1 204 ? 21.203 3.648 -8.562 1 95 204 GLN A N 1
ATOM 1576 C CA . GLN A 1 204 ? 19.766 3.643 -8.859 1 95 204 GLN A CA 1
ATOM 1577 C C . GLN A 1 204 ? 18.984 4.355 -7.762 1 95 204 GLN A C 1
ATOM 1579 O O . GLN A 1 204 ? 17.812 4.723 -7.965 1 95 204 GLN A O 1
ATOM 1584 N N . ALA A 1 205 ? 19.609 4.492 -6.59 1 91.56 205 ALA A N 1
ATOM 1585 C CA . ALA A 1 205 ? 18.938 5.227 -5.516 1 91.56 205 ALA A CA 1
ATOM 1586 C C . ALA A 1 205 ? 18.703 6.68 -5.91 1 91.56 205 ALA A C 1
ATOM 1588 O O . ALA A 1 205 ? 17.844 7.352 -5.34 1 91.56 205 ALA A O 1
ATOM 1589 N N . MET A 1 206 ? 19.5 7.125 -6.859 1 90.38 206 MET A N 1
ATOM 1590 C CA . MET A 1 206 ? 19.516 8.547 -7.18 1 90.38 206 MET A CA 1
ATOM 1591 C C . MET A 1 206 ? 18.562 8.852 -8.336 1 90.38 206 MET A C 1
ATOM 1593 O O . MET A 1 206 ? 18.594 9.945 -8.898 1 90.38 206 MET A O 1
ATOM 1597 N N . VAL A 1 207 ? 17.734 7.918 -8.703 1 88.69 207 VAL A N 1
ATOM 1598 C CA . VAL A 1 207 ? 16.703 8.164 -9.688 1 88.69 207 VAL A CA 1
ATOM 1599 C C . VAL A 1 207 ? 15.328 7.832 -9.102 1 88.69 207 VAL A C 1
ATOM 1601 O O . VAL A 1 207 ? 15.242 7.121 -8.094 1 88.69 207 VAL A O 1
ATOM 1604 N N . GLN A 1 208 ? 14.32 8.453 -9.695 1 85.69 208 GLN A N 1
ATOM 1605 C CA . GLN A 1 208 ? 12.961 8.148 -9.281 1 85.69 208 GLN A CA 1
ATOM 1606 C C . GLN A 1 208 ? 12.625 6.68 -9.531 1 85.69 208 GLN A C 1
ATOM 1608 O O . GLN A 1 208 ? 13.016 6.117 -10.555 1 85.69 208 GLN A O 1
ATOM 1613 N N . ARG A 1 209 ? 11.977 6.098 -8.555 1 88.94 209 ARG A N 1
ATOM 1614 C CA . ARG A 1 209 ? 11.539 4.715 -8.711 1 88.94 209 ARG A CA 1
ATOM 1615 C C . ARG A 1 209 ? 10.031 4.641 -8.93 1 88.94 209 ARG A C 1
ATOM 1617 O O . ARG A 1 209 ? 9.266 5.285 -8.211 1 88.94 209 ARG A O 1
ATOM 1624 N N . HIS A 1 210 ? 9.664 3.955 -9.93 1 87.56 210 HIS A N 1
ATOM 1625 C CA . HIS A 1 210 ? 8.258 3.662 -10.172 1 87.56 210 HIS A CA 1
ATOM 1626 C C . HIS A 1 210 ? 8.023 2.16 -10.297 1 87.56 210 HIS A C 1
ATOM 1628 O O . HIS A 1 210 ? 8.883 1.433 -10.805 1 87.56 210 HIS A O 1
ATOM 1634 N N . SER A 1 211 ? 6.906 1.735 -9.805 1 90.19 211 SER A N 1
ATOM 1635 C CA . SER A 1 211 ? 6.52 0.333 -9.914 1 90.19 211 SER A CA 1
ATOM 1636 C C . SER A 1 211 ? 5.012 0.188 -10.07 1 90.19 211 SER A C 1
ATOM 1638 O O . SER A 1 211 ? 4.254 1.097 -9.727 1 90.19 211 SER A O 1
ATOM 1640 N N . VAL A 1 212 ? 4.633 -0.866 -10.656 1 88.81 212 VAL A N 1
ATOM 1641 C CA . VAL A 1 212 ? 3.232 -1.243 -10.812 1 88.81 212 VAL A CA 1
ATOM 1642 C C . VAL A 1 212 ? 3.006 -2.648 -10.258 1 88.81 212 VAL A C 1
ATOM 1644 O O . VAL A 1 212 ? 3.805 -3.555 -10.508 1 88.81 212 VAL A O 1
ATOM 1647 N N . ALA A 1 213 ? 2.018 -2.781 -9.516 1 92.69 213 ALA A N 1
ATOM 1648 C CA . ALA A 1 213 ? 1.634 -4.09 -8.984 1 92.69 213 ALA A CA 1
ATOM 1649 C C . ALA A 1 213 ? 0.165 -4.387 -9.273 1 92.69 213 ALA A C 1
ATOM 1651 O O . ALA A 1 213 ? -0.702 -3.539 -9.047 1 92.69 213 ALA A O 1
ATOM 1652 N N . TYR A 1 214 ? -0.042 -5.473 -9.875 1 92.56 214 TYR A N 1
ATOM 1653 C CA . TYR A 1 214 ? -1.391 -6.004 -10.031 1 92.56 214 TYR A CA 1
ATOM 1654 C C . TYR A 1 214 ? -1.606 -7.219 -9.133 1 92.56 214 TYR A C 1
ATOM 1656 O O . TYR A 1 214 ? -1.014 -8.273 -9.359 1 92.56 214 TYR A O 1
ATOM 1664 N N . LEU A 1 215 ? -2.477 -7.012 -8.164 1 95.75 215 LEU A N 1
ATOM 1665 C CA . LEU A 1 215 ? -2.764 -8.07 -7.195 1 95.75 215 LEU A CA 1
ATOM 1666 C C . LEU A 1 215 ? -4.039 -8.812 -7.57 1 95.75 215 LEU A C 1
ATOM 1668 O O . LEU A 1 215 ? -5.141 -8.297 -7.406 1 95.75 215 LEU A O 1
ATOM 1672 N N . VAL A 1 216 ? -3.799 -10.023 -8.031 1 94.94 216 VAL A N 1
ATOM 1673 C CA . VAL A 1 216 ? -4.934 -10.867 -8.391 1 94.94 216 VAL A CA 1
ATOM 1674 C C . VAL A 1 216 ? -5.465 -11.578 -7.148 1 94.94 216 VAL A C 1
ATOM 1676 O O . VAL A 1 216 ? -4.703 -12.211 -6.414 1 94.94 216 VAL A O 1
ATOM 1679 N N . ARG A 1 217 ? -6.715 -11.438 -6.984 1 93.38 217 ARG A N 1
ATOM 1680 C CA . ARG A 1 217 ? -7.383 -12.055 -5.844 1 93.38 217 ARG A CA 1
ATOM 1681 C C . ARG A 1 217 ? -8.469 -13.023 -6.301 1 93.38 217 ARG A C 1
ATOM 1683 O O . ARG A 1 217 ? -9.039 -12.859 -7.383 1 93.38 217 ARG A O 1
ATOM 1690 N N . ALA A 1 218 ? -8.703 -13.984 -5.445 1 94.56 218 ALA A N 1
ATOM 1691 C CA . ALA A 1 218 ? -9.758 -14.961 -5.711 1 94.56 218 ALA A CA 1
ATOM 1692 C C . ALA A 1 218 ? -11.141 -14.328 -5.578 1 94.56 218 ALA A C 1
ATOM 1694 O O . ALA A 1 218 ? -11.297 -13.297 -4.914 1 94.56 218 ALA A O 1
ATOM 1695 N N . LYS A 1 219 ? -12.016 -15 -6.328 1 91.44 219 LYS A N 1
ATOM 1696 C CA . LYS A 1 219 ? -13.391 -14.547 -6.152 1 91.44 219 LYS A CA 1
ATOM 1697 C C . LYS A 1 219 ? -13.828 -14.672 -4.695 1 91.44 219 LYS A C 1
ATOM 1699 O O . LYS A 1 219 ? -13.469 -15.641 -4.016 1 91.44 219 LYS A O 1
ATOM 1704 N N . ARG A 1 220 ? -14.531 -13.789 -4.223 1 83.62 220 ARG A N 1
ATOM 1705 C CA . ARG A 1 220 ? -14.828 -13.57 -2.809 1 83.62 220 ARG A CA 1
ATOM 1706 C C . ARG A 1 220 ? -15.492 -14.805 -2.195 1 83.62 220 ARG A C 1
ATOM 1708 O O . ARG A 1 220 ? -15.172 -15.188 -1.067 1 83.62 220 ARG A O 1
ATOM 1715 N N . ASN A 1 221 ? -16.406 -15.375 -2.887 1 86.94 221 ASN A N 1
ATOM 1716 C CA . ASN A 1 221 ? -17.203 -16.453 -2.316 1 86.94 221 ASN A CA 1
ATOM 1717 C C . ASN A 1 221 ? -16.562 -17.812 -2.576 1 86.94 221 ASN A C 1
ATOM 1719 O O . ASN A 1 221 ? -17.172 -18.859 -2.293 1 86.94 221 ASN A O 1
ATOM 1723 N N . ALA A 1 222 ? -15.375 -17.719 -3.135 1 93.12 222 ALA A N 1
ATOM 1724 C CA . ALA A 1 222 ? -14.688 -19 -3.334 1 93.12 222 ALA A CA 1
ATOM 1725 C C . ALA A 1 222 ? -14.359 -19.656 -1.999 1 93.12 222 ALA A C 1
ATOM 1727 O O . ALA A 1 222 ? -14.055 -18.969 -1.019 1 93.12 222 ALA A O 1
ATOM 1728 N N . SER A 1 223 ? -14.461 -20.938 -2.027 1 94.44 223 SER A N 1
ATOM 1729 C CA . SER A 1 223 ? -14.039 -21.703 -0.859 1 94.44 223 SER A CA 1
ATOM 1730 C C . SER A 1 223 ? -12.516 -21.703 -0.718 1 94.44 223 SER A C 1
ATOM 1732 O O . SER A 1 223 ? -11.797 -21.734 -1.718 1 94.44 223 SER A O 1
ATOM 1734 N N . LEU A 1 224 ? -12.094 -21.688 0.523 1 95.19 224 LEU A N 1
ATOM 1735 C CA . LEU A 1 224 ? -10.656 -21.797 0.765 1 95.19 224 LEU A CA 1
ATOM 1736 C C . LEU A 1 224 ? -10.273 -23.234 1.083 1 95.19 224 LEU A C 1
ATOM 1738 O O . LEU A 1 224 ? -9.133 -23.516 1.484 1 95.19 224 LEU A O 1
ATOM 1742 N N . GLN A 1 225 ? -11.195 -24.109 0.923 1 95.12 225 GLN A N 1
ATOM 1743 C CA . GLN A 1 225 ? -10.883 -25.516 1.131 1 95.12 225 GLN A CA 1
ATOM 1744 C C . GLN A 1 225 ? -9.758 -25.969 0.204 1 95.12 225 GLN A C 1
ATOM 1746 O O . GLN A 1 225 ? -9.703 -25.562 -0.958 1 95.12 225 GLN A O 1
ATOM 1751 N N . ARG A 1 226 ? -8.992 -26.828 0.813 1 95.56 226 ARG A N 1
ATOM 1752 C CA . ARG A 1 226 ? -7.906 -27.391 0.024 1 95.56 226 ARG A CA 1
ATOM 1753 C C . ARG A 1 226 ? -8.438 -28.109 -1.217 1 95.56 226 ARG A C 1
ATOM 1755 O O . ARG A 1 226 ? -9.414 -28.859 -1.136 1 95.56 226 ARG A O 1
ATOM 1762 N N . LEU A 1 227 ? -7.82 -27.734 -2.32 1 95.56 227 LEU A N 1
ATOM 1763 C CA . LEU A 1 227 ? -8.188 -28.406 -3.559 1 95.56 227 LEU A CA 1
ATOM 1764 C C . LEU A 1 227 ? -7.824 -29.891 -3.498 1 95.56 227 LEU A C 1
ATOM 1766 O O . LEU A 1 227 ? -6.918 -30.281 -2.76 1 95.56 227 LEU A O 1
ATOM 1770 N N . LYS A 1 228 ? -8.578 -30.609 -4.25 1 93.06 228 LYS A N 1
ATOM 1771 C CA . LYS A 1 228 ? -8.336 -32.031 -4.293 1 93.06 228 LYS A CA 1
ATOM 1772 C C . LYS A 1 228 ? -7.793 -32.469 -5.652 1 93.06 228 LYS A C 1
ATOM 1774 O O . LYS A 1 228 ? -8.195 -31.922 -6.684 1 93.06 228 LYS A O 1
ATOM 1779 N N . GLY A 1 229 ? -6.82 -33.375 -5.523 1 89.81 229 GLY A N 1
ATOM 1780 C CA . GLY A 1 229 ? -6.344 -33.969 -6.758 1 89.81 229 GLY A CA 1
ATOM 1781 C C . GLY A 1 229 ? -4.855 -33.781 -6.98 1 89.81 229 GLY A C 1
ATOM 1782 O O . GLY A 1 229 ? -4.238 -32.906 -6.383 1 89.81 229 GLY A O 1
ATOM 1783 N N . GLY A 1 230 ? -4.441 -34.688 -7.719 1 93.81 230 GLY A N 1
ATOM 1784 C CA . GLY A 1 230 ? -3.066 -34.594 -8.188 1 93.81 230 GLY A CA 1
ATOM 1785 C C . GLY A 1 230 ? -2.053 -34.656 -7.059 1 93.81 230 GLY A C 1
ATOM 1786 O O . GLY A 1 230 ? -2.094 -35.562 -6.215 1 93.81 230 GLY A O 1
ATOM 1787 N N . THR A 1 231 ? -1.139 -33.656 -7.086 1 93.06 231 THR A N 1
ATOM 1788 C CA . THR A 1 231 ? -0.007 -33.656 -6.168 1 93.06 231 THR A CA 1
ATOM 1789 C C . THR A 1 231 ? -0.359 -32.938 -4.871 1 93.06 231 THR A C 1
ATOM 1791 O O . THR A 1 231 ? 0.451 -32.875 -3.945 1 93.06 231 THR A O 1
ATOM 1794 N N . ILE A 1 232 ? -1.539 -32.375 -4.75 1 95 232 ILE A N 1
ATOM 1795 C CA . ILE A 1 232 ? -1.959 -31.656 -3.547 1 95 232 ILE A CA 1
ATOM 1796 C C . ILE A 1 232 ? -2.156 -32.656 -2.404 1 95 232 ILE A C 1
ATOM 1798 O O . ILE A 1 232 ? -2.93 -33.594 -2.525 1 95 232 ILE A O 1
ATOM 1802 N N . PRO A 1 233 ? -1.453 -32.406 -1.304 1 94 233 PRO A N 1
ATOM 1803 C CA . PRO A 1 233 ? -1.545 -33.375 -0.205 1 94 233 PRO A CA 1
ATOM 1804 C C . PRO A 1 233 ? -2.924 -33.375 0.451 1 94 233 PRO A C 1
ATOM 1806 O O . PRO A 1 233 ? -3.525 -32.312 0.661 1 94 233 PRO A O 1
ATOM 1809 N N . PRO A 1 234 ? -3.355 -34.594 0.691 1 92.12 234 PRO A N 1
ATOM 1810 C CA . PRO A 1 234 ? -4.605 -34.656 1.455 1 92.12 234 PRO A CA 1
ATOM 1811 C C . PRO A 1 234 ? -4.445 -34.156 2.887 1 92.12 234 PRO A C 1
ATOM 1813 O O . PRO A 1 234 ? -3.322 -33.938 3.355 1 92.12 234 PRO A O 1
ATOM 1816 N N . LEU A 1 235 ? -5.578 -33.875 3.469 1 91.5 235 LEU A N 1
ATOM 1817 C CA . LEU A 1 235 ? -5.535 -33.469 4.867 1 91.5 235 LEU A CA 1
ATOM 1818 C C . LEU A 1 235 ? -4.898 -34.562 5.73 1 91.5 235 LEU A C 1
ATOM 1820 O O . LEU A 1 235 ? -5.176 -35.75 5.547 1 91.5 235 LEU A O 1
ATOM 1824 N N . ALA A 1 236 ? -3.951 -34.156 6.559 1 88.94 236 ALA A N 1
ATOM 1825 C CA . ALA A 1 236 ? -3.363 -35.094 7.516 1 88.94 236 ALA A CA 1
ATOM 1826 C C . ALA A 1 236 ? -4.371 -35.469 8.594 1 88.94 236 ALA A C 1
ATOM 1828 O O . ALA A 1 236 ? -5.371 -34.781 8.797 1 88.94 236 ALA A O 1
ATOM 1829 N N . PRO A 1 237 ? -4.07 -36.688 9.188 1 90.25 237 PRO A N 1
ATOM 1830 C CA . PRO A 1 237 ? -4.965 -37.031 10.289 1 90.25 237 PRO A CA 1
ATOM 1831 C C . PRO A 1 237 ? -5.062 -35.938 11.352 1 90.25 237 PRO A C 1
ATOM 1833 O O . PRO A 1 237 ? -4.039 -35.469 11.828 1 90.25 237 PRO A O 1
ATOM 1836 N N . GLY A 1 238 ? -6.23 -35.531 11.656 1 91.75 238 GLY A N 1
ATOM 1837 C CA . GLY A 1 238 ? -6.445 -34.5 12.672 1 91.75 238 GLY A CA 1
ATOM 1838 C C . GLY A 1 238 ? -6.422 -33.094 12.117 1 91.75 238 GLY A C 1
ATOM 1839 O O . GLY A 1 238 ? -6.785 -32.156 12.812 1 91.75 238 GLY A O 1
ATOM 1840 N N . GLU A 1 239 ? -5.887 -33.062 10.859 1 90 239 GLU A N 1
ATOM 1841 C CA . GLU A 1 239 ? -5.871 -31.734 10.234 1 90 239 GLU A CA 1
ATOM 1842 C C . GLU A 1 239 ? -7.27 -31.328 9.797 1 90 239 GLU A C 1
ATOM 1844 O O . GLU A 1 239 ? -7.988 -32.125 9.164 1 90 239 GLU A O 1
ATOM 1849 N N . GLU A 1 240 ? -7.68 -30.094 10.297 1 89.44 240 GLU A N 1
ATOM 1850 C CA . GLU A 1 240 ? -8.977 -29.562 9.875 1 89.44 240 GLU A CA 1
ATOM 1851 C C . GLU A 1 240 ? -8.836 -28.719 8.602 1 89.44 240 GLU A C 1
ATOM 1853 O O . GLU A 1 240 ? -7.863 -27.984 8.445 1 89.44 240 GLU A O 1
ATOM 1858 N N . ASP A 1 241 ? -9.789 -28.906 7.762 1 88.38 241 ASP A N 1
ATOM 1859 C CA . ASP A 1 241 ? -9.797 -28.125 6.531 1 88.38 241 ASP A CA 1
ATOM 1860 C C . ASP A 1 241 ? -10.242 -26.688 6.801 1 88.38 241 ASP A C 1
ATOM 1862 O O . ASP A 1 241 ? -10.961 -26.422 7.77 1 88.38 241 ASP A O 1
ATOM 1866 N N . GLU A 1 242 ? -9.703 -25.766 5.984 1 89.12 242 GLU A N 1
ATOM 1867 C CA . GLU A 1 242 ? -10.211 -24.391 6.031 1 89.12 242 GLU A CA 1
ATOM 1868 C C . GLU A 1 242 ? -11.625 -24.312 5.469 1 89.12 242 GLU A C 1
ATOM 1870 O O . GLU A 1 242 ? -11.852 -24.641 4.305 1 89.12 242 GLU A O 1
ATOM 1875 N N . THR A 1 243 ? -12.602 -23.891 6.25 1 88.81 243 THR A N 1
ATOM 1876 C CA . THR A 1 243 ? -13.992 -23.891 5.816 1 88.81 243 THR A CA 1
ATOM 1877 C C . THR A 1 243 ? -14.453 -22.469 5.5 1 88.81 243 THR A C 1
ATOM 1879 O O . THR A 1 243 ? -15.547 -22.266 4.977 1 88.81 243 THR A O 1
ATOM 1882 N N . ARG A 1 244 ? -13.688 -21.625 5.727 1 91 244 ARG A N 1
ATOM 1883 C CA . ARG A 1 244 ? -14.047 -20.234 5.449 1 91 244 ARG A CA 1
ATOM 1884 C C . ARG A 1 244 ? -14 -19.953 3.955 1 91 244 ARG A C 1
ATOM 1886 O O . ARG A 1 244 ? -13.266 -20.609 3.211 1 91 244 ARG A O 1
ATOM 1893 N N . SER A 1 245 ? -14.812 -18.922 3.619 1 92.56 245 SER A N 1
ATOM 1894 C CA . SER A 1 245 ? -14.648 -18.359 2.285 1 92.56 245 SER A CA 1
ATOM 1895 C C . SER A 1 245 ? -13.391 -17.5 2.205 1 92.56 245 SER A C 1
ATOM 1897 O O . SER A 1 245 ? -12.828 -17.109 3.23 1 92.56 245 SER A O 1
ATOM 1899 N N . VAL A 1 246 ? -12.945 -17.25 0.981 1 91.5 246 VAL A N 1
ATOM 1900 C CA . VAL A 1 246 ? -11.797 -16.391 0.74 1 91.5 246 VAL A CA 1
ATOM 1901 C C . VAL A 1 246 ? -12.023 -15.031 1.416 1 91.5 246 VAL A C 1
ATOM 1903 O O . VAL A 1 246 ? -11.133 -14.516 2.092 1 91.5 246 VAL A O 1
ATOM 1906 N N . ASP A 1 247 ? -13.219 -14.547 1.294 1 85.5 247 ASP A N 1
ATOM 1907 C CA . ASP A 1 247 ? -13.562 -13.25 1.867 1 85.5 247 ASP A CA 1
ATOM 1908 C C . ASP A 1 247 ? -13.422 -13.266 3.387 1 85.5 247 ASP A C 1
ATOM 1910 O O . ASP A 1 247 ? -12.789 -12.383 3.969 1 85.5 247 ASP A O 1
ATOM 1914 N N . GLU A 1 248 ? -14.008 -14.211 4.02 1 88.06 248 GLU A N 1
ATOM 1915 C CA . GLU A 1 248 ? -13.961 -14.344 5.473 1 88.06 248 GLU A CA 1
ATOM 1916 C C . GLU A 1 248 ? -12.523 -14.492 5.969 1 88.06 248 GLU A C 1
ATOM 1918 O O . GLU A 1 248 ? -12.141 -13.891 6.977 1 88.06 248 GLU A O 1
ATOM 1923 N N . TRP A 1 249 ? -11.797 -15.289 5.285 1 90.69 249 TRP A N 1
ATOM 1924 C CA . TRP A 1 249 ? -10.414 -15.562 5.668 1 90.69 249 TRP A CA 1
ATOM 1925 C C . TRP A 1 249 ? -9.547 -14.32 5.527 1 90.69 249 TRP A C 1
ATOM 1927 O O . TRP A 1 249 ? -8.719 -14.023 6.395 1 90.69 249 TRP A O 1
ATOM 1937 N N . ASN A 1 250 ? -9.688 -13.633 4.414 1 87.56 250 ASN A N 1
ATOM 1938 C CA . ASN A 1 250 ? -8.93 -12.406 4.188 1 87.56 250 ASN A CA 1
ATOM 1939 C C . ASN A 1 250 ? -9.219 -11.359 5.254 1 87.56 250 ASN A C 1
ATOM 1941 O O . ASN A 1 250 ? -8.312 -10.68 5.73 1 87.56 250 ASN A O 1
ATOM 1945 N N . GLU A 1 251 ? -10.5 -11.164 5.57 1 83.88 251 GLU A N 1
ATOM 1946 C CA . GLU A 1 251 ? -10.891 -10.227 6.621 1 83.88 251 GLU A CA 1
ATOM 1947 C C . GLU A 1 251 ? -10.266 -10.609 7.957 1 83.88 251 GLU A C 1
ATOM 1949 O O . GLU A 1 251 ? -9.742 -9.75 8.672 1 83.88 251 GLU A O 1
ATOM 1954 N N . TRP A 1 252 ? -10.406 -11.867 8.281 1 87.19 252 TRP A N 1
ATOM 1955 C CA . TRP A 1 252 ? -9.836 -12.375 9.523 1 87.19 252 TRP A CA 1
ATOM 1956 C C . TRP A 1 252 ? -8.328 -12.125 9.57 1 87.19 252 TRP A C 1
ATOM 1958 O O . TRP A 1 252 ? -7.805 -11.617 10.562 1 87.19 252 TRP A O 1
ATOM 1968 N N . LYS A 1 253 ? -7.629 -12.5 8.547 1 87.12 253 LYS A N 1
ATOM 1969 C CA . LYS A 1 253 ? -6.176 -12.367 8.484 1 87.12 253 LYS A CA 1
ATOM 1970 C C . LYS A 1 253 ? -5.758 -10.898 8.586 1 87.12 253 LYS A C 1
ATOM 1972 O O . LYS A 1 253 ? -4.82 -10.57 9.32 1 87.12 253 LYS A O 1
ATOM 1977 N N . SER A 1 254 ? -6.434 -10.039 7.852 1 83.12 254 SER A N 1
ATOM 1978 C CA . SER A 1 254 ? -6.141 -8.609 7.902 1 83.12 254 SER A CA 1
ATOM 1979 C C . SER A 1 254 ? -6.309 -8.055 9.312 1 83.12 254 SER A C 1
ATOM 1981 O O . SER A 1 254 ? -5.477 -7.277 9.789 1 83.12 254 SER A O 1
ATOM 1983 N N . ARG A 1 255 ? -7.359 -8.453 9.953 1 80.69 255 ARG A N 1
ATOM 1984 C CA . ARG A 1 255 ? -7.625 -8.008 11.312 1 80.69 255 ARG A CA 1
ATOM 1985 C C . ARG A 1 255 ? -6.547 -8.5 12.273 1 80.69 255 ARG A C 1
ATOM 1987 O O . ARG A 1 255 ? -6.094 -7.75 13.148 1 80.69 255 ARG A O 1
ATOM 1994 N N . GLN A 1 256 ? -6.148 -9.781 12.102 1 83.44 256 GLN A N 1
ATOM 1995 C CA . GLN A 1 256 ? -5.125 -10.352 12.977 1 83.44 256 GLN A CA 1
ATOM 1996 C C . GLN A 1 256 ? -3.801 -9.609 12.828 1 83.44 256 GLN A C 1
ATOM 1998 O O . GLN A 1 256 ? -3.088 -9.398 13.812 1 83.44 256 GLN A O 1
ATOM 2003 N N . ILE A 1 257 ? -3.523 -9.18 11.672 1 78.75 257 ILE A N 1
ATOM 2004 C CA . ILE A 1 257 ? -2.273 -8.469 11.406 1 78.75 257 ILE A CA 1
ATOM 2005 C C . ILE A 1 257 ? -2.312 -7.09 12.055 1 78.75 257 ILE A C 1
ATOM 2007 O O . ILE A 1 257 ? -1.374 -6.699 12.75 1 78.75 257 ILE A O 1
ATOM 2011 N N . VAL A 1 258 ? -3.434 -6.363 11.93 1 75.69 258 VAL A N 1
ATOM 2012 C CA . VAL A 1 258 ? -3.564 -5.012 12.461 1 75.69 258 VAL A CA 1
ATOM 2013 C C . VAL A 1 258 ? -3.561 -5.051 13.984 1 75.69 258 VAL A C 1
ATOM 2015 O O . VAL A 1 258 ? -3.049 -4.137 14.633 1 75.69 258 VAL A O 1
ATOM 2018 N N . LEU A 1 259 ? -4.055 -6.184 14.508 1 76.88 259 LEU A N 1
ATOM 2019 C CA . LEU A 1 259 ? -4.117 -6.332 15.953 1 76.88 259 LEU A CA 1
ATOM 2020 C C . LEU A 1 259 ? -2.795 -6.863 16.5 1 76.88 259 LEU A C 1
ATOM 2022 O O . LEU A 1 259 ? -2.635 -7.012 17.719 1 76.88 259 LEU A O 1
ATOM 2026 N N . GLY A 1 260 ? -1.831 -7.148 15.617 1 74.75 260 GLY A N 1
ATOM 2027 C CA . GLY A 1 260 ? -0.532 -7.664 16.016 1 74.75 260 GLY A CA 1
ATOM 2028 C C . GLY A 1 260 ? -0.568 -9.125 16.422 1 74.75 260 GLY A C 1
ATOM 2029 O O . GLY A 1 260 ? 0.345 -9.617 17.094 1 74.75 260 GLY A O 1
ATOM 2030 N N . GLN A 1 261 ? -1.575 -9.852 16.078 1 77.38 261 GLN A N 1
ATOM 2031 C CA . GLN A 1 261 ? -1.754 -11.234 16.5 1 77.38 261 GLN A CA 1
ATOM 2032 C C . GLN A 1 261 ? -1.219 -12.195 15.438 1 77.38 261 GLN A C 1
ATOM 2034 O O . GLN A 1 261 ? -1.109 -13.398 15.68 1 77.38 261 GLN A O 1
ATOM 2039 N N . LEU A 1 262 ? -0.966 -11.727 14.258 1 79.94 262 LEU A N 1
ATOM 2040 C CA . LEU A 1 262 ? -0.361 -12.492 13.18 1 79.94 262 LEU A CA 1
ATOM 2041 C C . LEU A 1 262 ? 0.797 -11.734 12.547 1 79.94 262 LEU A C 1
ATOM 2043 O O . LEU A 1 262 ? 0.63 -10.586 12.109 1 79.94 262 LEU A O 1
ATOM 2047 N N . LYS A 1 263 ? 1.965 -12.359 12.57 1 81.38 263 LYS A N 1
ATOM 2048 C CA . LYS A 1 263 ? 3.141 -11.773 11.938 1 81.38 263 LYS A CA 1
ATOM 2049 C C . LYS A 1 263 ? 3.279 -12.242 10.492 1 81.38 263 LYS A C 1
ATOM 2051 O O . LYS A 1 263 ? 3.156 -13.438 10.203 1 81.38 263 LYS A O 1
ATOM 2056 N N . PRO A 1 264 ? 3.533 -11.242 9.617 1 82.62 264 PRO A N 1
ATOM 2057 C CA . PRO A 1 264 ? 3.818 -11.68 8.25 1 82.62 264 PRO A CA 1
ATOM 2058 C C . PRO A 1 264 ? 5.062 -12.562 8.156 1 82.62 264 PRO A C 1
ATOM 2060 O O . PRO A 1 264 ? 6.094 -12.242 8.75 1 82.62 264 PRO A O 1
ATOM 2063 N N . GLU A 1 265 ? 4.953 -13.641 7.508 1 87.69 265 GLU A N 1
ATOM 2064 C CA . GLU A 1 265 ? 6.066 -14.562 7.293 1 87.69 265 GLU A CA 1
ATOM 2065 C C . GLU A 1 265 ? 5.855 -15.398 6.039 1 87.69 265 GLU A C 1
ATOM 2067 O O . GLU A 1 265 ? 4.723 -15.555 5.574 1 87.69 265 GLU A O 1
ATOM 2072 N N . THR A 1 266 ? 6.93 -15.898 5.547 1 90.94 266 THR A N 1
ATOM 2073 C CA . THR A 1 266 ? 6.844 -16.844 4.438 1 90.94 266 THR A CA 1
ATOM 2074 C C . THR A 1 266 ? 5.988 -18.047 4.82 1 90.94 266 THR A C 1
ATOM 2076 O O . THR A 1 266 ? 6.102 -18.562 5.93 1 90.94 266 THR A O 1
ATOM 2079 N N . ARG A 1 267 ? 5.16 -18.469 3.857 1 90.25 267 ARG A N 1
ATOM 2080 C CA . ARG A 1 267 ? 4.25 -19.578 4.113 1 90.25 267 ARG A CA 1
ATOM 2081 C C . ARG A 1 267 ? 4.383 -20.656 3.043 1 90.25 267 ARG A C 1
ATOM 2083 O O . ARG A 1 267 ? 4.633 -20.344 1.875 1 90.25 267 ARG A O 1
ATOM 2090 N N . GLY A 1 268 ? 4.215 -21.875 3.465 1 93.12 268 GLY A N 1
ATOM 2091 C CA . GLY A 1 268 ? 4.168 -22.969 2.523 1 93.12 268 GLY A CA 1
ATOM 2092 C C . GLY A 1 268 ? 5.543 -23.453 2.1 1 93.12 268 GLY A C 1
ATOM 2093 O O . GLY A 1 268 ? 6.512 -23.312 2.846 1 93.12 268 GLY A O 1
ATOM 2094 N N . GLY A 1 269 ? 5.555 -24.141 0.929 1 90.94 269 GLY A N 1
ATOM 2095 C CA . GLY A 1 269 ? 6.773 -24.734 0.402 1 90.94 269 GLY A CA 1
ATOM 2096 C C . GLY A 1 269 ? 7.07 -26.109 0.977 1 90.94 269 GLY A C 1
ATOM 2097 O O . GLY A 1 269 ? 8.234 -26.469 1.154 1 90.94 269 GLY A O 1
ATOM 2098 N N . ARG A 1 270 ? 6.047 -26.797 1.379 1 82.56 270 ARG A N 1
ATOM 2099 C CA . ARG A 1 270 ? 6.207 -28.125 1.938 1 82.56 270 ARG A CA 1
ATOM 2100 C C . ARG A 1 270 ? 6.816 -29.078 0.914 1 82.56 270 ARG A C 1
ATOM 2102 O O . ARG A 1 270 ? 6.496 -29.016 -0.275 1 82.56 270 ARG A O 1
ATOM 2109 N N . ASN A 1 271 ? 7.938 -29.609 1.292 1 69.75 271 ASN A N 1
ATOM 2110 C CA . ASN A 1 271 ? 8.562 -30.625 0.449 1 69.75 271 ASN A CA 1
ATOM 2111 C C . ASN A 1 271 ? 7.754 -31.922 0.442 1 69.75 271 ASN A C 1
ATOM 2113 O O . ASN A 1 271 ? 7.367 -32.406 1.5 1 69.75 271 ASN A O 1
ATOM 2117 N N . MET A 1 272 ? 7 -32.094 -0.625 1 52.94 272 MET A N 1
ATOM 2118 C CA . MET A 1 272 ? 6.387 -33.438 -0.666 1 52.94 272 MET A CA 1
ATOM 2119 C C . MET A 1 272 ? 7.359 -34.469 -1.215 1 52.94 272 MET A C 1
ATOM 2121 O O . MET A 1 272 ? 8.273 -34.125 -1.974 1 52.94 272 MET A O 1
ATOM 2125 N N . MET B 1 1 ? 5.469 -4.207 -20.391 1 66.62 1 MET B N 1
ATOM 2126 C CA . MET B 1 1 ? 6.66 -4.527 -19.609 1 66.62 1 MET B CA 1
ATOM 2127 C C . MET B 1 1 ? 7.82 -3.615 -19.984 1 66.62 1 MET B C 1
ATOM 2129 O O . MET B 1 1 ? 7.926 -3.178 -21.141 1 66.62 1 MET B O 1
ATOM 2133 N N . PRO B 1 2 ? 8.648 -3.35 -18.922 1 73.88 2 PRO B N 1
ATOM 2134 C CA . PRO B 1 2 ? 9.719 -2.412 -19.281 1 73.88 2 PRO B CA 1
ATOM 2135 C C . PRO B 1 2 ? 10.719 -3.01 -20.266 1 73.88 2 PRO B C 1
ATOM 2137 O O . PRO B 1 2 ? 11.203 -4.125 -20.062 1 73.88 2 PRO B O 1
ATOM 2140 N N . THR B 1 3 ? 10.875 -2.342 -21.312 1 77.19 3 THR B N 1
ATOM 2141 C CA . THR B 1 3 ? 11.82 -2.748 -22.344 1 77.19 3 THR B CA 1
ATOM 2142 C C . THR B 1 3 ? 13.234 -2.311 -21.984 1 77.19 3 THR B C 1
ATOM 2144 O O . THR B 1 3 ? 13.438 -1.576 -21.016 1 77.19 3 THR B O 1
ATOM 2147 N N . SER B 1 4 ? 14.18 -2.85 -22.781 1 83 4 SER B N 1
ATOM 2148 C CA . SER B 1 4 ? 15.578 -2.492 -22.578 1 83 4 SER B CA 1
ATOM 2149 C C . SER B 1 4 ? 15.781 -0.982 -22.641 1 83 4 SER B C 1
ATOM 2151 O O . SER B 1 4 ? 16.641 -0.43 -21.953 1 83 4 SER B O 1
ATOM 2153 N N . LYS B 1 5 ? 14.984 -0.372 -23.484 1 82.31 5 LYS B N 1
ATOM 2154 C CA . LYS B 1 5 ? 15.094 1.075 -23.656 1 82.31 5 LYS B CA 1
ATOM 2155 C C . LYS B 1 5 ? 14.875 1.794 -22.328 1 82.31 5 LYS B C 1
ATOM 2157 O O . LYS B 1 5 ? 15.539 2.793 -22.031 1 82.31 5 LYS B O 1
ATOM 2162 N N . TYR B 1 6 ? 13.961 1.262 -21.516 1 82.88 6 TYR B N 1
ATOM 2163 C CA . TYR B 1 6 ? 13.672 1.887 -20.219 1 82.88 6 TYR B CA 1
ATOM 2164 C C . TYR B 1 6 ? 14.812 1.654 -19.234 1 82.88 6 TYR B C 1
ATOM 2166 O O . TYR B 1 6 ? 15.133 2.533 -18.438 1 82.88 6 TYR B O 1
ATOM 2174 N N . PHE B 1 7 ? 15.422 0.528 -19.328 1 88.31 7 PHE B N 1
ATOM 2175 C CA . PHE B 1 7 ? 16.516 0.19 -18.438 1 88.31 7 PHE B CA 1
ATOM 2176 C C . PHE B 1 7 ? 17.75 1.027 -18.75 1 88.31 7 PHE B C 1
ATOM 2178 O O . PHE B 1 7 ? 18.547 1.331 -17.859 1 88.31 7 PHE B O 1
ATOM 2185 N N . ASP B 1 8 ? 17.875 1.424 -20.016 1 90.31 8 ASP B N 1
ATOM 2186 C CA . ASP B 1 8 ? 19.031 2.197 -20.453 1 90.31 8 ASP B CA 1
ATOM 2187 C C . ASP B 1 8 ? 18.953 3.637 -19.953 1 90.31 8 ASP B C 1
ATOM 2189 O O . ASP B 1 8 ? 19.938 4.367 -20 1 90.31 8 ASP B O 1
ATOM 2193 N N . ARG B 1 9 ? 17.812 4.012 -19.484 1 87.19 9 ARG B N 1
ATOM 2194 C CA . ARG B 1 9 ? 17.594 5.398 -19.078 1 87.19 9 ARG B CA 1
ATOM 2195 C C . ARG B 1 9 ? 18.031 5.621 -17.641 1 87.19 9 ARG B C 1
ATOM 2197 O O . ARG B 1 9 ? 18.031 6.754 -17.156 1 87.19 9 ARG B O 1
ATOM 2204 N N . ILE B 1 10 ? 18.391 4.547 -16.953 1 92.06 10 ILE B N 1
ATOM 2205 C CA . ILE B 1 10 ? 18.781 4.688 -15.555 1 92.06 10 ILE B CA 1
ATOM 2206 C C . ILE B 1 10 ? 20.109 3.977 -15.312 1 92.06 10 ILE B C 1
ATOM 2208 O O . ILE B 1 10 ? 20.531 3.162 -16.141 1 92.06 10 ILE B O 1
ATOM 2212 N N . PRO B 1 11 ? 20.766 4.32 -14.203 1 95.44 11 PRO B N 1
ATOM 2213 C CA . PRO B 1 11 ? 22 3.576 -13.883 1 95.44 11 PRO B CA 1
ATOM 2214 C C . PRO B 1 11 ? 21.75 2.07 -13.781 1 95.44 11 PRO B C 1
ATOM 2216 O O . PRO B 1 11 ? 20.672 1.638 -13.367 1 95.44 11 PRO B O 1
ATOM 2219 N N . PRO B 1 12 ? 22.75 1.303 -14.156 1 95.19 12 PRO B N 1
ATOM 2220 C CA . PRO B 1 12 ? 22.562 -0.149 -14.102 1 95.19 12 PRO B CA 1
ATOM 2221 C C . PRO B 1 12 ? 22.438 -0.673 -12.672 1 95.19 12 PRO B C 1
ATOM 2223 O O . PRO B 1 12 ? 22.938 -0.054 -11.734 1 95.19 12 PRO B O 1
ATOM 2226 N N . PHE B 1 13 ? 21.734 -1.729 -12.508 1 96.06 13 PHE B N 1
ATOM 2227 C CA . PHE B 1 13 ? 21.688 -2.432 -11.234 1 96.06 13 PHE B CA 1
ATOM 2228 C C . PHE B 1 13 ? 23.094 -2.854 -10.805 1 96.06 13 PHE B C 1
ATOM 2230 O O . PHE B 1 13 ? 23.828 -3.443 -11.594 1 96.06 13 PHE B O 1
ATOM 2237 N N . PRO B 1 14 ? 23.422 -2.518 -9.547 1 95.25 14 PRO B N 1
ATOM 2238 C CA . PRO B 1 14 ? 24.781 -2.834 -9.141 1 95.25 14 PRO B CA 1
ATOM 2239 C C . PRO B 1 14 ? 25.078 -4.332 -9.172 1 95.25 14 PRO B C 1
ATOM 2241 O O . PRO B 1 14 ? 24.219 -5.141 -8.805 1 95.25 14 PRO B O 1
ATOM 2244 N N . SER B 1 15 ? 26.266 -4.734 -9.562 1 94 15 SER B N 1
ATOM 2245 C CA . SER B 1 15 ? 26.641 -6.129 -9.766 1 94 15 SER B CA 1
ATOM 2246 C C . SER B 1 15 ? 26.984 -6.812 -8.445 1 94 15 SER B C 1
ATOM 2248 O O . SER B 1 15 ? 27.016 -8.039 -8.367 1 94 15 SER B O 1
ATOM 2250 N N . ASP B 1 16 ? 27.281 -6.09 -7.383 1 92.75 16 ASP B N 1
ATOM 2251 C CA . ASP B 1 16 ? 27.781 -6.664 -6.133 1 92.75 16 ASP B CA 1
ATOM 2252 C C . ASP B 1 16 ? 26.672 -6.77 -5.094 1 92.75 16 ASP B C 1
ATOM 2254 O O . ASP B 1 16 ? 26.938 -7.008 -3.916 1 92.75 16 ASP B O 1
ATOM 2258 N N . MET B 1 17 ? 25.469 -6.617 -5.449 1 93.44 17 MET B N 1
ATOM 2259 C CA . MET B 1 17 ? 24.359 -6.73 -4.516 1 93.44 17 MET B CA 1
ATOM 2260 C C . MET B 1 17 ? 23.953 -8.188 -4.324 1 93.44 17 MET B C 1
ATOM 2262 O O . MET B 1 17 ? 24.078 -9 -5.25 1 93.44 17 MET B O 1
ATOM 2266 N N . PRO B 1 18 ? 23.594 -8.539 -3.086 1 96.06 18 PRO B N 1
ATOM 2267 C CA . PRO B 1 18 ? 23.047 -9.883 -2.91 1 96.06 18 PRO B CA 1
ATOM 2268 C C . PRO B 1 18 ? 21.703 -10.062 -3.607 1 96.06 18 PRO B C 1
ATOM 2270 O O . PRO B 1 18 ? 20.703 -9.469 -3.193 1 96.06 18 PRO B O 1
ATOM 2273 N N . VAL B 1 19 ? 21.656 -10.859 -4.645 1 96.81 19 VAL B N 1
ATOM 2274 C CA . VAL B 1 19 ? 20.453 -11.055 -5.453 1 96.81 19 VAL B CA 1
ATOM 2275 C C . VAL B 1 19 ? 19.969 -12.492 -5.32 1 96.81 19 VAL B C 1
ATOM 2277 O O . VAL B 1 19 ? 20.766 -13.414 -5.168 1 96.81 19 VAL B O 1
ATOM 2280 N N . VAL B 1 20 ? 18.719 -12.656 -5.316 1 96.25 20 VAL B N 1
ATOM 2281 C CA . VAL B 1 20 ? 18.141 -14 -5.383 1 96.25 20 VAL B CA 1
ATOM 2282 C C . VAL B 1 20 ? 18.156 -14.492 -6.828 1 96.25 20 VAL B C 1
ATOM 2284 O O . VAL B 1 20 ? 17.938 -13.711 -7.758 1 96.25 20 VAL B O 1
ATOM 2287 N N . SER B 1 21 ? 18.422 -15.734 -7.012 1 93.75 21 SER B N 1
ATOM 2288 C CA . SER B 1 21 ? 18.312 -16.344 -8.336 1 93.75 21 SER B CA 1
ATOM 2289 C C . SER B 1 21 ? 16.875 -16.766 -8.633 1 93.75 21 SER B C 1
ATOM 2291 O O . SER B 1 21 ? 16.344 -17.672 -7.977 1 93.75 21 SER B O 1
ATOM 2293 N N . LEU B 1 22 ? 16.266 -16.125 -9.578 1 94.94 22 LEU B N 1
ATOM 2294 C CA . LEU B 1 22 ? 14.883 -16.453 -9.93 1 94.94 22 LEU B CA 1
ATOM 2295 C C . LEU B 1 22 ? 14.812 -17.156 -11.281 1 94.94 22 LEU B C 1
ATOM 2297 O O . LEU B 1 22 ? 15.555 -16.812 -12.203 1 94.94 22 LEU B O 1
ATOM 2301 N N . ALA B 1 23 ? 13.984 -18.125 -11.32 1 95.31 23 ALA B N 1
ATOM 2302 C CA . ALA B 1 23 ? 13.688 -18.703 -12.625 1 95.31 23 ALA B CA 1
ATOM 2303 C C . ALA B 1 23 ? 13.047 -17.672 -13.555 1 95.31 23 ALA B C 1
ATOM 2305 O O . ALA B 1 23 ? 12.258 -16.828 -13.109 1 95.31 23 ALA B O 1
ATOM 2306 N N . LYS B 1 24 ? 13.484 -17.734 -14.797 1 94.25 24 LYS B N 1
ATOM 2307 C CA . LYS B 1 24 ? 12.859 -16.938 -15.852 1 94.25 24 LYS B CA 1
ATOM 2308 C C . LYS B 1 24 ? 12.031 -17.797 -16.797 1 94.25 24 LYS B C 1
ATOM 2310 O O . LYS B 1 24 ? 12.586 -18.547 -17.609 1 94.25 24 LYS B O 1
ATOM 2315 N N . VAL B 1 25 ? 10.742 -17.625 -16.703 1 95.88 25 VAL B N 1
ATOM 2316 C CA . VAL B 1 25 ? 9.828 -18.453 -17.469 1 95.88 25 VAL B CA 1
ATOM 2317 C C . VAL B 1 25 ? 9.312 -17.656 -18.672 1 95.88 25 VAL B C 1
ATOM 2319 O O . VAL B 1 25 ? 8.906 -16.5 -18.547 1 95.88 25 VAL B O 1
ATOM 2322 N N . SER B 1 26 ? 9.352 -18.281 -19.828 1 93.81 26 SER B N 1
ATOM 2323 C CA . SER B 1 26 ? 8.875 -17.656 -21.062 1 93.81 26 SER B CA 1
ATOM 2324 C C . SER B 1 26 ? 7.371 -17.828 -21.219 1 93.81 26 SER B C 1
ATOM 2326 O O . SER B 1 26 ? 6.875 -18.953 -21.312 1 93.81 26 SER B O 1
ATOM 2328 N N . LEU B 1 27 ? 6.699 -16.703 -21.281 1 93 27 LEU B N 1
ATOM 2329 C CA . LEU B 1 27 ? 5.258 -16.766 -21.5 1 93 27 LEU B CA 1
ATOM 2330 C C . LEU B 1 27 ? 4.934 -17.469 -22.812 1 93 27 LEU B C 1
ATOM 2332 O O . LEU B 1 27 ? 3.992 -18.266 -22.891 1 93 27 LEU B O 1
ATOM 2336 N N . GLU B 1 28 ? 5.684 -17.156 -23.828 1 91.75 28 GLU B N 1
ATOM 2337 C CA . GLU B 1 28 ? 5.477 -17.766 -25.141 1 91.75 28 GLU B CA 1
ATOM 2338 C C . GLU B 1 28 ? 5.648 -19.281 -25.078 1 91.75 28 GLU B C 1
ATOM 2340 O O . GLU B 1 28 ? 4.844 -20.031 -25.641 1 91.75 28 GLU B O 1
ATOM 2345 N N . ALA B 1 29 ? 6.688 -19.703 -24.391 1 94.12 29 ALA B N 1
ATOM 2346 C CA . ALA B 1 29 ? 6.938 -21.141 -24.266 1 94.12 29 ALA B CA 1
ATOM 2347 C C . ALA B 1 29 ? 5.828 -21.828 -23.469 1 94.12 29 ALA B C 1
ATOM 2349 O O . ALA B 1 29 ? 5.477 -22.969 -23.734 1 94.12 29 ALA B O 1
ATOM 2350 N N . LEU B 1 30 ? 5.324 -21.109 -22.422 1 94.19 30 LEU B N 1
ATOM 2351 C CA . LEU B 1 30 ? 4.199 -21.656 -21.672 1 94.19 30 LEU B CA 1
ATOM 2352 C C . LEU B 1 30 ? 2.975 -21.812 -22.562 1 94.19 30 LEU B C 1
ATOM 2354 O O . LEU B 1 30 ? 2.305 -22.844 -22.531 1 94.19 30 LEU B O 1
ATOM 2358 N N . LYS B 1 31 ? 2.674 -20.812 -23.359 1 92.25 31 LYS B N 1
ATOM 2359 C CA . LYS B 1 31 ? 1.523 -20.844 -24.266 1 92.25 31 LYS B CA 1
ATOM 2360 C C . LYS B 1 31 ? 1.635 -22 -25.25 1 92.25 31 LYS B C 1
ATOM 2362 O O . LYS B 1 31 ? 0.625 -22.594 -25.641 1 92.25 31 LYS B O 1
ATOM 2367 N N . ASP B 1 32 ? 2.906 -22.359 -25.578 1 94.31 32 ASP B N 1
ATOM 2368 C CA . ASP B 1 32 ? 3.17 -23.453 -26.516 1 94.31 32 ASP B CA 1
ATOM 2369 C C . ASP B 1 32 ? 3.186 -24.797 -25.781 1 94.31 32 ASP B C 1
ATOM 2371 O O . ASP B 1 32 ? 3.471 -25.828 -26.391 1 94.31 32 ASP B O 1
ATOM 2375 N N . ASN B 1 33 ? 2.959 -24.766 -24.531 1 94.69 33 ASN B N 1
ATOM 2376 C CA . ASN B 1 33 ? 2.928 -25.969 -23.688 1 94.69 33 ASN B CA 1
ATOM 2377 C C . ASN B 1 33 ? 4.25 -26.719 -23.75 1 94.69 33 ASN B C 1
ATOM 2379 O O . ASN B 1 33 ? 4.262 -27.953 -23.797 1 94.69 33 ASN B O 1
ATOM 2383 N N . ARG B 1 34 ? 5.344 -25.969 -23.828 1 95 34 ARG B N 1
ATOM 2384 C CA . ARG B 1 34 ? 6.648 -26.625 -23.766 1 95 34 ARG B CA 1
ATOM 2385 C C . ARG B 1 34 ? 6.875 -27.266 -22.406 1 95 34 ARG B C 1
ATOM 2387 O O . ARG B 1 34 ? 6.953 -26.578 -21.391 1 95 34 ARG B O 1
ATOM 2394 N N . GLY B 1 35 ? 7.043 -28.484 -22.375 1 95.12 35 GLY B N 1
ATOM 2395 C CA . GLY B 1 35 ? 7.125 -29.25 -21.141 1 95.12 35 GLY B CA 1
ATOM 2396 C C . GLY B 1 35 ? 8.203 -28.766 -20.203 1 95.12 35 GLY B C 1
ATOM 2397 O O . GLY B 1 35 ? 7.98 -28.641 -19 1 95.12 35 GLY B O 1
ATOM 2398 N N . SER B 1 36 ? 9.344 -28.516 -20.75 1 96.06 36 SER B N 1
ATOM 2399 C CA . SER B 1 36 ? 10.461 -28.047 -19.938 1 96.06 36 SER B CA 1
ATOM 2400 C C . SER B 1 36 ? 10.133 -26.734 -19.25 1 96.06 36 SER B C 1
ATOM 2402 O O . SER B 1 36 ? 10.523 -26.516 -18.094 1 96.06 36 SER B O 1
ATOM 2404 N N . GLU B 1 37 ? 9.43 -25.844 -19.984 1 95.69 37 GLU B N 1
ATOM 2405 C CA . GLU B 1 37 ? 9.07 -24.547 -19.422 1 95.69 37 GLU B CA 1
ATOM 2406 C C . GLU B 1 37 ? 8 -24.688 -18.344 1 95.69 37 GLU B C 1
ATOM 2408 O O . GLU B 1 37 ? 8.023 -23.969 -17.344 1 95.69 37 GLU B O 1
ATOM 2413 N N . VAL B 1 38 ? 7.066 -25.594 -18.562 1 96.31 38 VAL B N 1
ATOM 2414 C CA . VAL B 1 38 ? 6.02 -25.859 -17.578 1 96.31 38 VAL B CA 1
ATOM 2415 C C . VAL B 1 38 ? 6.641 -26.406 -16.297 1 96.31 38 VAL B C 1
ATOM 2417 O O . VAL B 1 38 ? 6.258 -26 -15.195 1 96.31 38 VAL B O 1
ATOM 2420 N N . LYS B 1 39 ? 7.613 -27.281 -16.438 1 95.81 39 LYS B N 1
ATOM 2421 C CA . LYS B 1 39 ? 8.328 -27.812 -15.281 1 95.81 39 LYS B CA 1
ATOM 2422 C C . LYS B 1 39 ? 9.086 -26.703 -14.547 1 95.81 39 LYS B C 1
ATOM 2424 O O . LYS B 1 39 ? 9.109 -26.672 -13.32 1 95.81 39 LYS B O 1
ATOM 2429 N N . LYS B 1 40 ? 9.695 -25.891 -15.336 1 96.56 40 LYS B N 1
ATOM 2430 C CA . LYS B 1 40 ? 10.406 -24.75 -14.773 1 96.56 40 LYS B CA 1
ATOM 2431 C C . LYS B 1 40 ? 9.461 -23.844 -13.977 1 96.56 40 LYS B C 1
ATOM 2433 O O . LYS B 1 40 ? 9.812 -23.391 -12.883 1 96.56 40 LYS B O 1
ATOM 2438 N N . LEU B 1 41 ? 8.305 -23.547 -14.508 1 96.25 41 LEU B N 1
ATOM 2439 C CA . LEU B 1 41 ? 7.281 -22.766 -13.812 1 96.25 41 LEU B CA 1
ATOM 2440 C C . LEU B 1 41 ? 6.918 -23.406 -12.477 1 96.25 41 LEU B C 1
ATOM 2442 O O . LEU B 1 41 ? 6.863 -22.734 -11.453 1 96.25 41 LEU B O 1
ATOM 2446 N N . TYR B 1 42 ? 6.664 -24.672 -12.531 1 95.38 42 TYR B N 1
ATOM 2447 C CA . TYR B 1 42 ? 6.23 -25.391 -11.336 1 95.38 42 TYR B CA 1
ATOM 2448 C C . TYR B 1 42 ? 7.273 -25.281 -10.227 1 95.38 42 TYR B C 1
ATOM 2450 O O . TYR B 1 42 ? 6.938 -25 -9.07 1 95.38 42 TYR B O 1
ATOM 2458 N N . GLU B 1 43 ? 8.539 -25.469 -10.555 1 94.19 43 GLU B N 1
ATOM 2459 C CA . GLU B 1 43 ? 9.617 -25.344 -9.57 1 94.19 43 GLU B CA 1
ATOM 2460 C C . GLU B 1 43 ? 9.703 -23.922 -9.039 1 94.19 43 GLU B C 1
ATOM 2462 O O . GLU B 1 43 ? 9.938 -23.703 -7.844 1 94.19 43 GLU B O 1
ATOM 2467 N N . ALA B 1 44 ? 9.508 -23.016 -9.898 1 94.56 44 ALA B N 1
ATOM 2468 C CA . ALA B 1 44 ? 9.602 -21.609 -9.523 1 94.56 44 ALA B CA 1
ATOM 2469 C C . ALA B 1 44 ? 8.5 -21.219 -8.539 1 94.56 44 ALA B C 1
ATOM 2471 O O . ALA B 1 44 ? 8.75 -20.516 -7.559 1 94.56 44 ALA B O 1
ATOM 2472 N N . VAL B 1 45 ? 7.266 -21.641 -8.82 1 93.69 45 VAL B N 1
ATOM 2473 C CA . VAL B 1 45 ? 6.141 -21.266 -7.965 1 93.69 45 VAL B CA 1
ATOM 2474 C C . VAL B 1 45 ? 6.289 -21.938 -6.598 1 93.69 45 VAL B C 1
ATOM 2476 O O . VAL B 1 45 ? 5.836 -21.391 -5.586 1 93.69 45 VAL B O 1
ATOM 2479 N N . LYS B 1 46 ? 6.953 -23.094 -6.566 1 92.69 46 LYS B N 1
ATOM 2480 C CA . LYS B 1 46 ? 7.234 -23.734 -5.285 1 92.69 46 LYS B CA 1
ATOM 2481 C C . LYS B 1 46 ? 8.211 -22.906 -4.461 1 92.69 46 LYS B C 1
ATOM 2483 O O . LYS B 1 46 ? 8.258 -23.031 -3.234 1 92.69 46 LYS B O 1
ATOM 2488 N N . ASN B 1 47 ? 8.898 -22.047 -5.184 1 90.88 47 ASN B N 1
ATOM 2489 C CA . ASN B 1 47 ? 9.828 -21.141 -4.5 1 90.88 47 ASN B CA 1
ATOM 2490 C C . ASN B 1 47 ? 9.203 -19.781 -4.238 1 90.88 47 ASN B C 1
ATOM 2492 O O . ASN B 1 47 ? 9.82 -18.922 -3.598 1 90.88 47 ASN B O 1
ATOM 2496 N N . GLY B 1 48 ? 8.094 -19.562 -4.785 1 94.06 48 GLY B N 1
ATOM 2497 C CA . GLY B 1 48 ? 7.242 -18.469 -4.344 1 94.06 48 GLY B CA 1
ATOM 2498 C C . GLY B 1 48 ? 7.348 -17.234 -5.219 1 94.06 48 GLY B C 1
ATOM 2499 O O . GLY B 1 48 ? 6.484 -16.359 -5.176 1 94.06 48 GLY B O 1
ATOM 2500 N N . VAL B 1 49 ? 8.477 -17.062 -5.949 1 95.38 49 VAL B N 1
ATOM 2501 C CA . VAL B 1 49 ? 8.688 -15.883 -6.781 1 95.38 49 VAL B CA 1
ATOM 2502 C C . VAL B 1 49 ? 9.414 -16.281 -8.062 1 95.38 49 VAL B C 1
ATOM 2504 O O . VAL B 1 49 ? 10.305 -17.141 -8.039 1 95.38 49 VAL B O 1
ATOM 2507 N N . LEU B 1 50 ? 9.055 -15.656 -9.211 1 95.69 50 LEU B N 1
ATOM 2508 C CA . LEU B 1 50 ? 9.695 -15.938 -10.492 1 95.69 50 LEU B CA 1
ATOM 2509 C C . LEU B 1 50 ? 9.602 -14.734 -11.422 1 95.69 50 LEU B C 1
ATOM 2511 O O . LEU B 1 50 ? 8.867 -13.781 -11.141 1 95.69 50 LEU B O 1
ATOM 2515 N N . HIS B 1 51 ? 10.383 -14.812 -12.492 1 94.19 51 HIS B N 1
ATOM 2516 C CA . HIS B 1 51 ? 10.234 -13.898 -13.617 1 94.19 51 HIS B CA 1
ATOM 2517 C C . HIS B 1 51 ? 9.414 -14.523 -14.734 1 94.19 51 HIS B C 1
ATOM 2519 O O . HIS B 1 51 ? 9.562 -15.711 -15.031 1 94.19 51 HIS B O 1
ATOM 2525 N N . VAL B 1 52 ? 8.578 -13.773 -15.234 1 92.31 52 VAL B N 1
ATOM 2526 C CA . VAL B 1 52 ? 7.887 -14.18 -16.453 1 92.31 52 VAL B CA 1
ATOM 2527 C C . VAL B 1 52 ? 8.258 -13.234 -17.594 1 92.31 52 VAL B C 1
ATOM 2529 O O . VAL B 1 52 ? 8.055 -12.023 -17.5 1 92.31 52 VAL B O 1
ATOM 2532 N N . ASP B 1 53 ? 8.844 -13.781 -18.531 1 89.5 53 ASP B N 1
ATOM 2533 C CA . ASP B 1 53 ? 9.25 -13.039 -19.719 1 89.5 53 ASP B CA 1
ATOM 2534 C C . ASP B 1 53 ? 8.109 -12.961 -20.734 1 89.5 53 ASP B C 1
ATOM 2536 O O . ASP B 1 53 ? 7.625 -13.992 -21.203 1 89.5 53 ASP B O 1
ATOM 2540 N N . TYR B 1 54 ? 7.637 -11.688 -20.906 1 77.31 54 TYR B N 1
ATOM 2541 C CA . TYR B 1 54 ? 6.543 -11.5 -21.859 1 77.31 54 TYR B CA 1
ATOM 2542 C C . TYR B 1 54 ? 6.984 -10.641 -23.031 1 77.31 54 TYR B C 1
ATOM 2544 O O . TYR B 1 54 ? 7 -9.414 -22.938 1 77.31 54 TYR B O 1
ATOM 2552 N N . HIS B 1 55 ? 7.922 -11.078 -23.938 1 62.38 55 HIS B N 1
ATOM 2553 C CA . HIS B 1 55 ? 8.547 -10.414 -25.078 1 62.38 55 HIS B CA 1
ATOM 2554 C C . HIS B 1 55 ? 7.578 -9.43 -25.734 1 62.38 55 HIS B C 1
ATOM 2556 O O . HIS B 1 55 ? 7.988 -8.352 -26.172 1 62.38 55 HIS B O 1
ATOM 2562 N N . SER B 1 56 ? 6.344 -9.906 -26.234 1 54.12 56 SER B N 1
ATOM 2563 C CA . SER B 1 56 ? 5.59 -9.234 -27.281 1 54.12 56 SER B CA 1
ATOM 2564 C C . SER B 1 56 ? 4.816 -8.047 -26.734 1 54.12 56 SER B C 1
ATOM 2566 O O . SER B 1 56 ? 4.309 -7.219 -27.5 1 54.12 56 SER B O 1
ATOM 2568 N N . ARG B 1 57 ? 4.312 -8.094 -25.5 1 53.75 57 ARG B N 1
ATOM 2569 C CA . ARG B 1 57 ? 3.207 -7.148 -25.359 1 53.75 57 ARG B CA 1
ATOM 2570 C C . ARG B 1 57 ? 3.637 -5.918 -24.578 1 53.75 57 ARG B C 1
ATOM 2572 O O . ARG B 1 57 ? 4.551 -5.988 -23.75 1 53.75 57 ARG B O 1
ATOM 2579 N N . LEU B 1 58 ? 3.283 -4.746 -25.219 1 49.19 58 LEU B N 1
ATOM 2580 C CA . LEU B 1 58 ? 3.475 -3.332 -24.906 1 49.19 58 LEU B CA 1
ATOM 2581 C C . LEU B 1 58 ? 3.051 -3.023 -23.484 1 49.19 58 LEU B C 1
ATOM 2583 O O . LEU B 1 58 ? 1.98 -3.449 -23.031 1 49.19 58 LEU B O 1
ATOM 2587 N N . HIS B 1 59 ? 3.971 -2.867 -22.641 1 50.5 59 HIS B N 1
ATOM 2588 C CA . HIS B 1 59 ? 3.836 -2.238 -21.344 1 50.5 59 HIS B CA 1
ATOM 2589 C C . HIS B 1 59 ? 2.785 -1.133 -21.359 1 50.5 59 HIS B C 1
ATOM 2591 O O . HIS B 1 59 ? 2.688 -0.385 -22.344 1 50.5 59 HIS B O 1
ATOM 2597 N N . PRO B 1 60 ? 1.757 -1.259 -20.656 1 51.84 60 PRO B N 1
ATOM 2598 C CA . PRO B 1 60 ? 1.069 0.032 -20.562 1 51.84 60 PRO B CA 1
ATOM 2599 C C . PRO B 1 60 ? 2.029 1.199 -20.359 1 51.84 60 PRO B C 1
ATOM 2601 O O . PRO B 1 60 ? 2.881 1.15 -19.469 1 51.84 60 PRO B O 1
ATOM 2604 N N . ASP B 1 61 ? 2.445 1.82 -21.328 1 56.53 61 ASP B N 1
ATOM 2605 C CA . ASP B 1 61 ? 3.227 3.047 -21.203 1 56.53 61 ASP B CA 1
ATOM 2606 C C . ASP B 1 61 ? 2.615 3.986 -20.172 1 56.53 61 ASP B C 1
ATOM 2608 O O . ASP B 1 61 ? 2.848 5.195 -20.203 1 56.53 61 ASP B O 1
ATOM 2612 N N . VAL B 1 62 ? 1.681 3.354 -19.438 1 57.31 62 VAL B N 1
ATOM 2613 C CA . VAL B 1 62 ? 0.952 4.238 -18.531 1 57.31 62 VAL B CA 1
ATOM 2614 C C . VAL B 1 62 ? 1.936 4.988 -17.641 1 57.31 62 VAL B C 1
ATOM 2616 O O . VAL B 1 62 ? 1.803 6.195 -17.438 1 57.31 62 VAL B O 1
ATOM 2619 N N . ILE B 1 63 ? 2.947 4.227 -17.078 1 59.69 63 ILE B N 1
ATOM 2620 C CA . ILE B 1 63 ? 3.822 4.914 -16.141 1 59.69 63 ILE B CA 1
ATOM 2621 C C . ILE B 1 63 ? 4.723 5.891 -16.891 1 59.69 63 ILE B C 1
ATOM 2623 O O . ILE B 1 63 ? 4.934 7.02 -16.453 1 59.69 63 ILE B O 1
ATOM 2627 N N . SER B 1 64 ? 5.137 5.422 -18.016 1 60.56 64 SER B N 1
ATOM 2628 C CA . SER B 1 64 ? 6.051 6.305 -18.734 1 60.56 64 SER B CA 1
ATOM 2629 C C . SER B 1 64 ? 5.332 7.539 -19.266 1 60.56 64 SER B C 1
ATOM 2631 O O . SER B 1 64 ? 5.914 8.625 -19.328 1 60.56 64 SER B O 1
ATOM 2633 N N . ILE B 1 65 ? 4.094 7.371 -19.438 1 60.25 65 ILE B N 1
ATOM 2634 C CA . ILE B 1 65 ? 3.391 8.477 -20.078 1 60.25 65 ILE B CA 1
ATOM 2635 C C . ILE B 1 65 ? 2.826 9.414 -19 1 60.25 65 ILE B C 1
ATOM 2637 O O . ILE B 1 65 ? 2.473 10.562 -19.297 1 60.25 65 ILE B O 1
ATOM 2641 N N . SER B 1 66 ? 2.938 8.93 -17.812 1 70 66 SER B N 1
ATOM 2642 C CA . SER B 1 66 ? 2.275 9.734 -16.797 1 70 66 SER B CA 1
ATOM 2643 C C . SER B 1 66 ? 3.293 10.43 -15.898 1 70 66 SER B C 1
ATOM 2645 O O . SER B 1 66 ? 2.918 11.117 -14.945 1 70 66 SER B O 1
ATOM 2647 N N . GLN B 1 67 ? 4.531 10.352 -16.266 1 73.19 67 GLN B N 1
ATOM 2648 C CA . GLN B 1 67 ? 5.57 10.875 -15.375 1 73.19 67 GLN B CA 1
ATOM 2649 C C . GLN B 1 67 ? 5.418 12.375 -15.172 1 73.19 67 GLN B C 1
ATOM 2651 O O . GLN B 1 67 ? 5.504 12.867 -14.039 1 73.19 67 GLN B O 1
ATOM 2656 N N . GLU B 1 68 ? 5.238 13.07 -16.25 1 77.19 68 GLU B N 1
ATOM 2657 C CA . GLU B 1 68 ? 5.113 14.523 -16.156 1 77.19 68 GLU B CA 1
ATOM 2658 C C . GLU B 1 68 ? 3.867 14.922 -15.359 1 77.19 68 GLU B C 1
ATOM 2660 O O . GLU B 1 68 ? 3.902 15.867 -14.578 1 77.19 68 GLU B O 1
ATOM 2665 N N . GLN B 1 69 ? 2.83 14.18 -15.562 1 77.88 69 GLN B N 1
ATOM 2666 C CA . GLN B 1 69 ? 1.593 14.461 -14.844 1 77.88 69 GLN B CA 1
ATOM 2667 C C . GLN B 1 69 ? 1.749 14.188 -13.352 1 77.88 69 GLN B C 1
ATOM 2669 O O . GLN B 1 69 ? 1.242 14.945 -12.516 1 77.88 69 GLN B O 1
ATOM 2674 N N . ILE B 1 70 ? 2.424 13.188 -13.055 1 79.69 70 ILE B N 1
ATOM 2675 C CA . ILE B 1 70 ? 2.646 12.828 -11.656 1 79.69 70 ILE B CA 1
ATOM 2676 C C . ILE B 1 70 ? 3.553 13.859 -10.992 1 79.69 70 ILE B C 1
ATOM 2678 O O . ILE B 1 70 ? 3.307 14.273 -9.859 1 79.69 70 ILE B O 1
ATOM 2682 N N . ARG B 1 71 ? 4.531 14.273 -11.695 1 82.25 71 ARG B N 1
ATOM 2683 C CA . ARG B 1 71 ? 5.43 15.297 -11.164 1 82.25 71 ARG B CA 1
ATOM 2684 C C . ARG B 1 71 ? 4.668 16.578 -10.836 1 82.25 71 ARG B C 1
ATOM 2686 O O . ARG B 1 71 ? 4.859 17.172 -9.766 1 82.25 71 ARG B O 1
ATOM 2693 N N . GLN B 1 72 ? 3.863 17 -11.742 1 82.31 72 GLN B N 1
ATOM 2694 C CA . GLN B 1 72 ? 3.07 18.219 -11.539 1 82.31 72 GLN B CA 1
ATOM 2695 C C . GLN B 1 72 ? 2.119 18.047 -10.352 1 82.31 72 GLN B C 1
ATOM 2697 O O . GLN B 1 72 ? 1.926 18.984 -9.57 1 82.31 72 GLN B O 1
ATOM 2702 N N . PHE B 1 73 ? 1.566 16.891 -10.266 1 82.62 73 PHE B N 1
ATOM 2703 C CA . PHE B 1 73 ? 0.688 16.578 -9.148 1 82.62 73 PHE B CA 1
ATOM 2704 C C . PHE B 1 73 ? 1.438 16.703 -7.824 1 82.62 73 PHE B C 1
ATOM 2706 O O . PHE B 1 73 ? 0.942 17.312 -6.875 1 82.62 73 PHE B O 1
ATOM 2713 N N . ILE B 1 74 ? 2.576 16.203 -7.797 1 86.62 74 ILE B N 1
ATOM 2714 C CA . ILE B 1 74 ? 3.377 16.203 -6.578 1 86.62 74 ILE B CA 1
ATOM 2715 C C . ILE B 1 74 ? 3.701 17.656 -6.188 1 86.62 74 ILE B C 1
ATOM 2717 O O . ILE B 1 74 ? 3.543 18.031 -5.027 1 86.62 74 ILE B O 1
ATOM 2721 N N . GLU B 1 75 ? 4.113 18.406 -7.129 1 87.5 75 GLU B N 1
ATOM 2722 C CA . GLU B 1 75 ? 4.461 19.812 -6.871 1 87.5 75 GLU B CA 1
ATOM 2723 C C . GLU B 1 75 ? 3.266 20.578 -6.328 1 87.5 75 GLU B C 1
ATOM 2725 O O . GLU B 1 75 ? 3.4 21.344 -5.371 1 87.5 75 GLU B O 1
ATOM 2730 N N . HIS B 1 76 ? 2.188 20.344 -6.902 1 86.56 76 HIS B N 1
ATOM 2731 C CA . HIS B 1 76 ? 0.983 21.047 -6.477 1 86.56 76 HIS B CA 1
ATOM 2732 C C . HIS B 1 76 ? 0.535 20.578 -5.094 1 86.56 76 HIS B C 1
ATOM 2734 O O . HIS B 1 76 ? 0.198 21.406 -4.238 1 86.56 76 HIS B O 1
ATOM 2740 N N . ALA B 1 77 ? 0.459 19.25 -4.957 1 89.31 77 ALA B N 1
ATOM 2741 C CA . ALA B 1 77 ? 0.048 18.688 -3.676 1 89.31 77 ALA B CA 1
ATOM 2742 C C . ALA B 1 77 ? 0.986 19.125 -2.555 1 89.31 77 ALA B C 1
ATOM 2744 O O . ALA B 1 77 ? 0.539 19.453 -1.453 1 89.31 77 ALA B O 1
ATOM 2745 N N . HIS B 1 78 ? 2.227 19.172 -2.889 1 92.06 78 HIS B N 1
ATOM 2746 C CA . HIS B 1 78 ? 3.205 19.594 -1.893 1 92.06 78 HIS B CA 1
ATOM 2747 C C . HIS B 1 78 ? 3.006 21.047 -1.508 1 92.06 78 HIS B C 1
ATOM 2749 O O . HIS B 1 78 ? 3.125 21.406 -0.335 1 92.06 78 HIS B O 1
ATOM 2755 N N . ALA B 1 79 ? 2.744 21.844 -2.461 1 91.19 79 ALA B N 1
ATOM 2756 C CA . ALA B 1 79 ? 2.5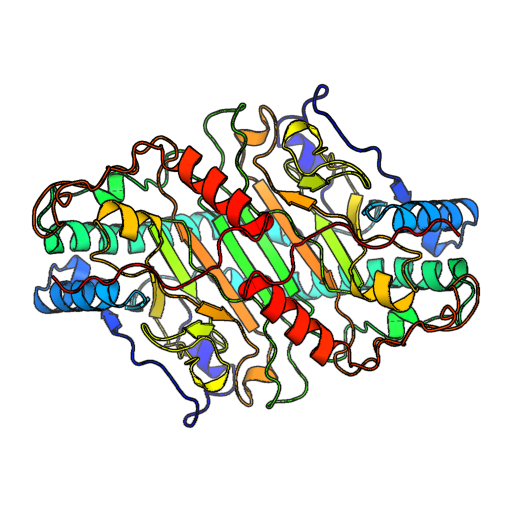14 23.266 -2.201 1 91.19 79 ALA B CA 1
ATOM 2757 C C . ALA B 1 79 ? 1.312 23.453 -1.283 1 91.19 79 ALA B C 1
ATOM 2759 O O . ALA B 1 79 ? 1.317 24.344 -0.429 1 91.19 79 ALA B O 1
ATOM 2760 N N . VAL B 1 80 ? 0.295 22.703 -1.48 1 90.62 80 VAL B N 1
ATOM 2761 C CA . VAL B 1 80 ? -0.882 22.766 -0.62 1 90.62 80 VAL B CA 1
ATOM 2762 C C . VAL B 1 80 ? -0.489 22.438 0.818 1 90.62 80 VAL B C 1
ATOM 2764 O O . VAL B 1 80 ? -0.844 23.156 1.749 1 90.62 80 VAL B O 1
ATOM 2767 N N . LEU B 1 81 ? 0.223 21.375 1.004 1 93.94 81 LEU B N 1
ATOM 2768 C CA . LEU B 1 81 ? 0.605 20.953 2.344 1 93.94 81 LEU B CA 1
ATOM 2769 C C . LEU B 1 81 ? 1.593 21.922 2.971 1 93.94 81 LEU B C 1
ATOM 2771 O O . LEU B 1 81 ? 1.578 22.141 4.184 1 93.94 81 LEU B O 1
ATOM 2775 N N . ASP B 1 82 ? 2.402 22.531 2.088 1 95.06 82 ASP B N 1
ATOM 2776 C CA . ASP B 1 82 ? 3.291 23.578 2.588 1 95.06 82 ASP B CA 1
ATOM 2777 C C . ASP B 1 82 ? 2.494 24.734 3.209 1 95.06 82 ASP B C 1
ATOM 2779 O O . ASP B 1 82 ? 2.889 25.281 4.238 1 95.06 82 ASP B O 1
ATOM 2783 N N . GLU B 1 83 ? 1.449 25.078 2.561 1 94.12 83 GLU B N 1
ATOM 2784 C CA . GLU B 1 83 ? 0.604 26.141 3.096 1 94.12 83 GLU B CA 1
ATOM 2785 C C . GLU B 1 83 ? -0.007 25.75 4.438 1 94.12 83 GLU B C 1
ATOM 2787 O O . GLU B 1 83 ? -0.055 26.547 5.367 1 94.12 83 GLU B O 1
ATOM 2792 N N . VAL B 1 84 ? -0.475 24.531 4.527 1 95.69 84 VAL B N 1
ATOM 2793 C CA . VAL B 1 84 ? -1.05 24.016 5.766 1 95.69 84 VAL B CA 1
ATOM 2794 C C . VAL B 1 84 ? 0.005 24.016 6.871 1 95.69 84 VAL B C 1
ATOM 2796 O O . VAL B 1 84 ? -0.256 24.484 7.984 1 95.69 84 VAL B O 1
ATOM 2799 N N . LEU B 1 85 ? 1.19 23.547 6.562 1 97.38 85 LEU B N 1
ATOM 2800 C CA . LEU B 1 85 ? 2.273 23.453 7.535 1 97.38 85 LEU B CA 1
ATOM 2801 C C . LEU B 1 85 ? 2.701 24.844 7.992 1 97.38 85 LEU B C 1
ATOM 2803 O O . LEU B 1 85 ? 3.006 25.062 9.172 1 97.38 85 LEU B O 1
ATOM 2807 N N . ALA B 1 86 ? 2.715 25.781 7.074 1 96.94 86 ALA B N 1
ATOM 2808 C CA . ALA B 1 86 ? 3.068 27.156 7.418 1 96.94 86 ALA B CA 1
ATOM 2809 C C . ALA B 1 86 ? 2.098 27.734 8.438 1 96.94 86 ALA B C 1
ATOM 2811 O O . ALA B 1 86 ? 2.512 28.406 9.391 1 96.94 86 ALA B O 1
ATOM 2812 N N . LYS B 1 87 ? 0.817 27.516 8.227 1 97.38 87 LYS B N 1
ATOM 2813 C CA . LYS B 1 87 ? -0.178 28 9.172 1 97.38 87 LYS B CA 1
ATOM 2814 C C . LYS B 1 87 ? -0.07 27.281 10.508 1 97.38 87 LYS B C 1
ATOM 2816 O O . LYS B 1 87 ? -0.325 27.859 11.562 1 97.38 87 LYS B O 1
ATOM 2821 N N . LEU B 1 88 ? 0.295 26.031 10.438 1 96.69 88 LEU B N 1
ATOM 2822 C CA . LEU B 1 88 ? 0.476 25.281 11.672 1 96.69 88 LEU B CA 1
ATOM 2823 C C . LEU B 1 88 ? 1.62 25.859 12.5 1 96.69 88 LEU B C 1
ATOM 2825 O O . LEU B 1 88 ? 1.545 25.891 13.734 1 96.69 88 LEU B O 1
ATOM 2829 N N . ASP B 1 89 ? 2.713 26.281 11.812 1 97.19 89 ASP B N 1
ATOM 2830 C CA . ASP B 1 89 ? 3.775 26.984 12.523 1 97.19 89 ASP B CA 1
ATOM 2831 C C . ASP B 1 89 ? 3.213 28.141 13.344 1 97.19 89 ASP B C 1
ATOM 2833 O O . ASP B 1 89 ? 3.57 28.297 14.516 1 97.19 89 ASP B O 1
ATOM 2837 N N . THR B 1 90 ? 2.363 28.859 12.766 1 96.12 90 THR B N 1
ATOM 2838 C CA . THR B 1 90 ? 1.739 30.016 13.414 1 96.12 90 THR B CA 1
ATOM 2839 C C . THR B 1 90 ? 0.887 29.562 14.602 1 96.12 90 THR B C 1
ATOM 2841 O O . THR B 1 90 ? 0.966 30.141 15.68 1 96.12 90 THR B O 1
ATOM 2844 N N . CYS B 1 91 ? 0.091 28.516 14.375 1 95.31 91 CYS B N 1
ATOM 2845 C CA . CYS B 1 91 ? -0.793 28.016 15.414 1 95.31 91 CYS B CA 1
ATOM 2846 C C . CYS B 1 91 ? 0.006 27.516 16.609 1 95.31 91 CYS B C 1
ATOM 2848 O O . CYS B 1 91 ? -0.402 27.703 17.766 1 95.31 91 CYS B O 1
ATOM 2850 N N . LEU B 1 92 ? 1.109 26.891 16.359 1 95.69 92 LEU B N 1
ATOM 2851 C CA . LEU B 1 92 ? 1.935 26.297 17.406 1 95.69 92 LEU B CA 1
ATOM 2852 C C . LEU B 1 92 ? 2.781 27.344 18.109 1 95.69 92 LEU B C 1
ATOM 2854 O O . LEU B 1 92 ? 3.318 27.109 19.188 1 95.69 92 LEU B O 1
ATOM 2858 N N . GLY B 1 93 ? 2.938 28.531 17.484 1 96.06 93 GLY B N 1
ATOM 2859 C CA . GLY B 1 93 ? 3.758 29.594 18.047 1 96.06 93 GLY B CA 1
ATOM 2860 C C . GLY B 1 93 ? 5.246 29.328 17.891 1 96.06 93 GLY B C 1
ATOM 2861 O O . GLY B 1 93 ? 6.031 29.672 18.781 1 96.06 93 GLY B O 1
ATOM 2862 N N . ILE B 1 94 ? 5.621 28.672 16.844 1 96.62 94 ILE B N 1
ATOM 2863 C CA . ILE B 1 94 ? 7.035 28.422 16.594 1 96.62 94 ILE B CA 1
ATOM 2864 C C . ILE B 1 94 ? 7.504 29.25 15.398 1 96.62 94 ILE B C 1
ATOM 2866 O O . ILE B 1 94 ? 6.711 29.969 14.789 1 96.62 94 ILE B O 1
ATOM 2870 N N . GLU B 1 95 ? 8.82 29.188 15.148 1 96.88 95 GLU B N 1
ATOM 2871 C CA . GLU B 1 95 ? 9.406 29.984 14.078 1 96.88 95 GLU B CA 1
ATOM 2872 C C . GLU B 1 95 ? 8.766 29.641 12.727 1 96.88 95 GLU B C 1
ATOM 2874 O O . GLU B 1 95 ? 8.516 28.469 12.438 1 96.88 95 GLU B O 1
ATOM 2879 N N . SER B 1 96 ? 8.5 30.656 11.914 1 96.19 96 SER B N 1
ATOM 2880 C CA . SER B 1 96 ? 7.938 30.469 10.586 1 96.19 96 SER B CA 1
ATOM 2881 C C . SER B 1 96 ? 8.844 29.594 9.727 1 96.19 96 SER B C 1
ATOM 2883 O O . SER B 1 96 ? 10.07 29.672 9.82 1 96.19 96 SER B O 1
ATOM 2885 N N . GLN B 1 97 ? 8.164 28.719 8.883 1 96.75 97 GLN B N 1
ATOM 2886 C CA . GLN B 1 97 ? 8.828 27.859 7.898 1 96.75 97 GLN B CA 1
ATOM 2887 C C . GLN B 1 97 ? 9.602 26.734 8.578 1 96.75 97 GLN B C 1
ATOM 2889 O O . GLN B 1 97 ? 10.5 26.141 7.98 1 96.75 97 GLN B O 1
ATOM 2894 N N . THR B 1 98 ? 9.266 26.469 9.844 1 97.5 98 THR B N 1
ATOM 2895 C CA . THR B 1 98 ? 9.93 25.375 10.539 1 97.5 98 THR B CA 1
ATOM 2896 C C . THR B 1 98 ? 9.5 24.031 9.969 1 97.5 98 THR B C 1
ATOM 2898 O O . THR B 1 98 ? 10.336 23.25 9.531 1 97.5 98 THR B O 1
ATOM 2901 N N . LEU B 1 99 ? 8.227 23.766 9.914 1 97.44 99 LEU B N 1
ATOM 2902 C CA . LEU B 1 99 ? 7.719 22.453 9.523 1 97.44 99 LEU B CA 1
ATOM 2903 C C . LEU B 1 99 ? 7.926 22.219 8.031 1 97.44 99 LEU B C 1
ATOM 2905 O O . LEU B 1 99 ? 8.227 21.094 7.613 1 97.44 99 LEU B O 1
ATOM 2909 N N . GLU B 1 100 ? 7.762 23.25 7.18 1 96.25 100 GLU B N 1
ATOM 2910 C CA . GLU B 1 100 ? 8.062 23.109 5.758 1 96.25 100 GLU B CA 1
ATOM 2911 C C . GLU B 1 100 ? 9.523 22.719 5.535 1 96.25 100 GLU B C 1
ATOM 2913 O O . GLU B 1 100 ? 9.82 21.891 4.676 1 96.25 100 GLU B O 1
ATOM 2918 N N . ALA B 1 101 ? 10.391 23.359 6.324 1 96.44 101 ALA B N 1
ATOM 2919 C CA . ALA B 1 101 ? 11.828 23.109 6.176 1 96.44 101 ALA B CA 1
ATOM 2920 C C . ALA B 1 101 ? 12.195 21.703 6.598 1 96.44 101 ALA B C 1
ATOM 2922 O O . ALA B 1 101 ? 13.219 21.156 6.16 1 96.44 101 ALA B O 1
ATOM 2923 N N . LEU B 1 102 ? 11.383 21.141 7.398 1 96.75 102 LEU B N 1
ATOM 2924 C CA . LEU B 1 102 ? 11.633 19.781 7.875 1 96.75 102 LEU B CA 1
ATOM 2925 C C . LEU B 1 102 ? 11.117 18.75 6.879 1 96.75 102 LEU B C 1
ATOM 2927 O O . LEU B 1 102 ? 11.484 17.578 6.949 1 96.75 102 LEU B O 1
ATOM 2931 N N . SER B 1 103 ? 10.25 19.156 5.969 1 94.38 103 SER B N 1
ATOM 2932 C CA . SER B 1 103 ? 9.672 18.234 4.988 1 94.38 103 SER B CA 1
ATOM 2933 C C . SER B 1 103 ? 9.719 18.828 3.586 1 94.38 103 SER B C 1
ATOM 2935 O O . SER B 1 103 ? 8.695 18.922 2.904 1 94.38 103 SER B O 1
ATOM 2937 N N . PRO B 1 104 ? 10.883 19.125 3.123 1 92.56 104 PRO B N 1
ATOM 2938 C CA . PRO B 1 104 ? 11.016 19.781 1.817 1 92.56 104 PRO B CA 1
ATOM 2939 C C . PRO B 1 104 ? 10.82 18.812 0.653 1 92.56 104 PRO B C 1
ATOM 2941 O O . PRO B 1 104 ? 11.047 17.609 0.804 1 92.56 104 PRO B O 1
ATOM 2944 N N . LEU B 1 105 ? 10.383 19.391 -0.449 1 87.94 105 LEU B N 1
ATOM 2945 C CA . LEU B 1 105 ? 10.188 18.609 -1.664 1 87.94 105 LEU B CA 1
ATOM 2946 C C . LEU B 1 105 ? 11.523 18.266 -2.309 1 87.94 105 LEU B C 1
ATOM 2948 O O . LEU B 1 105 ? 11.648 17.234 -2.967 1 87.94 105 LEU B O 1
ATOM 2952 N N . ASP B 1 106 ? 12.547 19.062 -2.098 1 84.81 106 ASP B N 1
ATOM 2953 C CA . ASP B 1 106 ? 13.773 18.984 -2.893 1 84.81 106 ASP B CA 1
ATOM 2954 C C . ASP B 1 106 ? 14.875 18.25 -2.137 1 84.81 106 ASP B C 1
ATOM 2956 O O . ASP B 1 106 ? 16.047 18.312 -2.52 1 84.81 106 ASP B O 1
ATOM 2960 N N . GLN B 1 107 ? 14.547 17.734 -0.972 1 85.94 107 GLN B N 1
ATOM 2961 C CA . GLN B 1 107 ? 15.531 16.953 -0.225 1 85.94 107 GLN B CA 1
ATOM 2962 C C . GLN B 1 107 ? 15.094 15.5 -0.083 1 85.94 107 GLN B C 1
ATOM 2964 O O . GLN B 1 107 ? 13.914 15.18 -0.268 1 85.94 107 GLN B O 1
ATOM 2969 N N . GLU B 1 108 ? 16.031 14.727 0.249 1 81.44 108 GLU B N 1
ATOM 2970 C CA . GLU B 1 108 ? 15.789 13.289 0.348 1 81.44 108 GLU B CA 1
ATOM 2971 C C . GLU B 1 108 ? 14.789 12.977 1.451 1 81.44 108 GLU B C 1
ATOM 2973 O O . GLU B 1 108 ? 14.898 13.484 2.568 1 81.44 108 GLU B O 1
ATOM 2978 N N . SER B 1 109 ? 13.797 12.25 1.051 1 83.69 109 SER B N 1
ATOM 2979 C CA . SER B 1 109 ? 12.781 11.766 1.98 1 83.69 109 SER B CA 1
ATOM 2980 C C . SER B 1 109 ? 12.141 10.477 1.477 1 83.69 109 SER B C 1
ATOM 2982 O O . SER B 1 109 ? 12.445 10.016 0.377 1 83.69 109 SER B O 1
ATOM 2984 N N . ASP B 1 110 ? 11.32 9.906 2.293 1 83.56 110 ASP B N 1
ATOM 2985 C CA . ASP B 1 110 ? 10.609 8.68 1.921 1 83.56 110 ASP B CA 1
ATOM 2986 C C . ASP B 1 110 ? 9.211 8.992 1.394 1 83.56 110 ASP B C 1
ATOM 2988 O O . ASP B 1 110 ? 8.305 8.164 1.491 1 83.56 110 ASP B O 1
ATOM 2992 N N . GLY B 1 111 ? 9.062 10.25 0.928 1 88.06 111 GLY B N 1
ATOM 2993 C CA . GLY B 1 111 ? 7.773 10.602 0.363 1 88.06 111 GLY B CA 1
ATOM 2994 C C . GLY B 1 111 ? 7.379 9.734 -0.817 1 88.06 111 GLY B C 1
ATOM 2995 O O . GLY B 1 111 ? 8.242 9.273 -1.569 1 88.06 111 GLY B O 1
ATOM 2996 N N . ILE B 1 112 ? 6.078 9.469 -1.037 1 90.62 112 ILE B N 1
ATOM 2997 C CA . ILE B 1 112 ? 5.617 8.562 -2.084 1 90.62 112 ILE B CA 1
ATOM 2998 C C . ILE B 1 112 ? 4.242 9 -2.58 1 90.62 112 ILE B C 1
ATOM 3000 O O . ILE B 1 112 ? 3.469 9.602 -1.83 1 90.62 112 ILE B O 1
ATOM 3004 N N . VAL B 1 113 ? 4.043 8.742 -3.857 1 90.06 113 VAL B N 1
ATOM 3005 C CA . VAL B 1 113 ? 2.705 8.844 -4.434 1 90.06 113 VAL B CA 1
ATOM 3006 C C . VAL B 1 113 ? 2.16 7.453 -4.734 1 90.06 113 VAL B C 1
ATOM 3008 O O . VAL B 1 113 ? 2.865 6.609 -5.297 1 90.06 113 VAL B O 1
ATOM 3011 N N . ARG B 1 114 ? 0.96 7.219 -4.324 1 90.69 114 ARG B N 1
ATOM 3012 C CA . ARG B 1 114 ? 0.255 5.977 -4.621 1 90.69 114 ARG B CA 1
ATOM 3013 C C . ARG B 1 114 ? -1.013 6.242 -5.426 1 90.69 114 ARG B C 1
ATOM 3015 O O . ARG B 1 114 ? -1.874 7.016 -5 1 90.69 114 ARG B O 1
ATOM 3022 N N . LEU B 1 115 ? -1.06 5.672 -6.559 1 87.56 115 LEU B N 1
ATOM 3023 C CA . LEU B 1 115 ? -2.301 5.605 -7.32 1 87.56 115 LEU B CA 1
ATOM 3024 C C . LEU B 1 115 ? -2.92 4.215 -7.227 1 87.56 115 LEU B C 1
ATOM 3026 O O . LEU B 1 115 ? -2.301 3.225 -7.621 1 87.56 115 LEU B O 1
ATOM 3030 N N . LEU B 1 116 ? -4.105 4.203 -6.715 1 90 116 LEU B N 1
ATOM 3031 C CA . LEU B 1 116 ? -4.742 2.926 -6.41 1 90 116 LEU B CA 1
ATOM 3032 C C . LEU B 1 116 ? -6.031 2.762 -7.207 1 90 116 LEU B C 1
ATOM 3034 O O . LEU B 1 116 ? -6.793 3.719 -7.375 1 90 116 LEU B O 1
ATOM 3038 N N . TRP B 1 117 ? -6.207 1.546 -7.699 1 87.5 117 TRP B N 1
ATOM 3039 C CA . TRP B 1 117 ? -7.391 1.211 -8.484 1 87.5 117 TRP B CA 1
ATOM 3040 C C . TRP B 1 117 ? -7.957 -0.141 -8.062 1 87.5 117 TRP B C 1
ATOM 3042 O O . TRP B 1 117 ? -7.234 -1.141 -8.031 1 87.5 117 TRP B O 1
ATOM 3052 N N . SER B 1 118 ? -9.227 -0.131 -7.699 1 86.94 118 SER B N 1
ATOM 3053 C CA . SER B 1 118 ? -9.906 -1.37 -7.348 1 86.94 118 SER B CA 1
ATOM 3054 C C . SER B 1 118 ? -11.148 -1.577 -8.211 1 86.94 118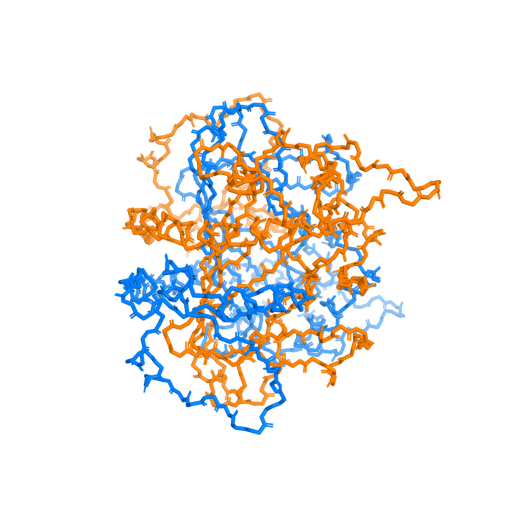 SER B C 1
ATOM 3056 O O . SER B 1 118 ? -11.836 -0.616 -8.555 1 86.94 118 SER B O 1
ATOM 3058 N N . PRO B 1 119 ? -11.492 -2.783 -8.484 1 82.06 119 PRO B N 1
ATOM 3059 C CA . PRO B 1 119 ? -12.648 -3.059 -9.344 1 82.06 119 PRO B CA 1
ATOM 3060 C C . PRO B 1 119 ? -13.977 -2.857 -8.625 1 82.06 119 PRO B C 1
ATOM 3062 O O . PRO B 1 119 ? -14.016 -2.793 -7.395 1 82.06 119 PRO B O 1
ATOM 3065 N N . ALA B 1 120 ? -14.977 -2.705 -9.523 1 84.56 120 ALA B N 1
ATOM 3066 C CA . ALA B 1 120 ? -16.344 -2.662 -9.016 1 84.56 120 ALA B CA 1
ATOM 3067 C C . ALA B 1 120 ? -16.75 -4.004 -8.406 1 84.56 120 ALA B C 1
ATOM 3069 O O . ALA B 1 120 ? -16.297 -5.059 -8.867 1 84.56 120 ALA B O 1
ATOM 3070 N N . GLN B 1 121 ? -17.516 -3.85 -7.371 1 84.12 121 GLN B N 1
ATOM 3071 C CA . GLN B 1 121 ? -18.094 -5.047 -6.762 1 84.12 121 GLN B CA 1
ATOM 3072 C C . GLN B 1 121 ? -19.484 -5.328 -7.297 1 84.12 121 GLN B C 1
ATOM 3074 O O . GLN B 1 121 ? -20.109 -4.461 -7.926 1 84.12 121 GLN B O 1
ATOM 3079 N N . THR B 1 122 ? -19.969 -6.523 -7.125 1 80.94 122 THR B N 1
ATOM 3080 C CA . THR B 1 122 ? -21.281 -6.898 -7.664 1 80.94 122 THR B CA 1
ATOM 3081 C C . THR B 1 122 ? -22.359 -6.785 -6.594 1 80.94 122 THR B C 1
ATOM 3083 O O . THR B 1 122 ? -23.547 -6.969 -6.883 1 80.94 122 THR B O 1
ATOM 3086 N N . ASN B 1 123 ? -21.906 -6.48 -5.316 1 82.12 123 ASN B N 1
ATOM 3087 C CA . ASN B 1 123 ? -22.812 -6.395 -4.184 1 82.12 123 ASN B CA 1
ATOM 3088 C C . ASN B 1 123 ? -22.594 -5.113 -3.381 1 82.12 123 ASN B C 1
ATOM 3090 O O . ASN B 1 123 ? -21.484 -4.859 -2.906 1 82.12 123 ASN B O 1
ATOM 3094 N N . PRO B 1 124 ? -23.672 -4.309 -3.223 1 81.44 124 PRO B N 1
ATOM 3095 C CA . PRO B 1 124 ? -23.547 -3.043 -2.494 1 81.44 124 PRO B CA 1
ATOM 3096 C C . PRO B 1 124 ? -23.281 -3.242 -1.005 1 81.44 124 PRO B C 1
ATOM 3098 O O . PRO B 1 124 ? -22.891 -2.299 -0.315 1 81.44 124 PRO B O 1
ATOM 3101 N N . ASN B 1 125 ? -23.547 -4.453 -0.482 1 76.88 125 ASN B N 1
ATOM 3102 C CA . ASN B 1 125 ? -23.375 -4.695 0.948 1 76.88 125 ASN B CA 1
ATOM 3103 C C . ASN B 1 125 ? -22 -5.289 1.263 1 76.88 125 ASN B C 1
ATOM 3105 O O . ASN B 1 125 ? -21.781 -5.781 2.369 1 76.88 125 ASN B O 1
ATOM 3109 N N . TYR B 1 126 ? -21.281 -5.059 0.32 1 69.75 126 TYR B N 1
ATOM 3110 C CA . TYR B 1 126 ? -19.953 -5.652 0.507 1 69.75 126 TYR B CA 1
ATOM 3111 C C . TYR B 1 126 ? -19.094 -4.777 1.403 1 69.75 126 TYR B C 1
ATOM 3113 O O . TYR B 1 126 ? -19.062 -3.553 1.258 1 69.75 126 TYR B O 1
ATOM 3121 N N . ASP B 1 127 ? -18.578 -5.367 2.537 1 75.69 127 ASP B N 1
ATOM 3122 C CA . ASP B 1 127 ? -17.688 -4.668 3.467 1 75.69 127 ASP B CA 1
ATOM 3123 C C . ASP B 1 127 ? -16.312 -5.336 3.533 1 75.69 127 ASP B C 1
ATOM 3125 O O . ASP B 1 127 ? -16.078 -6.184 4.395 1 75.69 127 ASP B O 1
ATOM 3129 N N . ARG B 1 128 ? -15.461 -5.012 2.6 1 80.31 128 ARG B N 1
ATOM 3130 C CA . ARG B 1 128 ? -14.117 -5.59 2.555 1 80.31 128 ARG B CA 1
ATOM 3131 C C . ARG B 1 128 ? -13.062 -4.551 2.908 1 80.31 128 ARG B C 1
ATOM 3133 O O . ARG B 1 128 ? -13.156 -3.395 2.492 1 80.31 128 ARG B O 1
ATOM 3140 N N . ILE B 1 129 ? -12.172 -5.102 3.674 1 84.69 129 ILE B N 1
ATOM 3141 C CA . ILE B 1 129 ? -11.023 -4.246 3.967 1 84.69 129 ILE B CA 1
ATOM 3142 C C . ILE B 1 129 ? -10.023 -4.309 2.812 1 84.69 129 ILE B C 1
ATOM 3144 O O . ILE B 1 129 ? -9.5 -5.379 2.5 1 84.69 129 ILE B O 1
ATOM 3148 N N . LEU B 1 130 ? -9.836 -3.217 2.135 1 83.31 130 LEU B N 1
ATOM 3149 C CA . LEU B 1 130 ? -8.914 -3.127 1.012 1 83.31 130 LEU B CA 1
ATOM 3150 C C . LEU B 1 130 ? -7.516 -2.73 1.487 1 83.31 130 LEU B C 1
ATOM 3152 O O . LEU B 1 130 ? -6.516 -3.139 0.896 1 83.31 130 LEU B O 1
ATOM 3156 N N . PHE B 1 131 ? -7.445 -1.943 2.41 1 86 131 PHE B N 1
ATOM 3157 C CA . PHE B 1 131 ? -6.215 -1.515 3.062 1 86 131 PHE B CA 1
ATOM 3158 C C . PHE B 1 131 ? -6.395 -1.455 4.574 1 86 131 PHE B C 1
ATOM 3160 O O . PHE B 1 131 ? -7.203 -0.671 5.078 1 86 131 PHE B O 1
ATOM 3167 N N . GLY B 1 132 ? -5.637 -2.254 5.27 1 86 132 GLY B N 1
ATOM 3168 C CA . GLY B 1 132 ? -5.82 -2.439 6.703 1 86 132 GLY B CA 1
ATOM 3169 C C . GLY B 1 132 ? -5.523 -1.189 7.508 1 86 132 GLY B C 1
ATOM 3170 O O . GLY B 1 132 ? -4.852 -0.276 7.023 1 86 132 GLY B O 1
ATOM 3171 N N . GLY B 1 133 ? -6.008 -1.219 8.727 1 89.12 133 GLY B N 1
ATOM 3172 C CA . GLY B 1 133 ? -5.816 -0.089 9.625 1 89.12 133 GLY B CA 1
ATOM 3173 C C . GLY B 1 133 ? -4.352 0.252 9.844 1 89.12 133 GLY B C 1
ATOM 3174 O O . GLY B 1 133 ? -3.535 -0.635 10.094 1 89.12 133 GLY B O 1
ATOM 3175 N N . HIS B 1 134 ? -4.047 1.56 9.758 1 90.69 134 HIS B N 1
ATOM 3176 C CA . HIS B 1 134 ? -2.689 2.057 9.953 1 90.69 134 HIS B CA 1
ATOM 3177 C C . HIS B 1 134 ? -2.684 3.561 10.211 1 90.69 134 HIS B C 1
ATOM 3179 O O . HIS B 1 134 ? -3.703 4.23 10.023 1 90.69 134 HIS B O 1
ATOM 3185 N N . THR B 1 135 ? -1.629 4.031 10.734 1 93.5 135 THR B N 1
ATOM 3186 C CA . THR B 1 135 ? -1.326 5.457 10.758 1 93.5 135 THR B CA 1
ATOM 3187 C C . THR B 1 135 ? -0.212 5.789 9.766 1 93.5 135 THR B C 1
ATOM 3189 O O . THR B 1 135 ? 0.58 4.918 9.406 1 93.5 135 THR B O 1
ATOM 3192 N N . ASP B 1 136 ? -0.254 6.996 9.336 1 94.19 136 ASP B N 1
ATOM 3193 C CA . ASP B 1 136 ? 0.8 7.41 8.422 1 94.19 136 ASP B CA 1
ATOM 3194 C C . ASP B 1 136 ? 2.055 7.836 9.18 1 94.19 136 ASP B C 1
ATOM 3196 O O . ASP B 1 136 ? 1.982 8.648 10.102 1 94.19 136 ASP B O 1
ATOM 3200 N N . MET B 1 137 ? 3.256 7.387 8.891 1 90.75 137 MET B N 1
ATOM 3201 C CA . MET B 1 137 ? 4.492 7.652 9.625 1 90.75 137 MET B CA 1
ATOM 3202 C C . MET B 1 137 ? 5.062 9.016 9.25 1 90.75 137 MET B C 1
ATOM 3204 O O . MET B 1 137 ? 5.891 9.562 9.977 1 90.75 137 MET B O 1
ATOM 3208 N N . GLY B 1 138 ? 4.66 9.672 8.32 1 93.62 138 GLY B N 1
ATOM 3209 C CA . GLY B 1 138 ? 5.258 10.891 7.805 1 93.62 138 GLY B CA 1
ATOM 3210 C C . GLY B 1 138 ? 4.684 12.148 8.43 1 93.62 138 GLY B C 1
ATOM 3211 O O . GLY B 1 138 ? 4.199 12.125 9.562 1 93.62 138 GLY B O 1
ATOM 3212 N N . THR B 1 139 ? 4.938 13.273 7.793 1 96.94 139 THR B N 1
ATOM 3213 C CA . THR B 1 139 ? 4.492 14.586 8.266 1 96.94 139 THR B CA 1
ATOM 3214 C C . THR B 1 139 ? 2.992 14.758 8.039 1 96.94 139 THR B C 1
ATOM 3216 O O . THR B 1 139 ? 2.23 14.93 8.992 1 96.94 139 THR B O 1
ATOM 3219 N N . MET B 1 140 ? 2.576 14.641 6.848 1 97 140 MET B N 1
ATOM 3220 C CA . MET B 1 140 ? 1.179 14.773 6.445 1 97 140 MET B CA 1
ATOM 3221 C C . MET B 1 140 ? 0.91 14.023 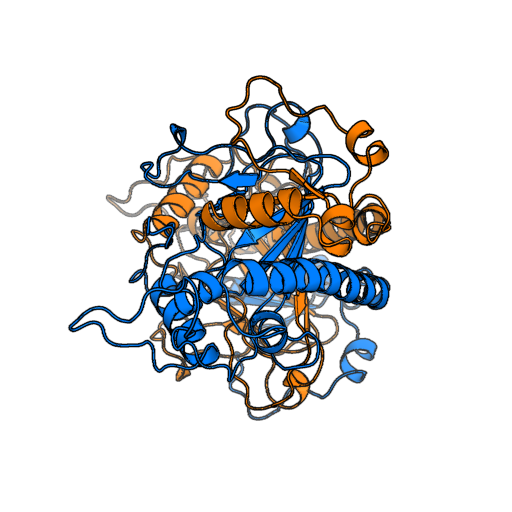5.148 1 97 140 MET B C 1
ATOM 3223 O O . MET B 1 140 ? 1.818 13.828 4.34 1 97 140 MET B O 1
ATOM 3227 N N . THR B 1 141 ? -0.289 13.609 4.969 1 96.69 141 THR B N 1
ATOM 3228 C CA . THR B 1 141 ? -0.712 12.898 3.768 1 96.69 141 THR B CA 1
ATOM 3229 C C . THR B 1 141 ? -1.912 13.594 3.127 1 96.69 141 THR B C 1
ATOM 3231 O O . THR B 1 141 ? -2.84 14.008 3.824 1 96.69 141 THR B O 1
ATOM 3234 N N . LEU B 1 142 ? -1.836 13.773 1.866 1 94.06 142 LEU B N 1
ATOM 3235 C CA . LEU B 1 142 ? -2.955 14.273 1.077 1 94.06 142 LEU B CA 1
ATOM 3236 C C . LEU B 1 142 ? -3.604 13.156 0.275 1 94.06 142 LEU B C 1
ATOM 3238 O O . LEU B 1 142 ? -2.916 12.414 -0.437 1 94.06 142 LEU B O 1
ATOM 3242 N N . LEU B 1 143 ? -4.941 13.008 0.424 1 92.75 143 LEU B N 1
ATOM 3243 C CA . LEU B 1 143 ? -5.672 11.93 -0.24 1 92.75 143 LEU B CA 1
ATOM 3244 C C . LEU B 1 143 ? -6.812 12.492 -1.087 1 92.75 143 LEU B C 1
ATOM 3246 O O . LEU B 1 143 ? -7.449 13.469 -0.704 1 92.75 143 LEU B O 1
ATOM 3250 N N . PHE B 1 144 ? -7.039 11.734 -2.189 1 88.5 144 PHE B N 1
ATOM 3251 C CA . PHE B 1 144 ? -8.148 12.055 -3.078 1 88.5 144 PHE B CA 1
ATOM 3252 C C . PHE B 1 144 ? -8.883 10.789 -3.508 1 88.5 144 PHE B C 1
ATOM 3254 O O . PHE B 1 144 ? -8.258 9.812 -3.914 1 88.5 144 PHE B O 1
ATOM 3261 N N . ASN B 1 145 ? -10.148 10.82 -3.33 1 90.44 145 ASN B N 1
ATOM 3262 C CA . ASN B 1 145 ? -11.023 9.781 -3.865 1 90.44 145 ASN B CA 1
ATOM 3263 C C . ASN B 1 145 ? -12.422 10.32 -4.141 1 90.44 145 ASN B C 1
ATOM 3265 O O . ASN B 1 145 ? -12.844 11.312 -3.549 1 90.44 145 ASN B O 1
ATOM 3269 N N . ILE B 1 146 ? -13.109 9.734 -5.059 1 90.75 146 ILE B N 1
ATOM 3270 C CA . ILE B 1 146 ? -14.484 10.102 -5.371 1 90.75 146 ILE B CA 1
ATOM 3271 C C . ILE B 1 146 ? -15.445 9.133 -4.691 1 90.75 146 ILE B C 1
ATOM 3273 O O . ILE B 1 146 ? -16.297 9.539 -3.902 1 90.75 146 ILE B O 1
ATOM 3277 N N . ALA B 1 147 ? -15.273 7.855 -5.039 1 93.19 147 ALA B N 1
ATOM 3278 C CA . ALA B 1 147 ? -16.047 6.855 -4.301 1 93.19 147 ALA B CA 1
ATOM 3279 C C . ALA B 1 147 ? -15.562 6.754 -2.854 1 93.19 147 ALA B C 1
ATOM 3281 O O . ALA B 1 147 ? -14.359 6.828 -2.586 1 93.19 147 ALA B O 1
ATOM 3282 N N . GLY B 1 148 ? -16.484 6.547 -1.94 1 95.12 148 GLY B N 1
ATOM 3283 C CA . GLY B 1 148 ? -16.141 6.426 -0.534 1 95.12 148 GLY B CA 1
ATOM 3284 C C . GLY B 1 148 ? -15.242 5.238 -0.241 1 95.12 148 GLY B C 1
ATOM 3285 O O . GLY B 1 148 ? -14.445 4.836 -1.089 1 95.12 148 GLY B O 1
ATOM 3286 N N . GLY B 1 149 ? -15.227 4.82 1.062 1 95.19 149 GLY B N 1
ATOM 3287 C CA . GLY B 1 149 ? -14.453 3.66 1.474 1 95.19 149 GLY B CA 1
ATOM 3288 C C . GLY B 1 149 ? -13.398 3.982 2.516 1 95.19 149 GLY B C 1
ATOM 3289 O O . GLY B 1 149 ? -12.961 3.1 3.258 1 95.19 149 GLY B O 1
ATOM 3290 N N . LEU B 1 150 ? -12.961 5.219 2.518 1 96.5 150 LEU B N 1
ATOM 3291 C CA . LEU B 1 150 ? -12.016 5.625 3.553 1 96.5 150 LEU B CA 1
ATOM 3292 C C . LEU B 1 150 ? -12.711 5.766 4.902 1 96.5 150 LEU B C 1
ATOM 3294 O O . LEU B 1 150 ? -13.781 6.371 4.992 1 96.5 150 LEU B O 1
ATOM 3298 N N . GLN B 1 151 ? -12.102 5.094 5.867 1 96.75 151 GLN B N 1
ATOM 3299 C CA . GLN B 1 151 ? -12.672 5.164 7.207 1 96.75 151 GLN B CA 1
ATOM 3300 C C . GLN B 1 151 ? -11.609 5.578 8.227 1 96.75 151 GLN B C 1
ATOM 3302 O O . GLN B 1 151 ? -10.414 5.398 7.996 1 96.75 151 GLN B O 1
ATOM 3307 N N . VAL B 1 152 ? -12.055 6.168 9.297 1 97.25 152 VAL B N 1
ATOM 3308 C CA . VAL B 1 152 ? -11.203 6.523 10.43 1 97.25 152 VAL B CA 1
ATOM 3309 C C . VAL B 1 152 ? -11.805 5.965 11.719 1 97.25 152 VAL B C 1
ATOM 3311 O O . VAL B 1 152 ? -13.023 5.855 11.844 1 97.25 152 VAL B O 1
ATOM 3314 N N . LEU B 1 153 ? -10.969 5.488 12.57 1 95.5 153 LEU B N 1
ATOM 3315 C CA . LEU B 1 153 ? -11.391 5.125 13.922 1 95.5 153 LEU B CA 1
ATOM 3316 C C . LEU B 1 153 ? -11.273 6.316 14.867 1 95.5 153 LEU B C 1
ATOM 3318 O O . LEU B 1 153 ? -10.164 6.762 15.172 1 95.5 153 LEU B O 1
ATOM 3322 N N . PRO B 1 154 ? -12.406 6.859 15.289 1 94.5 154 PRO B N 1
ATOM 3323 C CA . PRO B 1 154 ? -12.328 8.023 16.172 1 94.5 154 PRO B CA 1
ATOM 3324 C C . PRO B 1 154 ? -11.484 7.758 17.422 1 94.5 154 PRO B C 1
ATOM 3326 O O . PRO B 1 154 ? -11.5 6.648 17.953 1 94.5 154 PRO B O 1
ATOM 3329 N N . ALA B 1 155 ? -10.836 8.805 17.859 1 92.38 155 ALA B N 1
ATOM 3330 C CA . ALA B 1 155 ? -9.953 8.68 19.016 1 92.38 155 ALA B CA 1
ATOM 3331 C C . ALA B 1 155 ? -10.711 8.156 20.234 1 92.38 155 ALA B C 1
ATOM 3333 O O . ALA B 1 155 ? -11.852 8.562 20.484 1 92.38 155 ALA B O 1
ATOM 3334 N N . GLY B 1 156 ? -10.094 7.242 20.938 1 90.38 156 GLY B N 1
ATOM 3335 C CA . GLY B 1 156 ? -10.656 6.73 22.172 1 90.38 156 GLY B CA 1
ATOM 3336 C C . GLY B 1 156 ? -11.602 5.562 21.969 1 90.38 156 GLY B C 1
ATOM 3337 O O . GLY B 1 156 ? -12.047 4.938 22.922 1 90.38 156 GLY B O 1
ATOM 3338 N N . CYS B 1 157 ? -11.898 5.223 20.781 1 92.88 157 CYS B N 1
ATOM 3339 C CA . CYS B 1 157 ? -12.828 4.133 20.5 1 92.88 157 CYS B CA 1
ATOM 3340 C C . CYS B 1 157 ? -12.094 2.803 20.391 1 92.88 157 CYS B C 1
ATOM 3342 O O . CYS B 1 157 ? -10.961 2.752 19.906 1 92.88 157 CYS B O 1
ATOM 3344 N N . GLU B 1 158 ? -12.773 1.756 20.828 1 91.88 158 GLU B N 1
ATOM 3345 C CA . GLU B 1 158 ? -12.25 0.407 20.625 1 91.88 158 GLU B CA 1
ATOM 3346 C C . GLU B 1 158 ? -12.18 0.063 19.141 1 91.88 158 GLU B C 1
ATOM 3348 O O . GLU B 1 158 ? -13.055 0.46 18.359 1 91.88 158 GLU B O 1
ATOM 3353 N N . ASN B 1 159 ? -11.141 -0.698 18.766 1 88.75 159 ASN B N 1
ATOM 3354 C CA . ASN B 1 159 ? -10.961 -1.102 17.375 1 88.75 159 ASN B CA 1
ATOM 3355 C C . ASN B 1 159 ? -11.875 -2.264 17.016 1 88.75 159 ASN B C 1
ATOM 3357 O O . ASN B 1 159 ? -11.422 -3.4 16.875 1 88.75 159 ASN B O 1
ATOM 3361 N N . CYS B 1 160 ? -13.047 -2.006 16.891 1 89.25 160 CYS B N 1
ATOM 3362 C CA . CYS B 1 160 ? -14.055 -2.943 16.391 1 89.25 160 CYS B CA 1
ATOM 3363 C C . CYS B 1 160 ? -14.828 -2.348 15.227 1 89.25 160 CYS B C 1
ATOM 3365 O O . CYS B 1 160 ? -14.852 -1.127 15.055 1 89.25 160 CYS B O 1
ATOM 3367 N N . LYS B 1 161 ? -15.43 -3.174 14.43 1 86.88 161 LYS B N 1
ATOM 3368 C CA . LYS B 1 161 ? -16.031 -2.795 13.156 1 86.88 161 LYS B CA 1
ATOM 3369 C C . LYS B 1 161 ? -17.047 -1.674 13.336 1 86.88 161 LYS B C 1
ATOM 3371 O O . LYS B 1 161 ? -17.078 -0.728 12.547 1 86.88 161 LYS B O 1
ATOM 3376 N N . GLU B 1 162 ? -17.75 -1.637 14.422 1 92.62 162 GLU B N 1
ATOM 3377 C CA . GLU B 1 162 ? -18.875 -0.735 14.625 1 92.62 162 GLU B CA 1
ATOM 3378 C C . GLU B 1 162 ? -18.406 0.687 14.914 1 92.62 162 GLU B C 1
ATOM 3380 O O . GLU B 1 162 ? -19.172 1.644 14.766 1 92.62 162 GLU B O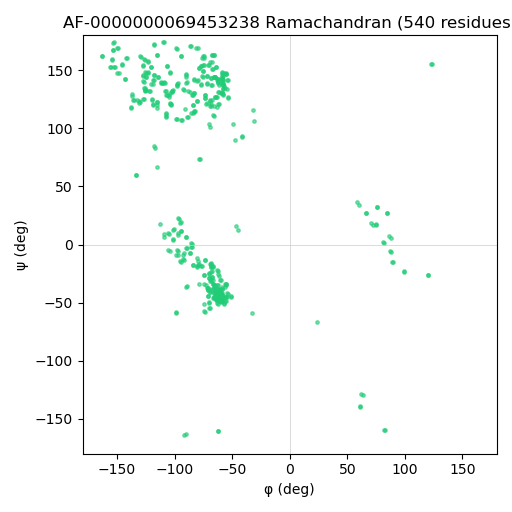 1
ATOM 3385 N N . ASN B 1 163 ? -17.172 0.794 15.305 1 95.75 163 ASN B N 1
ATOM 3386 C CA . ASN B 1 163 ? -16.688 2.102 15.742 1 95.75 163 ASN B CA 1
ATOM 3387 C C . ASN B 1 163 ? -16.062 2.875 14.594 1 95.75 163 ASN B C 1
ATOM 3389 O O . ASN B 1 163 ? -15.805 4.074 14.711 1 95.75 163 ASN B O 1
ATOM 3393 N N . TRP B 1 164 ? -15.797 2.18 13.469 1 95.19 164 TRP B N 1
ATOM 3394 C CA . TRP B 1 164 ? -15.195 2.859 12.328 1 95.19 164 TRP B CA 1
ATOM 3395 C C . TRP B 1 164 ? -16.188 3.791 11.648 1 95.19 164 TRP B C 1
ATOM 3397 O O . TRP B 1 164 ? -17.375 3.453 11.516 1 95.19 164 TRP B O 1
ATOM 3407 N N . ARG B 1 165 ? -15.758 5 11.258 1 97.5 165 ARG B N 1
ATOM 3408 C CA . ARG B 1 165 ? -16.578 5.996 10.586 1 97.5 165 ARG B CA 1
ATOM 3409 C C . ARG B 1 165 ? -16.031 6.312 9.195 1 97.5 165 ARG B C 1
ATOM 3411 O O . ARG B 1 165 ? -14.82 6.422 9.016 1 97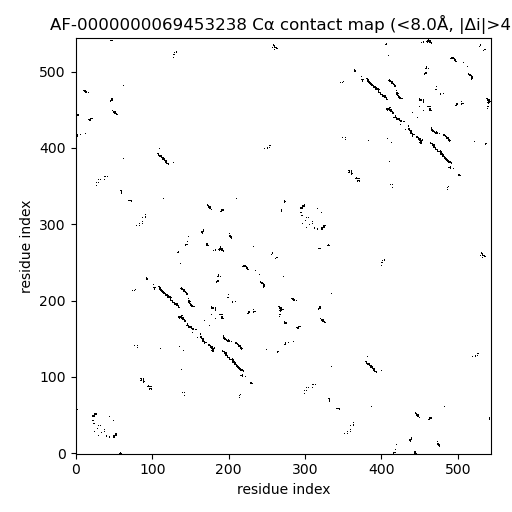.5 165 ARG B O 1
ATOM 3418 N N . TYR B 1 166 ? -16.938 6.5 8.273 1 97.31 166 TYR B N 1
ATOM 3419 C CA . TYR B 1 166 ? -16.531 6.852 6.922 1 97.31 166 TYR B CA 1
ATOM 3420 C C . TYR B 1 166 ? -16.109 8.312 6.844 1 97.31 166 TYR B C 1
ATOM 3422 O O . TYR B 1 166 ? -16.688 9.172 7.508 1 97.31 166 TYR B O 1
ATOM 3430 N N . ILE B 1 167 ? -15.18 8.586 6.078 1 97.38 167 ILE B N 1
ATOM 3431 C CA . ILE B 1 167 ? -14.898 9.93 5.586 1 97.38 167 ILE B CA 1
ATOM 3432 C C . ILE B 1 167 ? -15.586 10.141 4.238 1 97.38 167 ILE B C 1
ATOM 3434 O O . ILE B 1 167 ? -15.172 9.562 3.229 1 97.38 167 ILE B O 1
ATOM 3438 N N . LYS B 1 168 ? -16.609 10.906 4.25 1 96.5 168 LYS B N 1
ATOM 3439 C CA . LYS B 1 168 ? -17.328 11.172 3.01 1 96.5 168 LYS B CA 1
ATOM 3440 C C . LYS B 1 168 ? -16.531 12.094 2.094 1 96.5 168 LYS B C 1
ATOM 3442 O O . LYS B 1 168 ? -16.172 13.203 2.48 1 96.5 168 LYS B O 1
ATOM 3447 N N . PRO B 1 169 ? -16.234 11.578 0.86 1 94.19 169 PRO B N 1
ATOM 3448 C CA . PRO B 1 169 ? -15.547 12.469 -0.068 1 94.19 169 PRO B CA 1
ATOM 3449 C C . PRO B 1 169 ? -16.375 13.703 -0.425 1 94.19 169 PRO B C 1
ATOM 3451 O O . PRO B 1 169 ? -17.594 13.617 -0.56 1 94.19 169 PRO B O 1
ATOM 3454 N N . GLU B 1 170 ? -15.711 14.812 -0.546 1 91.5 170 GLU B N 1
ATOM 3455 C CA . GLU B 1 170 ? -16.359 16.078 -0.888 1 91.5 170 GLU B CA 1
ATOM 3456 C C . GLU B 1 170 ? -15.758 16.672 -2.164 1 91.5 170 GLU B C 1
ATOM 3458 O O . 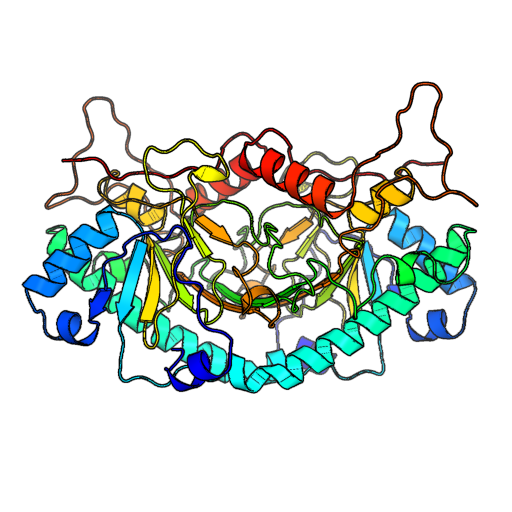GLU B 1 170 ? -14.539 16.766 -2.303 1 91.5 170 GLU B O 1
ATOM 3463 N N . PRO B 1 171 ? -16.672 17.078 -3.066 1 88.62 171 PRO B N 1
ATOM 3464 C CA . PRO B 1 171 ? -16.141 17.719 -4.27 1 88.62 171 PRO B CA 1
ATOM 3465 C C . PRO B 1 171 ? -15.258 18.922 -3.951 1 88.62 171 PRO B C 1
ATOM 3467 O O . PRO B 1 171 ? -15.586 19.734 -3.078 1 88.62 171 PRO B O 1
ATOM 3470 N N . GLY B 1 172 ? -14.094 18.953 -4.66 1 85.44 172 GLY B N 1
ATOM 3471 C CA . GLY B 1 172 ? -13.195 20.094 -4.52 1 85.44 172 GLY B CA 1
ATOM 3472 C C . GLY B 1 172 ? -12.305 20 -3.291 1 85.44 172 GLY B C 1
ATOM 3473 O O . GLY B 1 172 ? -11.5 20.891 -3.031 1 85.44 172 GLY B O 1
ATOM 3474 N N . CYS B 1 173 ? -12.445 18.875 -2.525 1 89.88 173 CYS B N 1
ATOM 3475 C CA . CYS B 1 173 ? -11.688 18.766 -1.284 1 89.88 173 CYS B CA 1
ATOM 3476 C C . CYS B 1 173 ? -10.734 17.578 -1.333 1 89.88 173 CYS B C 1
ATOM 3478 O O . CYS B 1 173 ? -11.008 16.578 -1.999 1 89.88 173 CYS B O 1
ATOM 3480 N N . ALA B 1 174 ? -9.617 17.75 -0.713 1 91.25 174 ALA B N 1
ATOM 3481 C CA . ALA B 1 174 ? -8.719 16.641 -0.37 1 91.25 174 ALA B CA 1
ATOM 3482 C C . ALA B 1 174 ? -8.82 16.312 1.114 1 91.25 174 ALA B C 1
ATOM 3484 O O . ALA B 1 174 ? -9.172 17.156 1.933 1 91.25 174 ALA B O 1
ATOM 3485 N N . VAL B 1 175 ? -8.617 15.055 1.374 1 94.62 175 VAL B N 1
ATOM 3486 C CA . VAL B 1 175 ? -8.469 14.656 2.77 1 94.62 175 VAL B CA 1
ATOM 3487 C C . VAL B 1 175 ? -7.008 14.773 3.188 1 94.62 175 VAL B C 1
ATOM 3489 O O . VAL B 1 175 ? -6.105 14.383 2.441 1 94.62 175 VAL B O 1
ATOM 3492 N N . VAL B 1 176 ? -6.762 15.383 4.32 1 96.06 176 VAL B N 1
ATOM 3493 C CA . VAL B 1 176 ? -5.41 15.508 4.859 1 96.06 176 VAL B CA 1
ATOM 3494 C C . VAL B 1 176 ? -5.305 14.742 6.176 1 96.06 176 VAL B C 1
ATOM 3496 O O . VAL B 1 176 ? -6.098 14.961 7.094 1 96.06 176 VAL B O 1
ATOM 3499 N N . ASN B 1 177 ? -4.375 13.805 6.227 1 97.12 177 ASN B N 1
ATOM 3500 C CA . ASN B 1 177 ? -4.043 13.07 7.445 1 97.12 177 ASN B CA 1
ATOM 3501 C C . ASN B 1 177 ? -2.768 13.602 8.094 1 97.12 177 ASN B C 1
ATOM 3503 O O . ASN B 1 177 ? -1.762 13.805 7.41 1 97.12 177 ASN B O 1
ATOM 3507 N N . VAL B 1 178 ? -2.844 13.82 9.406 1 97.81 178 VAL B N 1
ATOM 3508 C CA . VAL B 1 178 ? -1.642 14.148 10.164 1 97.81 178 VAL B CA 1
ATOM 3509 C C . VAL B 1 178 ? -0.815 12.891 10.398 1 97.81 178 VAL B C 1
ATOM 3511 O O . VAL B 1 178 ? -1.362 11.828 10.719 1 97.81 178 VAL B O 1
ATOM 3514 N N . GLY B 1 179 ? 0.472 12.984 10.25 1 97.19 179 GLY B N 1
ATOM 3515 C CA . GLY B 1 179 ? 1.336 11.828 10.391 1 97.19 179 GLY B CA 1
ATOM 3516 C C . GLY B 1 179 ? 1.979 11.719 11.758 1 97.19 179 GLY B C 1
ATOM 3517 O O . GLY B 1 179 ? 1.974 12.68 12.531 1 97.19 179 GLY B O 1
ATOM 3518 N N . ASP B 1 180 ? 2.568 10.578 12 1 96.19 180 ASP B N 1
ATOM 3519 C CA . ASP B 1 180 ? 3.186 10.25 13.281 1 96.19 180 ASP B CA 1
ATOM 3520 C C . ASP B 1 180 ? 4.375 11.164 13.562 1 96.19 180 ASP B C 1
ATOM 3522 O O . ASP B 1 180 ? 4.66 11.477 14.727 1 96.19 180 ASP B O 1
ATOM 3526 N N . THR B 1 181 ? 5.125 11.562 12.555 1 96.25 181 THR B N 1
ATOM 3527 C CA . THR B 1 181 ? 6.293 12.414 12.742 1 96.25 181 THR B CA 1
ATOM 3528 C C . THR B 1 181 ? 5.887 13.773 13.312 1 96.25 181 THR B C 1
ATOM 3530 O O . THR B 1 181 ? 6.547 14.289 14.219 1 96.25 181 THR B O 1
ATOM 3533 N N . LEU B 1 182 ? 4.836 14.328 12.82 1 96.44 182 LEU B N 1
ATOM 3534 C CA . LEU B 1 182 ? 4.328 15.586 13.352 1 96.44 182 LEU B CA 1
ATOM 3535 C C . LEU B 1 182 ? 3.891 15.414 14.805 1 96.44 182 LEU B C 1
ATOM 3537 O O . LEU B 1 182 ? 4.074 16.328 15.625 1 96.44 182 LEU B O 1
ATOM 3541 N N . VAL B 1 183 ? 3.285 14.273 15.086 1 96.06 183 VAL B N 1
ATOM 3542 C CA . VAL B 1 183 ? 2.873 13.984 16.453 1 96.06 183 VAL B CA 1
ATOM 3543 C C . VAL B 1 183 ? 4.094 13.984 17.375 1 96.06 183 VAL B C 1
ATOM 3545 O O . VAL B 1 183 ? 4.07 14.594 18.453 1 96.06 183 VAL B O 1
ATOM 3548 N N . GLU B 1 184 ? 5.152 13.359 16.953 1 95.25 184 GLU B N 1
ATOM 3549 C CA . GLU B 1 184 ? 6.387 13.32 17.719 1 95.25 184 GLU B CA 1
ATOM 3550 C C . GLU B 1 184 ? 6.973 14.719 17.906 1 95.25 184 GLU B C 1
ATOM 3552 O O . GLU B 1 184 ? 7.32 15.117 19.016 1 95.25 184 GLU B O 1
ATOM 3557 N N . TRP B 1 185 ? 7.059 15.469 16.828 1 96.31 185 TRP B N 1
ATOM 3558 C CA . TRP B 1 185 ? 7.656 16.797 16.859 1 96.31 185 TRP B CA 1
ATOM 3559 C C . TRP B 1 185 ? 6.883 17.734 17.781 1 96.31 185 TRP B C 1
ATOM 3561 O O . TRP B 1 185 ? 7.445 18.688 18.328 1 96.31 185 TRP B O 1
ATOM 3571 N N . THR B 1 186 ? 5.625 17.469 17.984 1 95.75 186 THR B N 1
ATOM 3572 C CA . THR B 1 186 ? 4.801 18.391 18.766 1 95.75 186 THR B CA 1
ATOM 3573 C C . THR B 1 186 ? 4.52 17.812 20.141 1 95.75 186 THR B C 1
ATOM 3575 O O . THR B 1 186 ? 3.625 18.297 20.844 1 95.75 186 THR B O 1
ATOM 3578 N N . GLY B 1 187 ? 5.207 16.719 20.484 1 93.44 187 GLY B N 1
ATOM 3579 C CA . GLY B 1 187 ? 5.062 16.141 21.812 1 93.44 187 GLY B CA 1
ATOM 3580 C C . GLY B 1 187 ? 3.678 15.57 22.062 1 93.44 187 GLY B C 1
ATOM 3581 O O . GLY B 1 187 ? 3.162 15.664 23.188 1 93.44 187 GLY B O 1
ATOM 3582 N N . GLY B 1 188 ? 3.031 15.164 21.016 1 94.31 188 GLY B N 1
ATOM 3583 C CA . GLY B 1 188 ? 1.726 14.547 21.156 1 94.31 188 GLY B CA 1
ATOM 3584 C C . GLY B 1 188 ? 0.585 15.547 21.188 1 94.31 188 GLY B C 1
ATOM 3585 O O . GLY B 1 188 ? -0.558 15.18 21.469 1 94.31 188 GLY B O 1
ATOM 3586 N N . LEU B 1 189 ? 0.868 16.766 20.953 1 94.5 189 LEU B N 1
ATOM 3587 C CA . LEU B 1 189 ? -0.183 17.766 20.875 1 94.5 189 LEU B CA 1
ATOM 3588 C C . LEU B 1 189 ? -1.148 17.469 19.734 1 94.5 189 LEU B C 1
ATOM 3590 O O . LEU B 1 189 ? -2.365 17.594 19.891 1 94.5 189 LEU B O 1
ATOM 3594 N N . LEU B 1 190 ? -0.628 17.156 18.547 1 95.94 190 LEU B N 1
ATOM 3595 C CA . LEU B 1 190 ? -1.424 16.797 17.375 1 95.94 190 LEU B CA 1
ATOM 3596 C C . LEU B 1 190 ? -1.729 15.305 17.375 1 95.94 190 LEU B C 1
ATOM 3598 O O . LEU B 1 190 ? -1.221 14.555 18.219 1 95.94 190 LEU B O 1
ATOM 3602 N N . ARG B 1 191 ? -2.605 14.906 16.469 1 96 191 ARG B N 1
ATOM 3603 C CA . ARG B 1 191 ? -3.041 13.516 16.438 1 96 191 ARG B CA 1
ATOM 3604 C C . ARG B 1 191 ? -2.834 12.898 15.062 1 96 191 ARG B C 1
ATOM 3606 O O . ARG B 1 191 ? -3.082 13.555 14.047 1 96 191 ARG B O 1
ATOM 3613 N N . SER B 1 192 ? -2.316 11.719 15.023 1 96.94 192 SER B N 1
ATOM 3614 C CA . SER B 1 192 ? -2.355 10.859 13.844 1 96.94 192 SER B CA 1
ATOM 3615 C C . SER B 1 192 ? -3.393 9.75 14.008 1 96.94 192 SER B C 1
ATOM 3617 O O . SER B 1 192 ? -3.289 8.93 14.922 1 96.94 192 SER B O 1
ATOM 3619 N N . SER B 1 193 ? -4.332 9.672 13.172 1 95.75 193 SER B N 1
ATOM 3620 C CA . SER B 1 193 ? -5.516 8.836 13.359 1 95.75 193 SER B CA 1
ATOM 3621 C C . SER B 1 193 ? -5.371 7.5 12.641 1 95.75 193 SER B C 1
ATOM 3623 O O . SER B 1 193 ? -4.859 7.445 11.523 1 95.75 193 SER B O 1
ATOM 3625 N N . LEU B 1 194 ? -5.828 6.461 13.352 1 95.38 194 LEU B N 1
ATOM 3626 C CA . LEU B 1 194 ? -5.961 5.164 12.703 1 95.38 194 LEU B CA 1
ATOM 3627 C C . LEU B 1 194 ? -7.02 5.215 11.602 1 95.38 194 LEU B C 1
ATOM 3629 O O . LEU B 1 194 ? -8.148 5.656 11.836 1 95.38 194 LEU B O 1
ATOM 3633 N N . HIS B 1 195 ? -6.676 4.809 10.398 1 96.19 195 HIS B N 1
ATOM 3634 C CA . HIS B 1 195 ? -7.605 4.82 9.273 1 96.19 195 HIS B CA 1
ATOM 3635 C C . HIS B 1 195 ? -7.414 3.594 8.391 1 96.19 195 HIS B C 1
ATOM 3637 O O . HIS B 1 195 ? -6.41 2.885 8.516 1 96.19 195 HIS B O 1
ATOM 3643 N N . ARG B 1 196 ? -8.359 3.283 7.641 1 93.25 196 ARG B N 1
ATOM 3644 C CA . ARG B 1 196 ? -8.352 2.129 6.746 1 93.25 196 ARG B CA 1
ATOM 3645 C C . ARG B 1 196 ? -9.195 2.396 5.504 1 93.25 196 ARG B C 1
ATOM 3647 O O . ARG B 1 196 ? -9.828 3.449 5.391 1 93.25 196 ARG B O 1
ATOM 3654 N N . VAL B 1 197 ? -9.109 1.562 4.535 1 93.62 197 VAL B N 1
ATOM 3655 C CA . VAL B 1 197 ? -9.945 1.628 3.342 1 93.62 197 VAL B CA 1
ATOM 3656 C C . VAL B 1 197 ? -10.758 0.343 3.205 1 93.62 197 VAL B C 1
ATOM 3658 O O . VAL B 1 197 ? -10.203 -0.758 3.285 1 93.62 197 VAL B O 1
ATOM 3661 N N . VAL B 1 198 ? -12.023 0.512 3.119 1 91.56 198 VAL B N 1
ATOM 3662 C CA . VAL B 1 198 ? -12.938 -0.593 2.857 1 91.56 198 VAL B CA 1
ATOM 3663 C C . VAL B 1 198 ? -13.664 -0.362 1.534 1 91.56 198 VAL B C 1
ATOM 3665 O O . VAL B 1 198 ? -13.484 0.676 0.894 1 91.56 198 VAL B O 1
ATOM 3668 N N . THR B 1 199 ? -14.367 -1.343 1.109 1 91 199 THR B N 1
ATOM 3669 C CA . THR B 1 199 ? -15.211 -1.153 -0.067 1 91 199 THR B CA 1
ATOM 3670 C C . THR B 1 199 ? -16.125 0.05 0.115 1 91 199 THR B C 1
ATOM 3672 O O . THR B 1 199 ? -16.656 0.279 1.208 1 91 199 THR B O 1
ATOM 3675 N N . ALA B 1 200 ? -16.297 0.793 -1.007 1 94 200 ALA B N 1
ATOM 3676 C CA . ALA B 1 200 ? -17.203 1.941 -0.928 1 94 200 ALA B CA 1
ATOM 3677 C C . ALA B 1 200 ? -18.609 1.512 -0.508 1 94 200 ALA B C 1
ATOM 3679 O O . ALA B 1 200 ? -19.062 0.425 -0.87 1 94 200 ALA B O 1
ATOM 3680 N N . PRO B 1 201 ? -19.266 2.344 0.235 1 94.69 201 PRO B N 1
ATOM 3681 C CA . PRO B 1 201 ? -20.562 1.938 0.77 1 94.69 201 PRO B CA 1
ATOM 3682 C C . PRO B 1 201 ? -21.688 2.049 -0.26 1 94.69 201 PRO B C 1
ATOM 3684 O O . PRO B 1 201 ? -21.625 2.893 -1.158 1 94.69 201 PRO B O 1
ATOM 3687 N N . GLY B 1 202 ? -22.703 1.205 -0.092 1 94 202 GLY B N 1
ATOM 3688 C CA . GLY B 1 202 ? -23.906 1.254 -0.911 1 94 202 GLY B CA 1
ATOM 3689 C C . GLY B 1 202 ? -23.625 1.018 -2.385 1 94 202 GLY B C 1
ATOM 3690 O O . GLY B 1 202 ? -22.828 0.151 -2.742 1 94 202 GLY B O 1
ATOM 3691 N N . ASP B 1 203 ? -24.328 1.815 -3.189 1 94.25 203 ASP B N 1
ATOM 3692 C CA . ASP B 1 203 ? -24.234 1.622 -4.633 1 94.25 203 ASP B CA 1
ATOM 3693 C C . ASP B 1 203 ? -22.859 2.004 -5.156 1 94.25 203 ASP B C 1
ATOM 3695 O O . ASP B 1 203 ? -22.484 1.641 -6.273 1 94.25 203 ASP B O 1
ATOM 3699 N N . GLN B 1 204 ? -22.125 2.715 -4.367 1 94.94 204 GLN B N 1
ATOM 3700 C CA . GLN B 1 204 ? -20.766 3.066 -4.785 1 94.94 204 GLN B CA 1
ATOM 3701 C C . GLN B 1 204 ? -19.859 1.834 -4.828 1 94.94 204 GLN B C 1
ATOM 3703 O O . GLN B 1 204 ? -18.797 1.862 -5.438 1 94.94 204 GLN B O 1
ATOM 3708 N N . ALA B 1 205 ? -20.297 0.786 -4.133 1 91.44 205 ALA B N 1
ATOM 3709 C CA . ALA B 1 205 ? -19.531 -0.456 -4.18 1 91.44 205 ALA B CA 1
ATOM 3710 C C . ALA B 1 205 ? -19.484 -1.024 -5.594 1 91.44 205 ALA B C 1
ATOM 3712 O O . ALA B 1 205 ? -18.609 -1.817 -5.93 1 91.44 205 ALA B O 1
ATOM 3713 N N . MET B 1 206 ? -20.469 -0.624 -6.371 1 90.31 206 MET B N 1
ATOM 3714 C CA . MET B 1 206 ? -20.656 -1.252 -7.676 1 90.31 206 MET B CA 1
ATOM 3715 C C . MET B 1 206 ? -19.953 -0.466 -8.766 1 90.31 206 MET B C 1
ATOM 3717 O O . MET B 1 206 ? -20.172 -0.698 -9.953 1 90.31 206 MET B O 1
ATOM 3721 N N . VAL B 1 207 ? -19.125 0.47 -8.398 1 88.69 207 VAL B N 1
ATOM 3722 C CA . VAL B 1 207 ? -18.281 1.173 -9.367 1 88.69 207 VAL B CA 1
ATOM 3723 C C . VAL B 1 207 ? -16.812 1.028 -8.977 1 88.69 207 VAL B C 1
ATOM 3725 O O . VAL B 1 207 ? -16.5 0.684 -7.836 1 88.69 207 VAL B O 1
ATOM 3728 N N . GLN B 1 208 ? -15.969 1.202 -9.984 1 85.81 208 GLN B N 1
ATOM 3729 C CA . GLN B 1 208 ? -14.531 1.176 -9.711 1 85.81 208 GLN B CA 1
ATOM 3730 C C . GLN B 1 208 ? -14.125 2.305 -8.773 1 85.81 208 GLN B C 1
ATOM 3732 O O . GLN B 1 208 ? -14.648 3.418 -8.867 1 85.81 208 GLN B O 1
ATOM 3737 N N . ARG B 1 209 ? -13.258 1.975 -7.855 1 89.06 209 ARG B N 1
ATOM 3738 C CA . ARG B 1 209 ? -12.742 2.988 -6.941 1 89.06 209 ARG B CA 1
ATOM 3739 C C . ARG B 1 209 ? -11.289 3.33 -7.266 1 89.06 209 ARG B C 1
ATOM 3741 O O . ARG B 1 209 ? -10.469 2.436 -7.473 1 89.06 209 ARG B O 1
ATOM 3748 N N . HIS B 1 210 ? -11.039 4.559 -7.391 1 87.62 210 HIS B N 1
ATOM 3749 C CA . HIS B 1 210 ? -9.672 5.047 -7.547 1 87.62 210 HIS B CA 1
ATOM 3750 C C . HIS B 1 210 ? -9.336 6.098 -6.492 1 87.62 210 HIS B C 1
ATOM 3752 O O . HIS B 1 210 ? -10.203 6.863 -6.074 1 87.62 210 HIS B O 1
ATOM 3758 N N . SER B 1 211 ? -8.125 6.074 -6.062 1 90.38 211 SER B N 1
ATOM 3759 C CA . SER B 1 211 ? -7.648 7.059 -5.102 1 90.38 211 SER B CA 1
ATOM 3760 C C . SER B 1 211 ? -6.18 7.402 -5.344 1 90.38 211 SER B C 1
ATOM 3762 O O . SER B 1 211 ? -5.457 6.637 -5.98 1 90.38 211 SER B O 1
ATOM 3764 N N . VAL B 1 212 ? -5.82 8.539 -4.926 1 88.94 212 VAL B N 1
ATOM 3765 C CA . VAL B 1 212 ? -4.441 9.016 -4.969 1 88.94 212 VAL B CA 1
ATOM 3766 C C . VAL B 1 212 ? -4.008 9.469 -3.574 1 88.94 212 VAL B C 1
ATOM 3768 O O . VAL B 1 212 ? -4.758 10.148 -2.875 1 88.94 212 VAL B O 1
ATOM 3771 N N . ALA B 1 213 ? -2.889 9.039 -3.191 1 92.81 213 ALA B N 1
ATOM 3772 C CA . ALA B 1 213 ? -2.311 9.461 -1.918 1 92.81 213 ALA B CA 1
ATOM 3773 C C . ALA B 1 213 ? -0.896 10 -2.111 1 92.81 213 ALA B C 1
ATOM 3775 O O . ALA B 1 213 ? -0.076 9.375 -2.791 1 92.81 213 ALA B O 1
ATOM 3776 N N . TYR B 1 214 ? -0.709 11.156 -1.657 1 92.75 214 TYR B N 1
ATOM 3777 C CA . TYR B 1 214 ? 0.631 11.727 -1.564 1 92.75 214 TYR B CA 1
ATOM 3778 C C . TYR B 1 214 ? 1.099 11.789 -0.116 1 92.75 214 TYR B C 1
ATOM 3780 O O . TYR B 1 214 ? 0.569 12.562 0.682 1 92.75 214 TYR B O 1
ATOM 3788 N N . LEU B 1 215 ? 2.104 10.961 0.154 1 95.81 215 LEU B N 1
ATOM 3789 C CA . LEU B 1 215 ? 2.639 10.875 1.508 1 95.81 215 LEU B CA 1
ATOM 3790 C C . LEU B 1 215 ? 3.889 11.742 1.653 1 95.81 215 LEU B C 1
ATOM 3792 O O . LEU B 1 215 ? 4.957 11.383 1.153 1 95.81 215 LEU B O 1
ATOM 3796 N N . VAL B 1 216 ? 3.674 12.82 2.367 1 94.94 216 VAL B N 1
ATOM 3797 C CA . VAL B 1 216 ? 4.797 13.719 2.615 1 94.94 216 VAL B CA 1
ATOM 3798 C C . VAL B 1 216 ? 5.586 13.234 3.83 1 94.94 216 VAL B C 1
ATOM 3800 O O . VAL B 1 216 ? 5.016 12.992 4.895 1 94.94 216 VAL B O 1
ATOM 3803 N N . ARG B 1 217 ? 6.828 13.125 3.605 1 93.44 217 ARG B N 1
ATOM 3804 C CA . ARG B 1 217 ? 7.73 12.672 4.656 1 93.44 217 ARG B CA 1
ATOM 3805 C C . ARG B 1 217 ? 8.797 13.711 4.953 1 93.44 217 ARG B C 1
ATOM 3807 O O . ARG B 1 217 ? 9.156 14.508 4.082 1 93.44 217 ARG B O 1
ATOM 3814 N N . ALA B 1 218 ? 9.266 13.664 6.18 1 94.56 218 ALA B N 1
ATOM 3815 C CA . ALA B 1 218 ? 10.336 14.562 6.605 1 94.56 218 ALA B CA 1
ATOM 3816 C C . ALA B 1 218 ? 11.656 14.188 5.949 1 94.56 218 ALA B C 1
ATOM 3818 O O . ALA B 1 218 ? 11.844 13.047 5.516 1 94.56 218 ALA B O 1
ATOM 3819 N N . LYS B 1 219 ? 12.43 15.258 5.879 1 91.5 219 LYS B N 1
ATOM 3820 C CA . LYS B 1 219 ? 13.773 14.961 5.398 1 91.5 219 LYS B CA 1
ATOM 3821 C C . LYS B 1 219 ? 14.469 13.945 6.297 1 91.5 219 LYS B C 1
ATOM 3823 O O . LYS B 1 219 ? 14.312 13.977 7.52 1 91.5 219 LYS B O 1
ATOM 3828 N N . ARG B 1 220 ? 15.172 13.086 5.773 1 83.62 220 ARG B N 1
ATOM 3829 C CA . ARG B 1 220 ? 15.68 11.867 6.395 1 83.62 220 ARG B CA 1
ATOM 3830 C C . ARG B 1 220 ? 16.547 12.195 7.613 1 83.62 220 ARG B C 1
ATOM 3832 O O . ARG B 1 220 ? 16.453 11.523 8.641 1 83.62 220 ARG B O 1
ATOM 3839 N N . ASN B 1 221 ? 17.375 13.164 7.488 1 86.81 221 ASN B N 1
ATOM 3840 C CA . ASN B 1 221 ? 18.344 13.445 8.539 1 86.81 221 ASN B CA 1
ATOM 3841 C C . ASN B 1 221 ? 17.781 14.438 9.562 1 86.81 221 ASN B C 1
ATOM 3843 O O . ASN B 1 221 ? 18.516 14.906 10.438 1 86.81 221 ASN B O 1
ATOM 3847 N N . ALA B 1 222 ? 16.516 14.711 9.352 1 93.12 222 ALA B N 1
ATOM 3848 C CA . ALA B 1 222 ? 15.914 15.594 10.344 1 93.12 222 ALA B CA 1
ATOM 3849 C C . ALA B 1 222 ? 15.875 14.93 11.719 1 93.12 222 ALA B C 1
ATOM 3851 O O . ALA B 1 222 ? 15.688 13.719 11.82 1 93.12 222 ALA B O 1
ATOM 3852 N N . SER B 1 223 ? 16.078 15.758 12.68 1 94.38 223 SER B N 1
ATOM 3853 C CA . SER B 1 223 ? 15.922 15.281 14.047 1 94.38 223 SER B CA 1
ATOM 3854 C C . SER B 1 223 ? 14.453 15.039 14.391 1 94.38 223 SER B C 1
ATOM 3856 O O . SER B 1 223 ? 13.578 15.781 13.938 1 94.38 223 SER B O 1
ATOM 3858 N N . LEU B 1 224 ? 14.25 14.016 15.195 1 95.12 224 LEU B N 1
ATOM 3859 C CA . LEU B 1 224 ? 12.891 13.773 15.672 1 95.12 224 LEU B CA 1
ATOM 3860 C C . LEU B 1 224 ? 12.688 14.375 17.062 1 95.12 224 LEU B C 1
ATOM 3862 O O . LEU B 1 224 ? 11.664 14.133 17.703 1 95.12 224 LEU B O 1
ATOM 3866 N N . GLN B 1 225 ? 13.633 15.133 17.484 1 95.06 225 GLN B N 1
ATOM 3867 C CA . GLN B 1 225 ? 13.484 15.812 18.766 1 95.06 225 GLN B CA 1
ATOM 3868 C C . GLN B 1 225 ? 12.258 16.719 18.766 1 95.06 225 GLN B C 1
ATOM 3870 O O . GLN B 1 225 ? 11.961 17.375 17.75 1 95.06 225 GLN B O 1
ATOM 3875 N N . ARG B 1 226 ? 11.688 16.703 19.922 1 95.5 226 ARG B N 1
ATOM 3876 C CA . ARG B 1 226 ? 10.539 17.578 20.094 1 95.5 226 ARG B CA 1
ATOM 3877 C C . ARG B 1 226 ? 10.906 19.031 19.812 1 95.5 226 ARG B C 1
ATOM 3879 O O . ARG B 1 226 ? 11.938 19.516 20.281 1 95.5 226 ARG B O 1
ATOM 3886 N N . LEU B 1 227 ? 10.07 19.609 18.953 1 95.5 227 LEU B N 1
ATOM 3887 C CA . LEU B 1 227 ? 10.273 21.031 18.688 1 95.5 227 LEU B CA 1
ATOM 3888 C C . LEU B 1 227 ? 10.047 21.859 19.938 1 95.5 227 LEU B C 1
ATOM 3890 O O . LEU B 1 227 ? 9.32 21.453 20.844 1 95.5 227 LEU B O 1
ATOM 3894 N N . LYS B 1 228 ? 10.711 22.953 19.922 1 93.06 228 LYS B N 1
ATOM 3895 C CA . LYS B 1 228 ? 10.586 23.859 21.062 1 93.06 228 LYS B CA 1
ATOM 3896 C C . LYS B 1 228 ? 9.859 25.141 20.672 1 93.06 228 LYS B C 1
ATOM 3898 O O . LYS B 1 228 ? 10.031 25.641 19.562 1 93.06 228 LYS B O 1
ATOM 3903 N N . GLY B 1 229 ? 8.992 25.516 21.625 1 89.88 229 GLY B N 1
ATOM 3904 C CA . GLY B 1 229 ? 8.359 26.812 21.438 1 89.88 229 GLY B CA 1
ATOM 3905 C C . GLY B 1 229 ? 6.844 26.734 21.422 1 89.88 229 GLY B C 1
ATOM 3906 O O . GLY B 1 229 ? 6.266 25.672 21.203 1 89.88 229 GLY B O 1
ATOM 3907 N N . GLY B 1 230 ? 6.395 27.828 21.75 1 93.81 230 GLY B N 1
ATOM 3908 C CA . GLY B 1 230 ? 4.957 28.031 21.656 1 93.81 230 GLY B CA 1
ATOM 3909 C C . GLY B 1 230 ? 4.168 27.094 22.547 1 93.81 230 GLY B C 1
ATOM 3910 O O . GLY B 1 230 ? 4.438 26.984 23.75 1 93.81 230 GLY B O 1
ATOM 3911 N N . THR B 1 231 ? 3.186 26.422 21.906 1 93.06 231 THR B N 1
ATOM 3912 C CA . THR B 1 231 ? 2.236 25.609 22.656 1 93.06 231 THR B CA 1
ATOM 3913 C C . THR B 1 231 ? 2.744 24.172 22.797 1 93.06 231 THR B C 1
ATOM 3915 O O . THR B 1 231 ? 2.105 23.344 23.438 1 93.06 231 THR B O 1
ATOM 3918 N N . ILE B 1 232 ? 3.871 23.828 22.219 1 94.94 232 ILE B N 1
ATOM 3919 C CA . ILE B 1 232 ? 4.43 22.484 22.312 1 94.94 232 ILE B CA 1
ATOM 3920 C C . ILE B 1 232 ? 4.906 22.219 23.734 1 94.94 232 ILE B C 1
ATOM 3922 O O . ILE B 1 232 ? 5.727 22.953 24.281 1 94.94 232 ILE B O 1
ATOM 3926 N N . PRO B 1 233 ? 4.391 21.156 24.328 1 93.94 233 PRO B N 1
ATOM 3927 C CA . PRO B 1 233 ? 4.75 20.891 25.719 1 93.94 233 PRO B CA 1
ATOM 3928 C C . PRO B 1 233 ? 6.219 20.516 25.891 1 93.94 233 PRO B C 1
ATOM 3930 O O . PRO B 1 233 ? 6.754 19.734 25.078 1 93.94 233 PRO B O 1
ATOM 3933 N N . PRO B 1 234 ? 6.773 21.094 26.906 1 92.06 234 PRO B N 1
ATOM 3934 C CA . PRO B 1 234 ? 8.141 20.641 27.203 1 92.06 234 PRO B CA 1
ATOM 3935 C C . PRO B 1 234 ? 8.195 19.203 27.688 1 92.06 234 PRO B C 1
ATOM 3937 O O . PRO B 1 234 ? 7.156 18.609 28 1 92.06 234 PRO B O 1
ATOM 3940 N N . LEU B 1 235 ? 9.383 18.688 27.625 1 91.38 235 LEU B N 1
ATOM 3941 C CA . LEU B 1 235 ? 9.547 17.328 28.156 1 91.38 235 LEU B CA 1
ATOM 3942 C C . LEU B 1 235 ? 9.172 17.266 29.625 1 91.38 235 LEU B C 1
ATOM 3944 O O . LEU B 1 235 ? 9.508 18.172 30.391 1 91.38 235 LEU B O 1
ATOM 3948 N N . ALA B 1 236 ? 8.359 16.312 29.969 1 88.75 236 ALA B N 1
ATOM 3949 C CA . ALA B 1 236 ? 8.023 16.078 31.375 1 88.75 236 ALA B CA 1
ATOM 3950 C C . ALA B 1 236 ? 9.234 15.57 32.156 1 88.75 236 ALA B C 1
ATOM 3952 O O . ALA B 1 236 ? 10.195 15.062 31.562 1 88.75 236 ALA B O 1
ATOM 3953 N N . PRO B 1 237 ? 9.148 15.812 33.5 1 90.06 237 PRO B N 1
ATOM 3954 C CA . PRO B 1 237 ? 10.242 15.25 34.281 1 90.06 237 PRO B CA 1
ATOM 3955 C C . PRO B 1 237 ? 10.43 13.758 34.031 1 90.06 237 PRO B C 1
ATOM 3957 O O . PRO B 1 237 ? 9.469 12.992 34.125 1 90.06 237 PRO B O 1
ATOM 3960 N N . GLY B 1 238 ? 11.586 13.344 33.688 1 91.62 238 GLY B N 1
ATOM 3961 C CA . GLY B 1 238 ? 11.883 11.945 33.469 1 91.62 238 GLY B CA 1
ATOM 3962 C C . GLY B 1 238 ? 11.641 11.508 32.031 1 91.62 238 GLY B C 1
ATOM 3963 O O . GLY B 1 238 ? 12.039 10.406 31.641 1 91.62 238 GLY B O 1
ATOM 3964 N N . GLU B 1 239 ? 10.906 12.422 31.344 1 89.69 239 GLU B N 1
ATOM 3965 C CA . GLU B 1 239 ? 10.672 12.102 29.938 1 89.69 239 GLU B CA 1
ATOM 3966 C C . GLU B 1 239 ? 11.938 12.312 29.109 1 89.69 239 GLU B C 1
ATOM 3968 O O . GLU B 1 239 ? 12.594 13.344 29.219 1 89.69 239 GLU B O 1
ATOM 3973 N N . GLU B 1 240 ? 12.32 11.203 28.359 1 89.25 240 GLU B N 1
ATOM 3974 C CA . GLU B 1 240 ? 13.477 11.32 27.469 1 89.25 240 GLU B CA 1
ATOM 3975 C C . GLU B 1 240 ? 13.055 11.781 26.078 1 89.25 240 GLU B C 1
ATOM 3977 O O . GLU B 1 240 ? 12.008 11.375 25.578 1 89.25 240 GLU B O 1
ATOM 3982 N N . ASP B 1 241 ? 13.852 12.633 25.562 1 88.25 241 ASP B N 1
ATOM 3983 C CA . ASP B 1 241 ? 13.578 13.109 24.203 1 88.25 241 ASP B CA 1
ATOM 3984 C C . ASP B 1 241 ? 13.945 12.047 23.172 1 88.25 241 ASP B C 1
ATOM 3986 O O . ASP B 1 241 ? 14.797 11.195 23.422 1 88.25 241 ASP B O 1
ATOM 3990 N N . GLU B 1 242 ? 13.188 12.07 22.062 1 88.94 242 GLU B N 1
ATOM 3991 C CA . GLU B 1 242 ? 13.578 11.227 20.938 1 88.94 242 GLU B CA 1
ATOM 3992 C C . GLU B 1 242 ? 14.867 11.719 20.297 1 88.94 242 GLU B C 1
ATOM 3994 O O . GLU B 1 242 ? 14.93 12.852 19.812 1 88.94 242 GLU B O 1
ATOM 3999 N N . THR B 1 243 ? 15.914 10.93 20.281 1 88.56 243 THR B N 1
ATOM 4000 C CA . THR B 1 243 ? 17.219 11.367 19.766 1 88.56 243 THR B CA 1
ATOM 4001 C C . THR B 1 243 ? 17.484 10.773 18.391 1 88.56 243 THR B C 1
ATOM 4003 O O . THR B 1 243 ? 18.453 11.141 17.734 1 88.56 243 THR B O 1
ATOM 4006 N N . ARG B 1 244 ? 16.688 10.008 18 1 90.69 244 ARG B N 1
ATOM 4007 C CA . ARG B 1 244 ? 16.875 9.398 16.688 1 90.69 244 ARG B CA 1
ATOM 4008 C C . ARG B 1 244 ? 16.547 10.391 15.57 1 90.69 244 ARG B C 1
ATOM 4010 O O . ARG B 1 244 ? 15.758 11.32 15.766 1 90.69 244 ARG B O 1
ATOM 4017 N N . SER B 1 245 ? 17.203 10.102 14.438 1 92.56 245 SER B N 1
ATOM 4018 C CA . SER B 1 245 ? 16.766 10.789 13.227 1 92.56 245 SER B CA 1
ATOM 4019 C C . SER B 1 245 ? 15.453 10.219 12.711 1 92.56 245 SER B C 1
ATOM 4021 O O . SER B 1 245 ? 15.031 9.133 13.125 1 92.56 245 SER B O 1
ATOM 4023 N N . VAL B 1 246 ? 14.797 10.984 11.867 1 91.5 246 VAL B N 1
ATOM 4024 C CA . VAL B 1 246 ? 13.555 10.547 11.234 1 91.5 246 VAL B CA 1
ATOM 4025 C C . VAL B 1 246 ? 13.781 9.203 10.547 1 91.5 246 VAL B C 1
ATOM 4027 O O . VAL B 1 246 ? 12.977 8.281 10.695 1 91.5 246 VAL B O 1
ATOM 4030 N N . ASP B 1 247 ? 14.891 9.109 9.891 1 85.5 247 ASP B N 1
ATOM 4031 C CA . ASP B 1 247 ? 15.211 7.887 9.156 1 85.5 247 ASP B CA 1
ATOM 4032 C C . ASP B 1 247 ? 15.336 6.691 10.102 1 85.5 247 ASP B C 1
ATOM 4034 O O . ASP B 1 247 ? 14.742 5.641 9.859 1 85.5 247 ASP B O 1
ATOM 4038 N N . GLU B 1 248 ? 16.094 6.828 11.117 1 88.06 248 GLU B N 1
ATOM 4039 C CA . GLU B 1 248 ? 16.312 5.766 12.094 1 88.06 248 GLU B CA 1
ATOM 4040 C C . GLU B 1 248 ? 15 5.352 12.758 1 88.06 248 GLU B C 1
ATOM 4042 O O . GLU B 1 248 ? 14.75 4.16 12.953 1 88.06 248 GLU B O 1
ATOM 4047 N N . TRP B 1 249 ? 14.234 6.305 13.094 1 90.69 249 TRP B N 1
ATOM 4048 C CA . TRP B 1 249 ? 12.969 6.062 13.781 1 90.69 249 TRP B CA 1
ATOM 4049 C C . TRP B 1 249 ? 11.984 5.336 12.867 1 90.69 249 TRP B C 1
ATOM 4051 O O . TRP B 1 249 ? 11.297 4.402 13.297 1 90.69 249 TRP B O 1
ATOM 4061 N N . ASN B 1 250 ? 11.875 5.793 11.641 1 87.5 250 ASN B N 1
ATOM 4062 C CA . ASN B 1 250 ? 10.992 5.152 10.672 1 87.5 250 ASN B CA 1
ATOM 4063 C C . ASN B 1 250 ? 11.375 3.691 10.438 1 87.5 250 ASN B C 1
ATOM 4065 O O . ASN B 1 250 ? 10.508 2.824 10.344 1 87.5 250 ASN B O 1
ATOM 4069 N N . GLU B 1 251 ? 12.672 3.443 10.25 1 83.88 251 GLU B N 1
ATOM 4070 C CA . GLU B 1 251 ? 13.148 2.076 10.078 1 83.88 251 GLU B CA 1
ATOM 4071 C C . GLU B 1 251 ? 12.797 1.211 11.289 1 83.88 251 GLU B C 1
ATOM 4073 O O . GLU B 1 251 ? 12.336 0.078 11.133 1 83.88 251 GLU B O 1
ATOM 4078 N N . TRP B 1 252 ? 13.102 1.747 12.453 1 87.25 252 TRP B N 1
ATOM 4079 C CA . TRP B 1 252 ? 12.789 1.038 13.688 1 87.25 252 TRP B CA 1
ATOM 4080 C C . TRP B 1 252 ? 11.297 0.723 13.773 1 87.25 252 TRP B C 1
ATOM 4082 O O . TRP B 1 252 ? 10.914 -0.415 14.047 1 87.25 252 TRP B O 1
ATOM 4092 N N . LYS B 1 253 ? 10.461 1.693 13.57 1 87.12 253 LYS B N 1
ATOM 4093 C CA . LYS B 1 253 ? 9.016 1.532 13.672 1 87.12 253 LYS B CA 1
ATOM 4094 C C . LYS B 1 253 ? 8.508 0.511 12.656 1 87.12 253 LYS B C 1
ATOM 4096 O O . LYS B 1 253 ? 7.684 -0.347 12.992 1 87.12 253 LYS B O 1
ATOM 4101 N N . SER B 1 254 ? 8.977 0.617 11.43 1 83.25 254 SER B N 1
ATOM 4102 C CA . SER B 1 254 ? 8.578 -0.327 10.391 1 83.25 254 SER B CA 1
ATOM 4103 C C . SER B 1 254 ? 8.945 -1.758 10.773 1 83.25 254 SER B C 1
ATOM 4105 O O . SER B 1 254 ? 8.141 -2.678 10.586 1 83.25 254 SER B O 1
ATOM 4107 N N . ARG B 1 255 ? 10.117 -1.917 11.281 1 80.94 255 ARG B N 1
ATOM 4108 C CA . ARG B 1 255 ? 10.578 -3.24 11.695 1 80.94 255 ARG B CA 1
ATOM 4109 C C . ARG B 1 255 ? 9.727 -3.781 12.836 1 80.94 255 ARG B C 1
ATOM 4111 O O . ARG B 1 255 ? 9.375 -4.961 12.852 1 80.94 255 ARG B O 1
ATOM 4118 N N . GLN B 1 256 ? 9.406 -2.898 13.812 1 83.44 256 GLN B N 1
ATOM 4119 C CA . GLN B 1 256 ? 8.609 -3.316 14.953 1 83.44 256 GLN B CA 1
ATOM 4120 C C . GLN B 1 256 ? 7.215 -3.77 14.516 1 83.44 256 GLN B C 1
ATOM 4122 O O . GLN B 1 256 ? 6.672 -4.73 15.062 1 83.44 256 GLN B O 1
ATOM 4127 N N . ILE B 1 257 ? 6.703 -3.166 13.547 1 78.88 257 ILE B N 1
ATOM 4128 C CA . ILE B 1 257 ? 5.375 -3.5 13.055 1 78.88 257 ILE B CA 1
ATOM 4129 C C . ILE B 1 257 ? 5.41 -4.852 12.352 1 78.88 257 ILE B C 1
ATOM 4131 O O . ILE B 1 257 ? 4.574 -5.723 12.617 1 78.88 257 ILE B O 1
ATOM 4135 N N . VAL B 1 258 ? 6.418 -5.09 11.508 1 75.94 258 VAL B N 1
ATOM 4136 C CA . VAL B 1 258 ? 6.527 -6.324 10.742 1 75.94 258 VAL B CA 1
ATOM 4137 C C . VAL B 1 258 ? 6.785 -7.496 11.688 1 75.94 258 VAL B C 1
ATOM 4139 O O . VAL B 1 258 ? 6.324 -8.617 11.438 1 75.94 258 VAL B O 1
ATOM 4142 N N . LEU B 1 259 ? 7.465 -7.172 12.797 1 76.81 259 LEU B N 1
ATOM 4143 C CA . LEU B 1 259 ? 7.789 -8.211 13.766 1 76.81 259 LEU B CA 1
ATOM 4144 C C . LEU B 1 259 ? 6.629 -8.422 14.734 1 76.81 259 LEU B C 1
ATOM 4146 O O . LEU B 1 259 ? 6.695 -9.297 15.602 1 76.81 259 LEU B O 1
ATOM 4150 N N . GLY B 1 260 ? 5.547 -7.637 14.602 1 74.94 260 GLY B N 1
ATOM 4151 C CA . GLY B 1 260 ? 4.387 -7.746 15.469 1 74.94 260 GLY B CA 1
ATOM 4152 C C . GLY B 1 260 ? 4.621 -7.164 16.859 1 74.94 260 GLY B C 1
ATOM 4153 O O . GLY B 1 260 ? 3.879 -7.461 17.797 1 74.94 260 GLY B O 1
ATOM 4154 N N . GLN B 1 261 ? 5.613 -6.367 17.047 1 77.75 261 GLN B N 1
ATOM 4155 C CA . GLN B 1 261 ? 5.977 -5.82 18.344 1 77.75 261 GLN B CA 1
ATOM 4156 C C . GLN B 1 261 ? 5.348 -4.449 18.562 1 77.75 261 GLN B C 1
ATOM 4158 O O . GLN B 1 261 ? 5.363 -3.922 19.672 1 77.75 261 GLN B O 1
ATOM 4163 N N . LEU B 1 262 ? 4.863 -3.822 17.531 1 80.19 262 LEU B N 1
ATOM 4164 C CA . LEU B 1 262 ? 4.141 -2.557 17.594 1 80.19 262 LEU B CA 1
ATOM 4165 C C . LEU B 1 262 ? 2.838 -2.633 16.812 1 80.19 262 LEU B C 1
ATOM 4167 O O . LEU B 1 262 ? 2.838 -2.998 15.633 1 80.19 262 LEU B O 1
ATOM 4171 N N . LYS B 1 263 ? 1.747 -2.354 17.516 1 81.38 263 LYS B N 1
ATOM 4172 C CA . LYS B 1 263 ? 0.443 -2.318 16.859 1 81.38 263 LYS B CA 1
ATOM 4173 C C . LYS B 1 263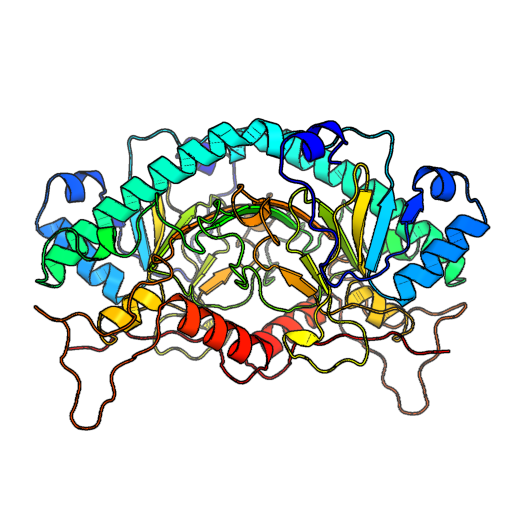 ? 0.099 -0.906 16.391 1 81.38 263 LYS B C 1
ATOM 4175 O O . LYS B 1 263 ? 0.269 0.057 17.141 1 81.38 263 LYS B O 1
ATOM 4180 N N . PRO B 1 264 ? -0.384 -0.851 15.133 1 82.69 264 PRO B N 1
ATOM 4181 C CA . PRO B 1 264 ? -0.859 0.471 14.719 1 82.69 264 PRO B CA 1
ATOM 4182 C C . PRO B 1 264 ? -2.025 0.973 15.562 1 82.69 264 PRO B C 1
ATOM 4184 O O . PRO B 1 264 ? -2.959 0.217 15.852 1 82.69 264 PRO B O 1
ATOM 4187 N N . GLU B 1 265 ? -1.951 2.16 16.016 1 87.69 265 GLU B N 1
ATOM 4188 C CA . GLU B 1 265 ? -3.008 2.799 16.781 1 87.69 265 GLU B CA 1
ATOM 4189 C C . GLU B 1 265 ? -2.947 4.316 16.656 1 87.69 265 GLU B C 1
ATOM 4191 O O . GLU B 1 265 ? -1.906 4.875 16.312 1 87.69 265 GLU B O 1
ATOM 4196 N N . THR B 1 266 ? -4.055 4.914 16.938 1 90.88 266 THR B N 1
ATOM 4197 C CA . THR B 1 266 ? -4.086 6.371 17 1 90.88 266 THR B CA 1
ATOM 4198 C C . THR B 1 266 ? -3.084 6.891 18.031 1 90.88 266 THR B C 1
ATOM 4200 O O . THR B 1 266 ? -2.963 6.332 19.125 1 90.88 266 THR B O 1
ATOM 4203 N N . ARG B 1 267 ? -2.398 7.969 17.641 1 90 267 ARG B N 1
ATOM 4204 C CA . ARG B 1 267 ? -1.369 8.531 18.5 1 90 267 ARG B CA 1
ATOM 4205 C C . ARG B 1 267 ? -1.591 10.023 18.734 1 90 267 ARG B C 1
ATOM 4207 O O . ARG B 1 267 ? -2.059 10.727 17.828 1 90 267 ARG B O 1
ATOM 4214 N N . GLY B 1 268 ? -1.262 10.453 19.891 1 93 268 GLY B N 1
ATOM 4215 C CA . GLY B 1 268 ? -1.284 11.883 20.188 1 93 268 GLY B CA 1
ATOM 4216 C C . GLY B 1 268 ? -2.666 12.391 20.531 1 93 268 GLY B C 1
ATOM 4217 O O . GLY B 1 268 ? -3.504 11.641 21.031 1 93 268 GLY B O 1
ATOM 4218 N N . GLY B 1 269 ? -2.816 13.734 20.375 1 90.69 269 GLY B N 1
ATOM 4219 C CA . GLY B 1 269 ? -4.055 14.406 20.734 1 90.69 269 GLY B CA 1
ATOM 4220 C C . GLY B 1 269 ? -4.137 14.773 22.203 1 90.69 269 GLY B C 1
ATOM 4221 O O . GLY B 1 269 ? -5.219 14.766 22.797 1 90.69 269 GLY B O 1
ATOM 4222 N N . ARG B 1 270 ? -3.004 14.969 22.812 1 82.31 270 ARG B N 1
ATOM 4223 C CA . ARG B 1 270 ? -2.955 15.344 24.219 1 82.31 270 ARG B CA 1
ATOM 4224 C C . ARG B 1 270 ? -3.641 16.688 24.453 1 82.31 270 ARG B C 1
ATOM 4226 O O . ARG B 1 270 ? -3.521 17.594 23.641 1 82.31 270 ARG B O 1
ATOM 4233 N N . ASN B 1 271 ? -4.629 16.609 25.281 1 69.75 271 ASN B N 1
ATOM 4234 C CA . ASN B 1 271 ? -5.285 17.859 25.672 1 69.75 271 ASN B CA 1
ATOM 4235 C C . ASN B 1 271 ? -4.379 18.703 26.562 1 69.75 271 ASN B C 1
ATOM 4237 O O . ASN B 1 271 ? -3.764 18.203 27.5 1 69.75 271 ASN B O 1
ATOM 4241 N N . MET B 1 272 ? -3.814 19.75 25.953 1 52.78 272 MET B N 1
ATOM 4242 C CA . MET B 1 272 ? -3.102 20.641 26.859 1 52.78 272 MET B CA 1
ATOM 4243 C C . MET B 1 272 ? -4.07 21.594 27.562 1 52.78 272 MET B C 1
ATOM 4245 O O . MET B 1 272 ? -5.141 21.891 27.031 1 52.78 272 MET B O 1
#

InterPro domains:
  IPR005123 Oxoglutarate/iron-dependent dioxygenase domain [PS51471] (108-218)
  IPR027443 Isopenicillin N synthase-like superfamily [G3DSA:2.60.120.330] (24-258)
  IPR044861 Isopenicillin N synthase-like, Fe(2+) 2OG dioxygenase domain [PF03171] (128-216)

Organism: Aspergillus niger (strain ATCC MYA-4892 / CBS 513.88 / FGSC A1513) (NCBI:txid425011)

Nearest PDB structures (foldseek):
  3oox-assembly1_A  TM=7.996E-01  e=1.815E-10  Caulobacter vibrioides CB15
  3oox-assembly2_B  TM=8.113E-01  e=5.193E-10  Caulobacter vibrioides CB15
  3on7-assembly1_A  TM=7.047E-01  e=4.656E-08  Shewanella oneidensis
  3on7-assembly1_C  TM=5.641E-01  e=7.187E-09  Shewanella oneidensis
  3on7-assembly1_D  TM=5.625E-01  e=1.289E-08  Shewanella oneidensis

pLDDT: mean 89.07, std 9.46, range [48.59, 97.81]

Sequence (544 aa):
MPTSKYFDRIPPFPSDMPVVSLAKVSLEALKDNRGSEVKKLYEAVKNGVLHVDYHSRLHPDVISISQEQIRQFIEHAHAVLDEVLAKLDTCLGIESQTLEALSPLDQESDGIVRLLWSPAQTNPNYDRILFGGHTDMGTMTLLFNIAGGLQVLPAGCENCKENWRYIKPEPGCAVVNVGDTLVEWTGGLLRSSLHRVVTAPGDQAMVQRHSVAYLVRAKRNASLQRLKGGTIPPLAPGEEDETRSVDEWNEWKSRQIVLGQLKPETRGGRNMMPTSKYFDRIPPFPSDMPVVSLAKVSLEALKDNRGSEVKKLYEAVKNGVLHVDYHSRLHPDVISISQEQIRQFIEHAHAVLDEVLAKLDTCLGIESQTLEALSPLDQESDGIVRLLWSPAQTNPNYDRILFGGHTDMGTMTLLFNIAGGLQVLPAGCENCKENWRYIKPEPGCAVVNVGDTLVEWTGGLLRSSLHRVVTAPGDQAMVQRHSVAYLVRAKRNASLQRLKGGTIPPLAPGEEDETRSVDEWNEWKSRQIVLGQLKPETRGGRNM

Solvent-accessible surface area (backbone atoms only — not comparable to full-atom values): 27500 Å² total; per-residue (Å²): 72,55,40,59,73,61,48,70,75,45,62,67,78,60,86,85,59,63,59,56,90,59,50,76,34,48,45,66,42,46,75,67,62,35,62,70,47,48,54,50,45,50,57,21,43,34,65,6,43,28,31,39,30,55,81,77,66,82,30,62,53,54,64,74,68,34,47,68,48,50,51,52,38,48,55,51,54,47,51,53,50,40,53,52,35,40,50,44,19,60,71,37,48,36,65,79,56,48,58,37,67,42,39,41,88,90,49,41,40,80,28,36,38,39,40,39,40,32,61,42,31,89,47,40,82,45,82,41,73,76,38,65,60,35,50,51,68,27,42,37,30,44,33,41,49,65,50,47,23,40,28,35,44,54,87,92,57,66,96,46,82,84,52,48,18,32,47,76,57,49,69,27,32,33,40,37,37,32,6,44,45,44,14,45,30,30,61,20,42,28,13,14,44,22,28,33,30,34,45,15,49,39,66,26,14,52,37,66,36,48,35,39,36,40,40,39,22,40,25,37,82,35,71,38,41,56,50,75,44,58,72,32,58,73,79,51,92,89,53,76,75,51,82,45,32,40,46,58,46,52,50,51,51,47,50,30,39,40,67,31,75,41,59,62,54,63,41,57,41,51,82,126,63,55,41,60,72,60,48,68,74,46,60,65,78,60,86,85,59,63,59,56,90,60,50,76,32,46,47,67,44,46,77,67,62,36,63,70,45,48,52,50,44,51,57,22,43,36,64,7,43,29,31,37,33,46,82,83,58,79,32,59,54,52,65,74,68,35,46,67,50,50,50,53,38,48,54,52,55,47,51,54,51,40,53,53,34,39,50,47,20,59,71,38,48,36,65,80,54,49,58,36,67,42,39,40,88,90,49,41,41,80,27,35,39,40,40,39,39,34,62,41,32,88,45,41,83,46,81,42,75,76,38,66,60,33,50,52,69,26,42,37,29,43,33,41,48,66,50,47,22,40,30,36,45,54,88,92,57,67,97,46,80,86,51,48,19,32,48,74,56,48,69,30,32,32,41,36,38,32,6,43,44,45,14,46,29,29,60,20,42,29,13,15,43,23,28,34,30,33,44,16,51,38,67,25,14,52,37,65,37,50,37,40,36,42,39,40,22,39,25,36,82,35,71,38,40,55,51,76,44,60,74,32,58,71,79,51,92,91,54,76,75,51,80,45,32,41,46,58,46,51,50,51,53,48,49,31,39,40,68,33,75,40,60,63,54,64,41,55,39,50,83,124